Protein AF-A0A2H0N4H8-F1 (afdb_monomer_lite)

Foldseek 3Di:
DPPPDDDPLLVLLLVVLVVVQKADLVRSCVVVVHDSVVSVVSQVVCVVVVQWDWDDDDPPIMIHGPDPQFDADPVRHTFKGKQKFDVSVLVVLVVVLVPDAAAWEKEFAAAAPPLVPPVVLVSVLVSLQSRLVRNYHAEYEYEPNCVVSNCVSNVPPDCSRHPYFYDPDDDQYQWIATDQWIWRWDDDPMIMIMIGGHNVVSVVVVVVRVVVVLVSLLVVLVVPPLQDAADPADWDDFPDDQLLFPFEIERQSCPGPLFFLLLLQLCVVCVVVSVCVNVSHDAAAEEEEAQDLDDNLSSNLSNQVSSCVSSVHRRYAYEYEYAPVQQADKADDWLVGDIDGSVVSVVVSVVRHHYFYDDPVPDDDDQVNRVVSCVVVVNTGGYYDYQHLTDLDDRLLVSVCCVCVPPVVHDFQEEEEQAQSCSNVVSVVCVCVVVVPNYDYAYEAALDCNASLNSRNHVPFWVSVCCNPVQKTWTPDDCADPNRDGDDIDIYGHFHNVLLVSQSNSCSVRVHIATSSLSRSSSCPNCVCVVPVPDDSHPGNYYYYRRGRSSVVD

Organism: NCBI:txid1974653

pLDDT: mean 92.06, std 7.92, range [39.53, 98.88]

InterPro domains:
  IPR001926 Tryptophan synthase beta chain-like, PALP domain [PF00291] (231-548)
  IPR005471 Transcription regulator IclR, N-terminal [PF09339] (13-55)
  IPR011991 ArsR-like helix-turn-helix domain [cd00090] (13-79)
  IPR036052 Tryptophan synthase beta chain-like, PALP domain superfamily [G3DSA:3.40.50.1100] (246-264)
  IPR036052 Tryptophan synthase beta chain-like, PALP domain superfamily [G3DSA:3.40.50.1100] (265-308)
  IPR036052 Tryptophan synthase beta chain-like, PALP domain superfamily [G3DSA:3.40.50.1100] (335-551)
  IPR036052 Tryptophan synthase beta chain-like, PALP domain superfamily [SSF53686] (230-550)
  IPR036388 Winged helix-like DNA-binding domain superfamily [G3DSA:1.10.10.10] (4-81)
  IPR036390 Winged helix DNA-binding domain superfamily [SSF46785] (12-71)

Radius of gyration: 37.44 Å; chains: 1; bounding box: 89×46×107 Å

Secondary structure (DSSP, 8-state):
-------HHHHHHHHHHHHHSEEEHHHHHHHTT--HHHHHHHHHHHHHTTSEEEESSGGG-EEEE--TTEEE-TTS-EEEEEEEHHHHHHHHHHHHHHH--TT-EEEEE--SGGGG-HHHHHHHHHHHHHHHHTT-EEEEEEEGGGHHHHHHHHTTS-TTT-EEEEESS---SSEEEETTEEEEEE-SSS-EEEEEE-HHHHHHHHHHHHHHHHHHHHHHHHH-TTSPPP--PPEEPPSS-GGG-SEEEEEEGGGSTTSBTHHHHHHHHHHHHHHHHHTT--PPPEEEEES-SSHHHHHHHHHHHHHHHHHTS--EEEEEEE-GGGGG-EE---TT---EEHHHHHHHHHTTSEEEE--TTT-PPPHHHHHHHHHHTT---SEEEE-TT--SS-SSHHHHHIIIIIIISS--SEEEEE-SSSHHHHHHHHHHHHTT--PEEEEEE---TTSTTGGG--TTTB-HHHHHHHSEEEB---SB-TTS-B----EEEE--HHHHHHHHHHHHHTT----HHHHHHHHTGGGHHHH-TT--TTT-EEEEEE-B-GGGG-

Structure (mmCIF, N/CA/C/O backbone):
data_AF-A0A2H0N4H8-F1
#
_entry.id   AF-A0A2H0N4H8-F1
#
loop_
_atom_site.group_PDB
_atom_site.id
_atom_site.type_symbol
_atom_site.label_atom_id
_atom_site.label_alt_id
_atom_site.label_comp_id
_atom_site.label_asym_id
_atom_site.label_entity_id
_atom_site.label_seq_id
_atom_site.pdbx_PDB_ins_code
_atom_site.Cartn_x
_atom_site.Cartn_y
_atom_site.Cartn_z
_atom_site.occupancy
_atom_site.B_iso_or_equiv
_atom_site.auth_seq_id
_atom_site.auth_comp_id
_atom_site.auth_asym_id
_atom_site.auth_atom_id
_atom_site.pdbx_PDB_model_num
ATOM 1 N N . MET A 1 1 ? -44.764 -20.419 44.556 1.00 41.62 1 MET A N 1
ATOM 2 C CA . MET A 1 1 ? -45.087 -19.550 45.710 1.00 41.62 1 MET A CA 1
ATOM 3 C C . MET A 1 1 ? -46.463 -19.948 46.211 1.00 41.62 1 MET A C 1
ATOM 5 O O . MET A 1 1 ? -47.384 -19.965 45.407 1.00 41.62 1 MET A O 1
ATOM 9 N N . HIS A 1 2 ? -46.614 -20.333 47.480 1.00 39.53 2 HIS A N 1
ATOM 10 C CA . HIS A 1 2 ? -47.947 -20.543 48.053 1.00 39.53 2 HIS A CA 1
ATOM 11 C C . HIS A 1 2 ? -48.718 -19.216 48.018 1.00 39.53 2 HIS A C 1
ATOM 13 O O . HIS A 1 2 ? -48.155 -18.186 48.391 1.00 39.53 2 HIS A O 1
ATOM 19 N N . ASN A 1 3 ? -49.977 -19.235 47.566 1.00 52.19 3 ASN A N 1
ATOM 20 C CA . ASN A 1 3 ? -50.875 -18.076 47.579 1.00 52.19 3 ASN A CA 1
ATOM 21 C C . ASN A 1 3 ? -51.185 -17.688 49.031 1.00 52.19 3 ASN A C 1
ATOM 23 O O . ASN A 1 3 ? -52.214 -18.065 49.589 1.00 52.19 3 ASN A O 1
ATOM 27 N N . HIS A 1 4 ? -50.266 -16.974 49.679 1.00 78.75 4 HIS A N 1
ATOM 28 C CA . HIS A 1 4 ? -50.511 -16.438 51.004 1.00 78.75 4 HIS A CA 1
ATOM 29 C C . HIS A 1 4 ? -51.496 -15.279 50.863 1.00 78.75 4 HIS A C 1
ATOM 31 O O . HIS A 1 4 ? -51.155 -14.213 50.358 1.00 78.75 4 HIS A O 1
ATOM 37 N N . VAL A 1 5 ? -52.734 -15.495 51.301 1.00 89.00 5 VAL A N 1
ATOM 38 C CA . VAL A 1 5 ? -53.732 -14.427 51.382 1.00 89.00 5 VAL A CA 1
ATOM 39 C C . VAL A 1 5 ? -53.298 -13.468 52.492 1.00 89.00 5 VAL A C 1
ATOM 41 O O . VAL A 1 5 ? -53.212 -13.866 53.655 1.00 89.00 5 VAL A O 1
ATOM 44 N N . PHE A 1 6 ? -52.962 -12.229 52.128 1.00 91.69 6 PHE A N 1
ATOM 45 C CA . PHE A 1 6 ? -52.594 -11.188 53.088 1.00 91.69 6 PHE A CA 1
ATOM 46 C C . PHE A 1 6 ? -53.828 -10.677 53.826 1.00 91.69 6 PHE A C 1
ATOM 48 O O . PHE A 1 6 ? -54.859 -10.418 53.204 1.00 91.69 6 PHE A O 1
ATOM 55 N N . SER A 1 7 ? -53.708 -10.456 55.136 1.00 95.25 7 SER A N 1
ATOM 56 C CA . SER A 1 7 ? -54.740 -9.745 55.891 1.00 95.25 7 SER A CA 1
ATOM 57 C C . SER A 1 7 ? -54.839 -8.285 55.437 1.00 95.25 7 SER A C 1
ATOM 59 O O . SER A 1 7 ? -53.862 -7.706 54.956 1.00 95.25 7 SER A O 1
ATOM 61 N N . LEU A 1 8 ? -55.999 -7.657 55.646 1.00 95.50 8 LEU A N 1
ATOM 62 C CA . LEU A 1 8 ? -56.215 -6.246 55.303 1.00 95.50 8 LEU A CA 1
ATOM 63 C C . LEU A 1 8 ? -55.142 -5.330 55.923 1.00 95.50 8 LEU A C 1
ATOM 65 O O . LEU A 1 8 ? -54.619 -4.432 55.270 1.00 95.50 8 LEU A O 1
ATOM 69 N N . ASN A 1 9 ? -54.727 -5.616 57.160 1.00 96.25 9 ASN A N 1
ATOM 70 C CA . ASN A 1 9 ? -53.678 -4.852 57.835 1.00 96.25 9 ASN A CA 1
ATOM 71 C C . ASN A 1 9 ? -52.287 -5.065 57.213 1.00 96.25 9 ASN A C 1
ATOM 73 O O . ASN A 1 9 ? -51.507 -4.121 57.154 1.00 96.25 9 ASN A O 1
ATOM 77 N N . GLN A 1 10 ? -51.967 -6.269 56.723 1.00 96.00 10 GLN A N 1
ATOM 78 C CA . GLN A 1 10 ? -50.718 -6.509 55.986 1.00 96.00 10 GLN A CA 1
ATOM 79 C C . GLN A 1 10 ? -50.693 -5.732 54.664 1.00 96.00 10 GLN A C 1
ATOM 81 O O . GLN A 1 10 ? -49.681 -5.107 54.353 1.00 96.00 10 GLN A O 1
ATOM 86 N N . GLN A 1 11 ? -51.809 -5.722 53.928 1.00 95.62 11 GLN A N 1
ATOM 87 C CA . GLN A 1 11 ? -51.946 -4.959 52.682 1.00 95.62 11 GLN A CA 1
ATOM 88 C C . GLN A 1 11 ? -51.791 -3.452 52.930 1.00 95.62 11 GLN A C 1
ATOM 90 O O . GLN A 1 11 ? -51.049 -2.783 52.216 1.00 95.62 11 GLN A O 1
ATOM 95 N N . ASN A 1 12 ? -52.414 -2.931 53.991 1.00 95.88 12 ASN A N 1
ATOM 96 C CA . ASN A 1 12 ? -52.304 -1.521 54.366 1.00 95.88 12 ASN A CA 1
ATOM 97 C C . ASN A 1 12 ? -50.873 -1.124 54.761 1.00 95.88 12 ASN A C 1
ATOM 99 O O . ASN A 1 12 ? -50.429 -0.035 54.407 1.00 95.88 12 ASN A O 1
ATOM 103 N N . VAL A 1 13 ? -50.133 -1.997 55.458 1.00 96.31 13 VAL A N 1
ATOM 104 C CA . VAL A 1 13 ? -48.715 -1.752 55.781 1.00 96.31 13 VAL A CA 1
ATOM 105 C C . VAL A 1 13 ? -47.850 -1.736 54.522 1.00 96.31 13 VAL A C 1
ATOM 107 O O . VAL A 1 13 ? -47.025 -0.838 54.383 1.00 96.31 13 VAL A O 1
ATOM 110 N N . LEU A 1 14 ? -48.046 -2.680 53.595 1.00 92.94 14 LEU A N 1
ATOM 111 C CA . LEU A 1 14 ? -47.308 -2.700 52.327 1.00 92.94 14 LEU A CA 1
ATOM 112 C C . LEU A 1 14 ? -47.586 -1.439 51.501 1.00 92.94 14 LEU A C 1
ATOM 114 O O . LEU A 1 14 ? -46.641 -0.749 51.134 1.00 92.94 14 LEU A O 1
ATOM 118 N N . LYS A 1 15 ? -48.861 -1.070 51.325 1.00 93.94 15 LYS A N 1
ATOM 119 C CA . LYS A 1 15 ? -49.263 0.153 50.615 1.00 93.94 15 LYS A CA 1
ATOM 120 C C . LYS A 1 15 ? -48.685 1.416 51.259 1.00 93.94 15 LYS A C 1
ATOM 122 O O . LYS A 1 15 ? -48.284 2.344 50.566 1.00 93.94 15 LYS A O 1
ATOM 127 N N . LEU A 1 16 ? -48.618 1.463 52.592 1.00 95.06 16 LEU A N 1
ATOM 128 C CA . LEU A 1 16 ? -48.002 2.583 53.302 1.00 95.06 16 LEU A CA 1
ATOM 129 C C . LEU A 1 16 ? -46.500 2.683 52.995 1.00 95.06 16 LEU A C 1
ATOM 131 O O . LEU A 1 16 ? -46.019 3.771 52.682 1.00 95.06 16 LEU A O 1
ATOM 135 N N . LEU A 1 17 ? -45.777 1.560 53.048 1.00 92.56 17 LEU A N 1
ATOM 136 C CA . LEU A 1 17 ? -44.342 1.509 52.753 1.00 92.56 17 LEU A CA 1
ATOM 137 C C . LEU A 1 17 ? -44.029 1.796 51.277 1.00 92.56 17 LEU A C 1
ATOM 139 O O . LEU A 1 17 ? -43.004 2.409 51.001 1.00 92.56 17 LEU A O 1
ATOM 143 N N . GLU A 1 18 ? -44.916 1.434 50.347 1.00 86.06 18 GLU A N 1
ATOM 144 C CA . GLU A 1 18 ? -44.814 1.819 48.929 1.00 86.06 18 GLU A CA 1
ATOM 145 C C . GLU A 1 18 ? -44.856 3.340 48.731 1.00 86.06 18 GLU A C 1
ATOM 147 O O . GLU A 1 18 ? -44.203 3.856 47.832 1.00 86.06 18 GLU A O 1
ATOM 152 N N . THR A 1 19 ? -45.594 4.072 49.575 1.00 88.94 19 THR A N 1
ATOM 153 C CA . THR A 1 19 ? -45.739 5.535 49.442 1.00 88.94 19 THR A CA 1
ATOM 154 C C . THR A 1 19 ? -44.655 6.359 50.138 1.00 88.94 19 THR A C 1
ATOM 156 O O . THR A 1 19 ? -44.519 7.539 49.832 1.00 88.94 19 THR A O 1
ATOM 159 N N . GLN A 1 20 ? -43.934 5.793 51.111 1.00 85.62 20 GLN A N 1
ATOM 160 C CA . GLN A 1 20 ? -43.038 6.549 52.009 1.00 85.62 20 GLN A CA 1
ATOM 161 C C . GLN A 1 20 ? -41.591 6.053 51.997 1.00 85.62 20 GLN A C 1
ATOM 163 O O . GLN A 1 20 ? -40.769 6.579 52.742 1.00 85.62 20 GLN A O 1
ATOM 168 N N . ASP A 1 21 ? -41.290 5.041 51.178 1.00 80.44 21 ASP A N 1
ATOM 169 C CA . ASP A 1 21 ? -40.035 4.281 51.096 1.00 80.44 21 ASP A CA 1
ATOM 170 C C . ASP A 1 21 ? -39.623 3.547 52.388 1.00 80.44 21 ASP A C 1
ATOM 172 O O . ASP A 1 21 ? -39.095 2.435 52.316 1.00 80.44 21 ASP A O 1
ATOM 176 N N . ASN A 1 22 ? -39.886 4.098 53.578 1.00 93.38 22 ASN A N 1
ATOM 177 C CA . ASN A 1 22 ? -39.624 3.462 54.863 1.00 93.38 22 ASN A CA 1
ATOM 178 C C . ASN A 1 22 ? -40.602 3.880 55.984 1.00 93.38 22 ASN A C 1
ATOM 180 O O . ASN A 1 22 ? -41.392 4.810 55.843 1.00 93.38 22 ASN A O 1
ATOM 184 N N . GLY A 1 23 ? -40.566 3.159 57.110 1.00 94.81 23 GLY A N 1
ATOM 185 C CA . GLY A 1 23 ? -41.290 3.532 58.326 1.00 94.81 23 GLY A CA 1
ATOM 186 C C . GLY A 1 23 ? -40.902 2.719 59.562 1.00 94.81 23 GLY A C 1
ATOM 187 O O . GLY A 1 23 ? -40.627 1.516 59.497 1.00 94.81 23 GLY A O 1
ATOM 188 N N . THR A 1 24 ? -40.892 3.368 60.725 1.00 97.00 24 THR A N 1
ATOM 189 C CA . THR A 1 24 ? -40.721 2.722 62.034 1.00 97.00 24 THR A CA 1
ATOM 190 C C . THR A 1 24 ? -42.017 2.057 62.506 1.00 97.00 24 THR A C 1
ATOM 192 O O . THR A 1 24 ? -43.124 2.399 62.084 1.00 97.00 24 THR A O 1
ATOM 195 N N . VAL A 1 25 ? -41.915 1.135 63.473 1.00 96.62 25 VAL A N 1
ATOM 196 C CA . VAL A 1 25 ? -43.098 0.502 64.096 1.00 96.62 25 VAL A CA 1
ATOM 197 C C . VAL A 1 25 ? -44.056 1.551 64.677 1.00 96.62 25 VAL A C 1
ATOM 199 O O . VAL A 1 25 ? -45.272 1.388 64.597 1.00 96.62 25 VAL A O 1
ATOM 202 N N . ALA A 1 26 ? -43.521 2.625 65.270 1.00 95.94 26 ALA A N 1
ATOM 203 C CA . ALA A 1 26 ? -44.318 3.679 65.888 1.00 95.94 26 ALA A CA 1
ATOM 204 C C . ALA A 1 26 ? -45.074 4.520 64.850 1.00 95.94 26 ALA A C 1
ATOM 206 O O . ALA A 1 26 ? -46.246 4.826 65.068 1.00 95.94 26 ALA A O 1
ATOM 207 N N . GLU A 1 27 ? -44.436 4.859 63.730 1.00 96.69 27 GLU A N 1
ATOM 208 C CA . GLU A 1 27 ? -45.067 5.612 62.640 1.00 96.69 27 GLU A CA 1
ATOM 209 C C . GLU A 1 27 ? -46.153 4.796 61.950 1.00 96.69 27 GLU A C 1
ATOM 211 O O . GLU A 1 27 ? -47.257 5.298 61.755 1.00 96.69 27 GLU A O 1
ATOM 216 N N . ILE A 1 28 ? -45.877 3.524 61.656 1.00 96.88 28 ILE A N 1
ATOM 217 C CA . ILE A 1 28 ? -46.841 2.611 61.029 1.00 96.88 28 ILE A CA 1
ATOM 218 C C . ILE A 1 28 ? -48.043 2.391 61.955 1.00 96.88 28 ILE A C 1
ATOM 220 O O . ILE A 1 28 ? -49.189 2.488 61.521 1.00 96.88 28 ILE A O 1
ATOM 224 N N . SER A 1 29 ? -47.788 2.170 63.249 1.00 96.62 29 SER A N 1
ATOM 225 C CA . SER A 1 29 ? -48.825 2.069 64.283 1.00 96.62 29 SER A CA 1
ATOM 226 C C . SER A 1 29 ? -49.700 3.324 64.338 1.00 96.62 29 SER A C 1
ATOM 228 O O . SER A 1 29 ? -50.922 3.207 64.346 1.00 96.62 29 SER A O 1
ATOM 230 N N . LYS A 1 30 ? -49.092 4.518 64.313 1.00 97.31 30 LYS A N 1
ATOM 231 C CA . LYS A 1 30 ? -49.811 5.797 64.356 1.00 97.31 30 LYS A CA 1
ATOM 232 C C . LYS A 1 30 ? -50.636 6.044 63.090 1.00 97.31 30 LYS A C 1
ATOM 234 O O . LYS A 1 30 ? -51.796 6.419 63.200 1.00 97.31 30 LYS A O 1
ATOM 239 N N . ARG A 1 31 ? -50.052 5.853 61.902 1.00 96.56 31 ARG A N 1
ATOM 240 C CA . ARG A 1 31 ? -50.703 6.171 60.617 1.00 96.56 31 ARG A CA 1
ATOM 241 C C . ARG A 1 31 ? -51.841 5.219 60.265 1.00 96.56 31 ARG A C 1
ATOM 243 O O . ARG A 1 31 ? -52.787 5.642 59.615 1.00 96.56 31 ARG A O 1
ATOM 250 N N . LEU A 1 32 ? -51.746 3.957 60.678 1.00 96.88 32 LEU A N 1
ATOM 251 C CA . LEU A 1 32 ? -52.766 2.941 60.400 1.00 96.88 32 LEU A CA 1
ATOM 252 C C . LEU A 1 32 ? -53.688 2.675 61.599 1.00 96.88 32 LEU A C 1
ATOM 254 O O . LEU A 1 32 ? -54.474 1.733 61.553 1.00 96.88 32 LEU A O 1
ATOM 258 N N . SER A 1 33 ? -53.569 3.458 62.679 1.00 96.62 33 SER A N 1
ATOM 259 C CA . SER A 1 33 ? -54.328 3.280 63.927 1.00 96.62 33 SER A CA 1
ATOM 260 C C . SER A 1 33 ? -54.259 1.850 64.491 1.00 96.62 33 SER A C 1
ATOM 262 O O . SER A 1 33 ? -55.227 1.327 65.037 1.00 96.62 33 SER A O 1
ATOM 264 N N . LEU A 1 34 ? -53.094 1.207 64.369 1.00 96.69 34 LEU A N 1
ATOM 265 C CA . LEU A 1 34 ? -52.846 -0.151 64.859 1.00 96.69 34 LEU A CA 1
ATOM 266 C C . LEU A 1 34 ? -52.167 -0.106 66.233 1.00 96.69 34 LEU A C 1
ATOM 268 O O . LEU A 1 34 ? -51.249 0.698 66.417 1.00 96.69 34 LEU A O 1
ATOM 272 N N . PRO A 1 35 ? -52.487 -1.009 67.179 1.00 97.50 35 PRO A N 1
ATOM 273 C CA . PRO A 1 35 ? -51.675 -1.180 68.379 1.00 97.50 35 PRO A CA 1
ATOM 274 C C . PRO A 1 35 ? -50.216 -1.484 68.008 1.00 97.50 35 PRO A C 1
ATOM 276 O O . PRO A 1 35 ? -49.944 -2.304 67.127 1.00 97.50 35 PRO A O 1
ATOM 279 N N . ARG A 1 36 ? -49.253 -0.854 68.696 1.00 95.69 36 ARG A N 1
ATOM 280 C CA . ARG A 1 36 ? -47.812 -1.066 68.437 1.00 95.69 36 ARG A CA 1
ATOM 281 C C . ARG A 1 36 ? -47.399 -2.550 68.392 1.00 95.69 36 ARG A C 1
ATOM 283 O O . ARG A 1 36 ? -46.638 -2.897 67.486 1.00 95.69 36 ARG A O 1
ATOM 290 N N . PRO A 1 37 ? -47.878 -3.439 69.293 1.00 96.75 37 PRO A N 1
ATOM 291 C CA . PRO A 1 37 ? -47.571 -4.870 69.213 1.00 96.75 37 PRO A CA 1
ATOM 292 C C . PRO A 1 37 ? -48.038 -5.511 67.900 1.00 96.75 37 PRO A C 1
ATOM 294 O O . PRO A 1 37 ? -47.292 -6.281 67.298 1.00 96.75 37 PRO A O 1
ATOM 297 N N . THR A 1 38 ? -49.223 -5.136 67.413 1.00 96.38 38 THR A N 1
ATOM 298 C CA . THR A 1 38 ? -49.797 -5.626 66.153 1.00 96.38 38 THR A CA 1
ATOM 299 C C . THR A 1 38 ? -48.983 -5.159 64.948 1.00 96.38 38 THR A C 1
ATOM 301 O O . THR A 1 38 ? -48.630 -5.974 64.099 1.00 96.38 38 THR A O 1
ATOM 304 N N . ALA A 1 39 ? -48.609 -3.874 64.890 1.00 96.81 39 ALA A N 1
ATOM 305 C CA . ALA A 1 39 ? -47.751 -3.353 63.820 1.00 96.81 39 ALA A CA 1
ATOM 306 C C . ALA A 1 39 ? -46.391 -4.077 63.783 1.00 96.81 39 ALA A C 1
ATOM 308 O O . ALA A 1 39 ? -45.917 -4.465 62.715 1.00 96.81 39 ALA A O 1
ATOM 309 N N . LYS A 1 40 ? -45.793 -4.338 64.957 1.00 96.62 40 LYS A N 1
ATOM 310 C CA . LYS A 1 40 ? -44.544 -5.104 65.078 1.00 96.62 40 LYS A CA 1
ATOM 311 C C . LYS A 1 40 ? -44.695 -6.538 64.562 1.00 96.62 40 LYS A C 1
ATOM 313 O O . LYS A 1 40 ? -43.841 -6.985 63.802 1.00 96.62 40 LYS A O 1
ATOM 318 N N . GLN A 1 41 ? -45.762 -7.243 64.945 1.00 96.44 41 GLN A N 1
ATOM 319 C CA . GLN A 1 41 ? -46.034 -8.608 64.476 1.00 96.44 41 GLN A CA 1
ATOM 320 C C . GLN A 1 41 ? -46.245 -8.663 62.958 1.00 96.44 41 GLN A C 1
ATOM 322 O O . GLN A 1 41 ? -45.697 -9.546 62.299 1.00 96.44 41 GLN A O 1
ATOM 327 N N . ILE A 1 42 ? -46.980 -7.700 62.388 1.00 97.19 42 ILE A N 1
ATOM 328 C CA . ILE A 1 42 ? -47.172 -7.593 60.935 1.00 97.19 42 ILE A CA 1
ATOM 329 C C . ILE A 1 42 ? -45.825 -7.418 60.232 1.00 97.19 42 ILE A C 1
ATOM 331 O O . ILE A 1 42 ? -45.529 -8.168 59.308 1.00 97.19 42 ILE A O 1
ATOM 335 N N . LEU A 1 43 ? -44.985 -6.491 60.696 1.00 97.00 43 LEU A N 1
ATOM 336 C CA . LEU A 1 43 ? -43.665 -6.245 60.109 1.00 97.00 43 LEU A CA 1
ATOM 337 C C . LEU A 1 43 ? -42.732 -7.450 60.239 1.00 97.00 43 LEU A C 1
ATOM 339 O O . LEU A 1 43 ? -42.046 -7.785 59.282 1.00 97.00 43 LEU A O 1
ATOM 343 N N . GLN A 1 44 ? -42.745 -8.152 61.375 1.00 95.81 44 GLN A N 1
ATOM 344 C CA . GLN A 1 44 ? -41.992 -9.399 61.544 1.00 95.81 44 GLN A CA 1
ATOM 345 C C . GLN A 1 44 ? -42.478 -10.493 60.587 1.00 95.81 44 GLN A C 1
ATOM 347 O O . GLN A 1 44 ? -41.661 -11.214 60.015 1.00 95.81 44 GLN A O 1
ATOM 352 N N . LYS A 1 45 ? -43.794 -10.598 60.364 1.00 94.75 45 LYS A N 1
ATOM 353 C CA . LYS A 1 45 ? -44.352 -11.548 59.399 1.00 94.75 45 LYS A CA 1
ATOM 354 C C . LYS A 1 45 ? -43.962 -11.174 57.971 1.00 94.75 45 LYS A C 1
ATOM 356 O O . LYS A 1 45 ? -43.462 -12.035 57.256 1.00 94.75 45 LYS A O 1
ATOM 361 N N . LEU A 1 46 ? -44.120 -9.914 57.570 1.00 94.19 46 LEU A N 1
ATOM 362 C CA . LEU A 1 46 ? -43.701 -9.429 56.251 1.00 94.19 46 LEU A CA 1
ATOM 363 C C . LEU A 1 46 ? -42.189 -9.613 56.034 1.00 94.19 46 LEU A C 1
ATOM 365 O O . LEU A 1 46 ? -41.781 -10.012 54.947 1.00 94.19 46 LEU A O 1
ATOM 369 N N . LEU A 1 47 ? -41.374 -9.409 57.074 1.00 93.62 47 LEU A N 1
ATOM 370 C CA . LEU A 1 47 ? -39.933 -9.670 57.055 1.00 93.62 47 LEU A CA 1
ATOM 371 C C . LEU A 1 47 ? -39.644 -11.163 56.840 1.00 93.62 47 LEU A C 1
ATOM 373 O O . LEU A 1 47 ? -38.837 -11.506 55.984 1.00 93.62 47 LEU A O 1
ATOM 377 N N . SER A 1 48 ? -40.344 -12.061 57.546 1.00 90.44 48 SER A N 1
ATOM 378 C CA . SER A 1 48 ? -40.196 -13.518 57.365 1.00 90.44 48 SER A CA 1
ATOM 379 C C . SER A 1 48 ? -40.641 -14.013 55.984 1.00 90.44 48 SER A C 1
ATOM 381 O O . SER A 1 48 ? -40.154 -15.030 55.506 1.00 90.44 48 SER A O 1
ATOM 383 N N . LEU A 1 49 ? -41.554 -13.282 55.336 1.00 87.50 49 LEU A N 1
ATOM 384 C CA . LEU A 1 49 ? -41.990 -13.537 53.962 1.00 87.50 49 LEU A CA 1
ATOM 385 C C . LEU A 1 49 ? -41.053 -12.902 52.924 1.00 87.50 49 LEU A C 1
ATOM 387 O O . LEU A 1 49 ? -41.281 -13.057 51.727 1.00 87.50 49 LEU A O 1
ATOM 391 N N . GLY A 1 50 ? -40.024 -12.173 53.366 1.00 86.19 50 GLY A N 1
ATOM 392 C CA . GLY A 1 50 ? -39.094 -11.471 52.494 1.00 86.19 50 GLY A CA 1
ATOM 393 C C . GLY A 1 50 ? -39.738 -10.324 51.716 1.00 86.19 50 GLY A C 1
ATOM 394 O O . GLY A 1 50 ? -39.300 -10.053 50.611 1.00 86.19 50 GLY A O 1
ATOM 395 N N . LEU A 1 51 ? -40.778 -9.672 52.244 1.00 87.75 51 LEU A N 1
ATOM 396 C CA . LEU A 1 51 ? -41.491 -8.573 51.567 1.00 87.75 51 LEU A CA 1
ATOM 397 C C . LEU A 1 51 ? -41.038 -7.184 52.021 1.00 87.75 51 LEU A C 1
ATOM 399 O O . LEU A 1 51 ? -41.338 -6.190 51.367 1.00 87.75 51 LEU A O 1
ATOM 403 N N . VAL A 1 52 ? -40.333 -7.104 53.146 1.00 92.94 52 VAL A N 1
ATOM 404 C CA . VAL A 1 52 ? -39.770 -5.863 53.684 1.00 92.94 52 VAL A CA 1
ATOM 405 C C . VAL A 1 52 ? -38.355 -6.118 54.190 1.00 92.94 52 VAL A C 1
ATOM 407 O O . VAL A 1 52 ? -38.040 -7.230 54.613 1.00 92.94 52 VAL A O 1
ATOM 410 N N . TYR A 1 53 ? -37.520 -5.086 54.185 1.00 88.62 53 TYR A N 1
ATOM 411 C CA . TYR A 1 53 ? -36.234 -5.074 54.874 1.00 88.62 53 TYR A CA 1
ATOM 412 C C . TYR A 1 53 ? -36.373 -4.477 56.264 1.00 88.62 53 TYR A C 1
ATOM 414 O O . TYR A 1 53 ? -37.250 -3.652 56.507 1.00 88.62 53 TYR A O 1
ATOM 422 N N . ARG A 1 54 ? -35.491 -4.890 57.175 1.00 94.12 54 ARG A N 1
ATOM 423 C CA . ARG A 1 54 ? -35.335 -4.292 58.500 1.00 94.12 54 ARG A CA 1
ATOM 424 C C . ARG A 1 54 ? -33.968 -3.627 58.566 1.00 94.12 54 ARG A C 1
ATOM 426 O O . ARG A 1 54 ? -32.959 -4.310 58.424 1.00 94.12 54 ARG A O 1
ATOM 433 N N . HIS A 1 55 ? -33.946 -2.336 58.863 1.00 91.31 55 HIS A N 1
ATOM 434 C CA . HIS A 1 55 ? -32.724 -1.546 58.975 1.00 91.31 55 HIS A CA 1
ATOM 435 C C . HIS A 1 55 ? -32.433 -1.215 60.441 1.00 91.31 55 HIS A C 1
ATOM 437 O O . HIS A 1 55 ? -33.332 -0.824 61.187 1.00 91.31 55 HIS A O 1
ATOM 443 N N . GLY A 1 56 ? -31.175 -1.380 60.859 1.00 88.75 56 GLY A N 1
ATOM 444 C CA . GLY A 1 56 ? -30.696 -1.040 62.204 1.00 88.75 56 GLY A CA 1
ATOM 445 C C . GLY A 1 56 ? -31.063 -2.026 63.327 1.00 88.75 56 GLY A C 1
ATOM 446 O O . GLY A 1 56 ? -31.703 -3.064 63.133 1.00 88.75 56 GLY A O 1
ATOM 447 N N . GLN A 1 57 ? -30.644 -1.683 64.551 1.00 86.81 57 GLN A N 1
ATOM 448 C CA . GLN A 1 57 ? -30.921 -2.423 65.788 1.00 86.81 57 GLN A CA 1
ATOM 449 C C . GLN A 1 57 ? -31.467 -1.480 66.881 1.00 86.81 57 GLN A C 1
ATOM 451 O O . GLN A 1 57 ? -31.223 -0.277 66.868 1.00 86.81 57 GLN A O 1
ATOM 456 N N . GLY A 1 58 ? -32.242 -2.007 67.835 1.00 86.94 58 GLY A N 1
ATOM 457 C CA . GLY A 1 58 ? -32.749 -1.221 68.971 1.00 86.94 58 GLY A CA 1
ATOM 458 C C . GLY A 1 58 ? -33.878 -0.228 68.642 1.00 86.94 58 GLY A C 1
ATOM 459 O O . GLY A 1 58 ? -34.819 -0.558 67.920 1.00 86.94 58 GLY A O 1
ATOM 460 N N . ARG A 1 59 ? -33.831 0.975 69.240 1.00 79.81 59 ARG A N 1
ATOM 461 C CA . ARG A 1 59 ? -34.917 1.983 69.193 1.00 79.81 59 ARG A CA 1
ATOM 462 C C . ARG A 1 59 ? -35.025 2.756 67.864 1.00 79.81 59 ARG A C 1
ATOM 464 O O . ARG A 1 59 ? -36.016 3.450 67.681 1.00 79.81 59 ARG A O 1
ATOM 471 N N . GLY A 1 60 ? -34.068 2.600 66.944 1.00 84.56 60 GLY A N 1
ATOM 472 C CA . GLY A 1 60 ? -34.047 3.257 65.625 1.00 84.56 60 GLY A CA 1
ATOM 473 C C . GLY A 1 60 ? -34.414 2.350 64.446 1.00 84.56 60 GLY A C 1
ATOM 474 O O . GLY A 1 60 ? -34.098 2.674 63.308 1.00 84.56 60 GLY A O 1
ATOM 475 N N . VAL A 1 61 ? -35.021 1.187 64.704 1.00 95.19 61 VAL A N 1
ATOM 476 C CA . VAL A 1 61 ? -35.354 0.228 63.643 1.00 95.19 61 VAL A CA 1
ATOM 477 C C . VAL A 1 61 ? -36.486 0.758 62.765 1.00 95.19 61 VAL A C 1
ATOM 479 O O . VAL A 1 61 ? -37.584 1.030 63.262 1.00 95.19 61 VAL A O 1
ATOM 482 N N . TYR A 1 62 ? -36.251 0.783 61.458 1.00 95.56 62 TYR A N 1
ATOM 483 C CA . TYR A 1 62 ? -37.270 1.052 60.446 1.00 95.56 62 TYR A CA 1
ATOM 484 C C . TYR A 1 62 ? -37.314 -0.061 59.398 1.00 95.56 62 TYR A C 1
ATOM 486 O O . TYR A 1 62 ? -36.410 -0.896 59.306 1.00 95.56 62 TYR A O 1
ATOM 494 N N . TYR A 1 63 ? -38.405 -0.093 58.640 1.00 96.19 63 TYR A N 1
ATOM 495 C CA . TYR A 1 63 ? -38.655 -1.088 57.607 1.00 96.19 63 TYR A CA 1
ATOM 496 C C . TYR A 1 63 ? -38.892 -0.406 56.266 1.00 96.19 63 TYR A C 1
ATOM 498 O O . TYR A 1 63 ? -39.504 0.655 56.240 1.00 96.19 63 TYR A O 1
ATOM 506 N N . SER A 1 64 ? -38.432 -1.010 55.172 1.00 91.75 64 SER A N 1
ATOM 507 C CA . SER A 1 64 ? -38.694 -0.562 53.794 1.00 91.75 64 SER A CA 1
ATOM 508 C C . SER A 1 64 ? -39.253 -1.717 52.971 1.00 91.75 64 SER A C 1
ATOM 510 O O . SER A 1 64 ? -39.012 -2.877 53.310 1.00 91.75 64 SER A O 1
ATOM 512 N N . ILE A 1 65 ? -40.008 -1.444 51.905 1.00 89.56 65 ILE A N 1
ATOM 513 C CA . ILE A 1 65 ? -40.504 -2.523 51.041 1.00 89.56 65 ILE A CA 1
ATOM 514 C C . ILE A 1 65 ? -39.339 -3.187 50.296 1.00 89.56 65 ILE A C 1
ATOM 516 O O . ILE A 1 65 ? -38.440 -2.507 49.800 1.00 89.56 65 ILE A O 1
ATOM 520 N N . LYS A 1 66 ? -39.346 -4.521 50.213 1.00 79.00 66 LYS A N 1
ATOM 521 C CA . LYS A 1 66 ? -38.470 -5.235 49.287 1.00 79.00 66 LYS A CA 1
ATOM 522 C C . LYS A 1 66 ? -39.080 -5.087 47.903 1.00 79.00 66 LYS A C 1
ATOM 524 O O . LYS A 1 66 ? -40.059 -5.760 47.575 1.00 79.00 66 LYS A O 1
ATOM 529 N N . ARG A 1 67 ? -38.530 -4.176 47.104 1.00 71.31 67 ARG A N 1
ATOM 530 C CA . ARG A 1 67 ? -38.914 -4.045 45.698 1.00 71.31 67 ARG A CA 1
ATOM 531 C C . ARG A 1 67 ? -38.588 -5.380 45.016 1.00 71.31 67 ARG A C 1
ATOM 533 O O . ARG A 1 67 ? -37.505 -5.927 45.217 1.00 71.31 67 ARG A O 1
ATOM 540 N N . LYS A 1 68 ? -39.544 -5.943 44.265 1.00 62.94 68 LYS A N 1
ATOM 541 C CA . LYS A 1 68 ? -39.398 -7.261 43.602 1.00 62.94 68 LYS A CA 1
ATOM 542 C C . LYS A 1 68 ? -38.192 -7.325 42.655 1.00 62.94 68 LYS A C 1
ATOM 544 O O . LYS A 1 68 ? -37.727 -8.412 42.333 1.00 62.94 68 LYS A O 1
ATOM 549 N N . ASP A 1 69 ? -37.682 -6.157 42.296 1.00 67.62 69 ASP A N 1
ATOM 550 C CA . ASP A 1 69 ? -36.659 -5.914 41.292 1.00 67.62 69 ASP A CA 1
ATOM 551 C C . ASP A 1 69 ? -35.253 -5.723 41.891 1.00 67.62 69 ASP A C 1
ATOM 553 O O . ASP A 1 69 ? -34.347 -5.247 41.204 1.00 67.62 69 ASP A O 1
ATOM 557 N N . GLU A 1 70 ? -35.067 -6.052 43.178 1.00 67.56 70 GLU A N 1
ATOM 558 C CA . GLU A 1 70 ? -33.798 -5.879 43.890 1.00 67.56 70 GLU A CA 1
ATOM 559 C C . GLU A 1 70 ? -33.270 -7.201 44.456 1.00 67.56 70 GLU A C 1
ATOM 561 O O . GLU A 1 70 ? -33.896 -7.855 45.298 1.00 67.56 70 GLU A O 1
ATOM 566 N N . ILE A 1 71 ? -32.070 -7.576 44.013 1.00 75.62 71 ILE A N 1
ATOM 567 C CA . ILE A 1 71 ? -31.284 -8.656 44.617 1.00 75.62 71 ILE A CA 1
ATOM 568 C C . ILE A 1 71 ? -30.228 -7.989 45.488 1.00 75.62 71 ILE A C 1
ATOM 570 O O . ILE A 1 71 ? -29.525 -7.100 45.011 1.00 75.62 71 ILE A O 1
ATOM 574 N N . LEU A 1 72 ? -30.127 -8.398 46.753 1.00 75.44 72 LEU A N 1
ATOM 575 C CA . LEU A 1 72 ? -29.063 -7.947 47.648 1.00 75.44 72 LEU A CA 1
ATOM 576 C C . LEU A 1 72 ? -28.008 -9.042 47.809 1.00 75.44 72 LEU A C 1
ATOM 578 O O . LEU A 1 72 ? -28.344 -10.227 47.753 1.00 75.44 72 LEU A O 1
ATOM 582 N N . ASP A 1 73 ? -26.758 -8.649 48.033 1.00 74.50 73 ASP A N 1
ATOM 583 C CA . ASP A 1 73 ? -25.699 -9.566 48.454 1.00 74.50 73 ASP A CA 1
ATOM 584 C C . ASP A 1 73 ? -25.870 -10.009 49.926 1.00 74.50 73 ASP A C 1
ATOM 586 O O . ASP A 1 73 ? -26.807 -9.608 50.627 1.00 74.50 73 ASP A O 1
ATOM 590 N N . SER A 1 74 ? -24.949 -10.842 50.423 1.00 68.25 74 SER A N 1
ATOM 591 C CA . SER A 1 74 ? -24.953 -11.311 51.816 1.00 68.25 74 SER A CA 1
ATOM 592 C C . SER A 1 74 ? -24.758 -10.197 52.854 1.00 68.25 74 SER A C 1
ATOM 594 O O . SER A 1 74 ? -25.054 -10.415 54.027 1.00 68.25 74 SER A O 1
ATOM 596 N N . ALA A 1 75 ? -24.271 -9.022 52.445 1.00 68.25 75 ALA A N 1
ATOM 597 C CA . ALA A 1 75 ? -24.102 -7.840 53.287 1.00 68.25 75 ALA A CA 1
ATOM 598 C C . ALA A 1 75 ? -25.310 -6.881 53.222 1.00 68.25 75 ALA A C 1
ATOM 600 O O . ALA A 1 75 ? -25.346 -5.891 53.952 1.00 68.25 75 ALA A O 1
ATOM 601 N N . GLY A 1 76 ? -26.317 -7.175 52.390 1.00 69.69 76 GLY A N 1
ATOM 602 C CA . GLY A 1 76 ? -27.481 -6.316 52.182 1.00 69.69 76 GLY A CA 1
ATOM 603 C C . GLY A 1 76 ? -27.254 -5.192 51.164 1.00 69.69 76 GLY A C 1
ATOM 604 O O . GLY A 1 76 ? -28.104 -4.310 51.039 1.00 69.69 76 GLY A O 1
ATOM 605 N N . SER A 1 77 ? -26.145 -5.208 50.422 1.00 75.81 77 SER A N 1
ATOM 606 C CA . SER A 1 77 ? -25.885 -4.241 49.353 1.00 75.81 77 SER A CA 1
ATOM 607 C C . SER A 1 77 ? -26.698 -4.595 48.119 1.00 75.81 77 SER A C 1
ATOM 609 O O . SER A 1 77 ? -26.809 -5.762 47.748 1.00 75.81 77 SER A O 1
ATOM 611 N N . LYS A 1 78 ? -27.241 -3.581 47.445 1.00 80.12 78 LYS A N 1
ATOM 612 C CA . LYS A 1 78 ? -28.017 -3.764 46.218 1.00 80.12 78 LYS A CA 1
ATOM 613 C C . LYS A 1 78 ? -27.129 -4.247 45.072 1.00 80.12 78 LYS A C 1
ATOM 615 O O . LYS A 1 78 ? -26.373 -3.466 44.501 1.00 80.12 78 LYS A O 1
ATOM 620 N N . LEU A 1 79 ? -27.253 -5.532 44.749 1.00 87.31 79 LEU A N 1
ATOM 621 C CA . LEU A 1 79 ? -26.506 -6.219 43.703 1.00 87.31 79 LEU A CA 1
ATOM 622 C C . LEU A 1 79 ? -27.176 -6.047 42.341 1.00 87.31 79 LEU A C 1
ATOM 624 O O . LEU A 1 79 ? -26.481 -5.797 41.365 1.00 87.31 79 LEU A O 1
ATOM 628 N N . VAL A 1 80 ? -28.508 -6.152 42.263 1.00 91.81 80 VAL A N 1
ATOM 629 C CA . VAL A 1 80 ? -29.255 -6.035 40.997 1.00 91.81 80 VAL A CA 1
ATOM 630 C C . VAL A 1 80 ? -30.358 -4.985 41.099 1.00 91.81 80 VAL A C 1
ATOM 632 O O . VAL A 1 80 ? -31.041 -4.897 42.117 1.00 91.81 80 VAL A O 1
ATOM 635 N N . THR A 1 81 ? -30.523 -4.191 40.040 1.00 91.50 81 THR A N 1
ATOM 636 C CA . THR A 1 81 ? -31.654 -3.276 39.823 1.00 91.50 81 THR A CA 1
ATOM 637 C C . THR A 1 81 ? -32.273 -3.564 38.464 1.00 91.50 81 THR A C 1
ATOM 639 O O . THR A 1 81 ? -31.544 -3.612 37.475 1.00 91.50 81 THR A O 1
ATOM 642 N N . VAL A 1 82 ? -33.597 -3.709 38.396 1.00 92.06 82 VAL A N 1
ATOM 643 C CA . VAL A 1 82 ? -34.318 -3.822 37.121 1.00 92.06 82 VAL A CA 1
ATOM 644 C C . VAL A 1 82 ? -35.059 -2.521 36.822 1.00 92.06 82 VAL A C 1
ATOM 646 O O . VAL A 1 82 ? -35.830 -2.031 37.645 1.00 92.06 82 VAL A O 1
ATOM 649 N N . PHE A 1 83 ? -34.834 -1.969 35.634 1.00 92.50 83 PHE A N 1
ATOM 650 C CA . PHE A 1 83 ? -35.583 -0.847 35.075 1.00 92.50 83 PHE A CA 1
ATOM 651 C C . PHE A 1 83 ? -36.479 -1.387 33.963 1.00 92.50 83 PHE A C 1
ATOM 653 O O . PHE A 1 83 ? -35.987 -2.064 33.064 1.00 92.50 83 PHE A O 1
ATOM 660 N N . SER A 1 84 ? -37.782 -1.109 34.016 1.00 93.00 84 SER A N 1
ATOM 661 C CA . SER A 1 84 ? -38.754 -1.647 33.058 1.00 93.00 84 SER A CA 1
ATOM 662 C C . SER A 1 84 ? -39.564 -0.534 32.402 1.00 93.00 84 SER A C 1
ATOM 664 O O . SER A 1 84 ? -40.108 0.337 33.080 1.00 93.00 84 SER A O 1
ATOM 666 N N . GLY A 1 85 ? -39.651 -0.575 31.073 1.00 93.31 85 GLY A N 1
ATOM 667 C CA . GLY A 1 85 ? -40.332 0.420 30.254 1.00 93.31 85 GLY A CA 1
ATOM 668 C C . GLY A 1 85 ? -39.457 1.623 29.886 1.00 93.31 85 GLY A C 1
ATOM 669 O O . GLY A 1 85 ? -38.419 1.895 30.489 1.00 93.31 85 GLY A O 1
ATOM 670 N N . HIS A 1 86 ? -39.902 2.373 28.875 1.00 90.50 86 HIS A N 1
ATOM 671 C CA . HIS A 1 86 ? -39.141 3.487 28.295 1.00 90.50 86 HIS A CA 1
ATOM 672 C C . HIS A 1 86 ? -38.815 4.601 29.298 1.00 90.50 86 HIS A C 1
ATOM 674 O O . HIS A 1 86 ? -37.729 5.175 29.243 1.00 90.50 86 HIS A O 1
ATOM 680 N N . SER A 1 87 ? -39.728 4.918 30.221 1.00 91.12 87 SER A N 1
ATOM 681 C CA . SER A 1 87 ? -39.512 5.969 31.222 1.00 91.12 87 SER A CA 1
ATOM 682 C C . SER A 1 87 ? -38.390 5.598 32.191 1.00 91.12 87 SER A C 1
ATOM 684 O O . SER A 1 87 ? -37.440 6.362 32.337 1.00 91.12 87 SER A O 1
ATOM 686 N N . SER A 1 88 ? -38.448 4.407 32.794 1.00 90.81 88 SER A N 1
ATOM 687 C CA . SER A 1 88 ? -37.400 3.906 33.689 1.00 90.81 88 SER A CA 1
ATOM 688 C C . SER A 1 88 ? -36.065 3.727 32.970 1.00 90.81 88 SER A C 1
ATOM 690 O O . SER A 1 88 ? -35.024 4.033 33.545 1.00 90.81 88 SER A O 1
ATOM 692 N N . PHE A 1 89 ? -36.088 3.304 31.705 1.00 90.88 89 PHE A N 1
ATOM 693 C CA . PHE A 1 89 ? -34.896 3.222 30.863 1.00 90.88 89 PHE A CA 1
ATOM 694 C C . PHE A 1 89 ? -34.239 4.597 30.657 1.00 90.88 89 PHE A C 1
ATOM 696 O O . PHE A 1 89 ? -33.046 4.758 30.909 1.00 90.88 89 PHE A O 1
ATOM 703 N N . ARG A 1 90 ? -35.011 5.625 30.274 1.00 93.00 90 ARG A N 1
ATOM 704 C CA . ARG A 1 90 ? -34.497 7.000 30.120 1.00 93.00 90 ARG A CA 1
ATOM 705 C C . ARG A 1 90 ? -33.968 7.563 31.441 1.00 93.00 90 ARG A C 1
ATOM 707 O O . ARG A 1 90 ? -32.952 8.253 31.437 1.00 93.00 90 ARG A O 1
ATOM 714 N N . THR A 1 91 ? -34.625 7.264 32.562 1.00 94.00 91 THR A N 1
ATOM 715 C CA . THR A 1 91 ? -34.142 7.647 33.897 1.00 94.00 91 THR A CA 1
ATOM 716 C C . THR A 1 91 ? -32.787 7.012 34.201 1.00 94.00 91 THR A C 1
ATOM 718 O O . THR A 1 91 ? -31.872 7.731 34.586 1.00 94.00 91 THR A O 1
ATOM 721 N N . MET A 1 92 ? -32.618 5.712 33.942 1.00 95.69 92 MET A N 1
ATOM 722 C CA . MET A 1 92 ? -31.341 5.017 34.143 1.00 95.69 92 MET A CA 1
ATOM 723 C C . MET A 1 92 ? -30.200 5.671 33.351 1.00 95.69 92 MET A C 1
ATOM 725 O O . MET A 1 92 ? -29.133 5.916 33.900 1.00 95.69 92 MET A O 1
ATOM 729 N N . PHE A 1 93 ? -30.408 5.996 32.075 1.00 96.38 93 PHE A N 1
ATOM 730 C CA . PHE A 1 93 ? -29.375 6.654 31.266 1.00 96.38 93 PHE A CA 1
ATOM 731 C C . PHE A 1 93 ? -29.030 8.059 31.768 1.00 96.38 93 PHE A C 1
ATOM 733 O O . PHE A 1 93 ? -27.855 8.407 31.793 1.00 96.38 93 PHE A O 1
ATOM 740 N N . LYS A 1 94 ? -30.013 8.840 32.236 1.00 96.06 94 LYS A N 1
ATOM 741 C CA . LYS A 1 94 ? -29.747 10.137 32.883 1.00 96.06 94 LYS A CA 1
ATOM 742 C C . LYS A 1 94 ? -28.937 9.976 34.169 1.00 96.06 94 LYS A C 1
ATOM 744 O O . LYS A 1 94 ? -28.035 10.768 34.426 1.00 96.06 94 LYS A O 1
ATOM 749 N N . GLU A 1 95 ? -29.234 8.947 34.963 1.00 95.75 95 GLU A N 1
ATOM 750 C CA . GLU A 1 95 ? -28.453 8.618 36.158 1.00 95.75 95 GLU A CA 1
ATOM 751 C C . GLU A 1 95 ? -27.010 8.258 35.785 1.00 95.75 95 GLU A C 1
ATOM 753 O O . GLU A 1 95 ? -26.082 8.825 36.364 1.00 95.75 95 GLU A O 1
ATOM 758 N N . ILE A 1 96 ? -26.810 7.398 34.777 1.00 96.62 96 ILE A N 1
ATOM 759 C CA . ILE A 1 96 ? -25.481 7.053 34.251 1.00 96.62 96 ILE A CA 1
ATOM 760 C C . ILE A 1 96 ? -24.752 8.321 33.817 1.00 96.62 96 ILE A C 1
ATOM 762 O O . ILE A 1 96 ? -23.668 8.594 34.326 1.00 96.62 96 ILE A O 1
ATOM 766 N N . GLU A 1 97 ? -25.372 9.120 32.949 1.00 96.38 97 GLU A N 1
ATOM 767 C CA . GLU A 1 97 ? -24.816 10.364 32.423 1.00 96.38 97 GLU A CA 1
ATOM 768 C C . GLU A 1 97 ? -24.380 11.298 33.556 1.00 96.38 97 GLU A C 1
ATOM 770 O O . GLU A 1 97 ? -23.272 11.819 33.534 1.00 96.38 97 GLU A O 1
ATOM 775 N N . SER A 1 98 ? -25.218 11.495 34.577 1.00 96.00 98 SER A N 1
ATOM 776 C CA . SER A 1 98 ? -24.899 12.347 35.731 1.00 96.00 98 SER A CA 1
ATOM 777 C C . SER A 1 98 ? -23.783 11.793 36.619 1.00 96.00 98 SER A C 1
ATOM 779 O O . SER A 1 98 ? -23.131 12.556 37.323 1.00 96.00 98 SER A O 1
ATOM 781 N N . SER A 1 99 ? -23.570 10.476 36.589 1.00 95.94 99 SER A N 1
ATOM 782 C CA . SER A 1 99 ? -22.617 9.785 37.456 1.00 95.94 99 SER A CA 1
ATOM 783 C C . SER A 1 99 ? -21.228 9.613 36.848 1.00 95.94 99 SER A C 1
ATOM 785 O O . SER A 1 99 ? -20.308 9.285 37.593 1.00 95.94 99 SER A O 1
ATOM 787 N N . LEU A 1 100 ? -21.074 9.763 35.530 1.00 96.69 100 LEU A N 1
ATOM 788 C CA . LEU A 1 100 ? -19.793 9.618 34.837 1.00 96.69 100 LEU A CA 1
ATOM 789 C C . LEU A 1 100 ? -19.000 10.934 34.865 1.00 96.69 100 LEU A C 1
ATOM 791 O O . LEU A 1 100 ? -19.535 12.015 34.606 1.00 96.69 100 LEU A O 1
ATOM 795 N N . GLU A 1 101 ? -17.710 10.809 35.150 1.00 96.06 101 GLU A N 1
ATOM 796 C CA . GLU A 1 101 ? -16.713 11.869 35.251 1.00 96.06 101 GLU A CA 1
ATOM 797 C C . GLU A 1 101 ? -15.623 11.689 34.181 1.00 96.06 101 GLU A C 1
ATOM 799 O O . GLU A 1 101 ? -15.568 10.686 33.466 1.00 96.06 101 GLU A O 1
ATOM 804 N N . ALA A 1 102 ? -14.735 12.675 34.055 1.00 96.19 102 ALA A N 1
ATOM 805 C CA . ALA A 1 102 ? -13.600 12.584 33.143 1.00 96.19 102 ALA A CA 1
ATOM 806 C C . ALA A 1 102 ? -12.698 11.391 33.499 1.00 96.19 102 ALA A C 1
ATOM 808 O O . ALA A 1 102 ? -12.361 11.193 34.666 1.00 96.19 102 ALA A O 1
ATOM 809 N N . ASN A 1 103 ? -12.239 10.658 32.482 1.00 93.25 103 ASN A N 1
ATOM 810 C CA . ASN A 1 103 ? -11.447 9.423 32.591 1.00 93.25 103 ASN A CA 1
ATOM 811 C C . ASN A 1 103 ? -12.201 8.186 33.107 1.00 93.25 103 ASN A C 1
ATOM 813 O O . ASN A 1 103 ? -11.590 7.122 33.221 1.00 93.25 103 ASN A O 1
ATOM 817 N N . ASP A 1 104 ? -13.506 8.281 33.374 1.00 96.44 104 ASP A N 1
ATOM 818 C CA . ASP A 1 104 ? -14.333 7.080 33.459 1.00 96.44 104 ASP A CA 1
ATOM 819 C C . ASP A 1 104 ? -14.469 6.422 32.079 1.00 96.44 104 ASP A C 1
ATOM 821 O O . ASP A 1 104 ? -14.124 7.005 31.050 1.00 96.44 104 ASP A O 1
ATOM 825 N N . PHE A 1 105 ? -15.011 5.207 32.047 1.00 97.25 105 PHE A N 1
ATOM 826 C CA . PHE A 1 105 ? -15.279 4.483 30.811 1.00 97.25 105 PHE A CA 1
ATOM 827 C C . PHE A 1 105 ? -16.756 4.104 30.678 1.00 97.25 105 PHE A C 1
ATOM 829 O O . PHE A 1 105 ? -17.434 3.788 31.663 1.00 97.25 105 PHE A O 1
ATOM 836 N N . TYR A 1 106 ? -17.228 4.106 29.434 1.00 97.88 106 TYR A N 1
ATOM 837 C CA . TYR A 1 106 ? -18.509 3.556 29.012 1.00 97.88 106 TYR A CA 1
ATOM 838 C C . TYR A 1 106 ? -18.235 2.618 27.840 1.00 97.88 106 TYR A C 1
ATOM 840 O O . TYR A 1 106 ? -17.960 3.057 26.726 1.00 97.88 106 TYR A O 1
ATOM 848 N N . TRP A 1 107 ? -18.251 1.312 28.090 1.00 98.38 107 TRP A N 1
ATOM 849 C CA . TRP A 1 107 ? -17.981 0.315 27.058 1.00 98.38 107 TRP A CA 1
ATOM 850 C C . TRP A 1 107 ? -19.237 -0.487 26.787 1.00 98.38 107 TRP A C 1
ATOM 852 O O . TRP A 1 107 ? -19.874 -0.974 27.717 1.00 98.38 107 TRP A O 1
ATOM 862 N N . SER A 1 108 ? -19.617 -0.625 25.524 1.00 97.88 108 SER A N 1
ATOM 863 C CA . SER A 1 108 ? -20.879 -1.263 25.168 1.00 97.88 108 SER A CA 1
ATOM 864 C C . SER A 1 108 ? -20.734 -2.289 24.061 1.00 97.88 108 SER A C 1
ATOM 866 O O . SER A 1 108 ? -20.001 -2.100 23.096 1.00 97.88 108 SER A O 1
ATOM 868 N N . PHE A 1 109 ? -21.486 -3.373 24.173 1.00 97.81 109 PHE A N 1
ATOM 869 C CA . PHE A 1 109 ? -21.846 -4.158 23.012 1.00 97.81 109 PHE A CA 1
ATOM 870 C C . PHE A 1 109 ? -23.178 -3.645 22.483 1.00 97.81 109 PHE A C 1
ATOM 872 O O . PHE A 1 109 ? -24.214 -3.754 23.151 1.00 97.81 109 PHE A O 1
ATOM 879 N N . ALA A 1 110 ? -23.114 -3.038 21.305 1.00 94.94 110 ALA A N 1
ATOM 880 C CA . ALA A 1 110 ? -24.202 -2.312 20.691 1.00 94.94 110 ALA A CA 1
ATOM 881 C C . ALA A 1 110 ? -25.418 -3.216 20.438 1.00 94.94 110 ALA A C 1
ATOM 883 O O . ALA A 1 110 ? -25.336 -4.449 20.379 1.00 94.94 110 ALA A O 1
ATOM 884 N N . PHE A 1 111 ? -26.572 -2.585 20.281 1.00 92.75 111 PHE A N 1
ATOM 885 C CA . PHE A 1 111 ? -27.759 -3.258 19.779 1.00 92.75 111 PHE A CA 1
ATOM 886 C C . PHE A 1 111 ? -27.558 -3.781 18.345 1.00 92.75 111 PHE A C 1
ATOM 888 O O . PHE A 1 111 ? -26.659 -3.336 17.628 1.00 92.75 111 PHE A O 1
ATOM 895 N N . LYS A 1 112 ? -28.404 -4.727 17.919 1.00 88.19 112 LYS A N 1
ATOM 896 C CA . LYS A 1 112 ? -28.480 -5.140 16.511 1.00 88.19 112 LYS A CA 1
ATOM 897 C C . LYS A 1 112 ? -29.586 -4.309 15.856 1.00 88.19 112 LYS A C 1
ATOM 899 O O . LYS A 1 112 ? -29.382 -3.150 15.503 1.00 88.19 112 LYS A O 1
ATOM 904 N N . ASN A 1 113 ? -30.783 -4.864 15.741 1.00 87.50 113 ASN A N 1
ATOM 905 C CA . ASN A 1 113 ? -31.859 -4.276 14.943 1.00 87.50 113 ASN A CA 1
ATOM 906 C C . ASN A 1 113 ? -32.527 -3.056 15.601 1.00 87.50 113 ASN A C 1
ATOM 908 O O . ASN A 1 113 ? -33.367 -2.399 14.995 1.00 87.50 113 ASN A O 1
ATOM 912 N N . GLU A 1 114 ? -32.184 -2.731 16.839 1.00 88.50 114 GLU A N 1
ATOM 913 C CA . GLU A 1 114 ? -32.808 -1.631 17.564 1.00 88.50 114 GLU A CA 1
ATOM 914 C C . GLU A 1 114 ? -32.376 -0.254 17.034 1.00 88.50 114 GLU A C 1
ATOM 916 O O . GLU A 1 114 ? -33.121 0.709 17.182 1.00 88.50 114 GLU A O 1
ATOM 921 N N . TYR A 1 115 ? -31.233 -0.153 16.344 1.00 84.31 115 TYR A N 1
ATOM 922 C CA . TYR A 1 115 ? -30.788 1.099 15.710 1.00 84.31 115 TYR A CA 1
ATOM 923 C C . TYR A 1 115 ? -31.682 1.573 14.556 1.00 84.31 115 TYR A C 1
ATOM 925 O O . TYR A 1 115 ? -31.572 2.724 14.138 1.00 84.31 115 TYR A O 1
ATOM 933 N N . TYR A 1 116 ? -32.575 0.718 14.048 1.00 85.44 116 TYR A N 1
ATOM 934 C CA . TYR A 1 116 ? -33.567 1.119 13.048 1.00 85.44 116 TYR A CA 1
ATOM 935 C C . TYR A 1 116 ? -34.700 1.977 13.641 1.00 85.44 116 TYR A C 1
ATOM 937 O O . TYR A 1 116 ? -35.449 2.598 12.888 1.00 85.44 116 TYR A O 1
ATOM 945 N N . ASP A 1 117 ? -34.825 2.050 14.971 1.00 89.62 117 ASP A N 1
ATOM 946 C CA . ASP A 1 117 ? -35.712 2.996 15.646 1.00 89.62 117 ASP A CA 1
ATOM 947 C C . ASP A 1 117 ? -35.043 4.379 15.722 1.00 89.62 117 ASP A C 1
ATOM 949 O O . ASP A 1 117 ? -34.083 4.596 16.466 1.00 89.62 117 ASP A O 1
ATOM 953 N N . SER A 1 118 ? -35.563 5.339 14.954 1.00 88.75 118 SER A N 1
ATOM 954 C CA . SER A 1 118 ? -35.011 6.696 14.888 1.00 88.75 118 SER A CA 1
ATOM 955 C C . SER A 1 118 ? -35.090 7.457 16.215 1.00 88.75 118 SER A C 1
ATOM 957 O O . SER A 1 118 ? -34.221 8.285 16.487 1.00 88.75 118 SER A O 1
ATOM 959 N N . GLU A 1 119 ? -36.112 7.207 17.043 1.00 91.06 119 GLU A N 1
ATOM 960 C CA . GLU A 1 119 ? -36.249 7.882 18.340 1.00 91.06 119 GLU A CA 1
ATOM 961 C C . GLU A 1 119 ? -35.182 7.376 19.316 1.00 91.06 119 GLU A C 1
ATOM 963 O O . GLU A 1 119 ? -34.545 8.168 20.018 1.00 91.06 119 GLU A O 1
ATOM 968 N N . LEU A 1 120 ? -34.953 6.059 19.332 1.00 88.56 120 LEU A N 1
ATOM 969 C CA . LEU A 1 120 ? -33.881 5.459 20.120 1.00 88.56 120 LEU A CA 1
ATOM 970 C C . LEU A 1 120 ? -32.503 5.911 19.627 1.00 88.56 120 LEU A C 1
ATOM 972 O O . LEU A 1 120 ? -31.662 6.283 20.445 1.00 88.56 120 LEU A O 1
ATOM 976 N N . GLY A 1 121 ? -32.284 5.907 18.309 1.00 89.44 121 GLY A N 1
ATOM 977 C CA . GLY A 1 121 ? -31.032 6.342 17.693 1.00 89.44 121 GLY A CA 1
ATOM 978 C C . GLY A 1 121 ? -30.663 7.774 18.079 1.00 89.44 121 GLY A C 1
ATOM 979 O O . GLY A 1 121 ? -29.544 8.012 18.533 1.00 89.44 121 GLY A O 1
ATOM 980 N N . GLN A 1 122 ? -31.620 8.708 18.004 1.00 92.06 122 GLN A N 1
ATOM 981 C CA . GLN A 1 122 ? -31.395 10.096 18.421 1.00 92.06 122 GLN A CA 1
ATOM 982 C C . GLN A 1 122 ? -31.119 10.207 19.925 1.00 92.06 122 GLN A C 1
ATOM 984 O O . GLN A 1 122 ? -30.211 10.920 20.342 1.00 92.06 122 GLN A O 1
ATOM 989 N N . PHE A 1 123 ? -31.862 9.469 20.752 1.00 93.75 123 PHE A N 1
ATOM 990 C CA . PHE A 1 123 ? -31.635 9.463 22.194 1.00 93.75 123 PHE A CA 1
ATOM 991 C C . PHE A 1 123 ? -30.227 8.970 22.568 1.00 93.75 123 PHE A C 1
ATOM 993 O O . PHE A 1 123 ? -29.562 9.584 23.403 1.00 93.75 123 PHE A O 1
ATOM 1000 N N . LEU A 1 124 ? -29.770 7.872 21.957 1.00 93.75 124 LEU A N 1
ATOM 1001 C CA . LEU A 1 124 ? -28.426 7.346 22.189 1.00 93.75 124 LEU A CA 1
ATOM 1002 C C . LEU A 1 124 ? -27.359 8.310 21.659 1.00 93.75 124 LEU A C 1
ATOM 1004 O O . LEU A 1 124 ? -26.355 8.516 22.334 1.00 93.75 124 LEU A O 1
ATOM 1008 N N . PHE A 1 125 ? -27.579 8.939 20.499 1.00 94.19 125 PHE A N 1
ATOM 1009 C CA . PHE A 1 125 ? -26.708 9.998 19.981 1.00 94.19 125 PHE A CA 1
ATOM 1010 C C . PHE A 1 125 ? -26.506 11.121 21.002 1.00 94.19 125 PHE A C 1
ATOM 1012 O O . PHE A 1 125 ? -25.364 11.446 21.331 1.00 94.19 125 PHE A O 1
ATOM 1019 N N . ASP A 1 126 ? -27.595 11.666 21.550 1.00 95.31 126 ASP A N 1
ATOM 1020 C CA . ASP A 1 126 ? -27.535 12.761 22.521 1.00 95.31 126 ASP A CA 1
ATOM 1021 C C . ASP A 1 126 ? -26.787 12.341 23.798 1.00 95.31 126 ASP A C 1
ATOM 1023 O O . ASP A 1 126 ? -25.965 13.096 24.325 1.00 95.31 126 ASP A O 1
ATOM 1027 N N . PHE A 1 127 ? -27.028 11.111 24.268 1.00 96.31 127 PHE A N 1
ATOM 1028 C CA . PHE A 1 127 ? -26.343 10.539 25.427 1.00 96.31 127 PHE A CA 1
ATOM 1029 C C . PHE A 1 127 ? -24.827 10.414 25.199 1.00 96.31 127 PHE A C 1
ATOM 1031 O O . PHE A 1 127 ? -24.048 10.956 25.988 1.00 96.31 127 PHE A O 1
ATOM 1038 N N . HIS A 1 128 ? -24.407 9.766 24.107 1.00 96.31 128 HIS A N 1
ATOM 1039 C CA . HIS A 1 128 ? -22.991 9.578 23.767 1.00 96.31 128 HIS A CA 1
ATOM 1040 C C . HIS A 1 128 ? -22.274 10.919 23.548 1.00 96.31 128 HIS A C 1
ATOM 1042 O O . HIS A 1 128 ? -21.167 11.141 24.045 1.00 96.31 128 HIS A O 1
ATOM 1048 N N . HIS A 1 129 ? -22.938 11.871 22.885 1.00 95.25 129 HIS A N 1
ATOM 1049 C CA . HIS A 1 129 ? -22.418 13.226 22.716 1.00 95.25 129 HIS A CA 1
ATOM 1050 C C . HIS A 1 129 ? -22.162 13.925 24.059 1.00 95.25 129 HIS A C 1
ATOM 1052 O O . HIS A 1 129 ? -21.149 14.611 24.227 1.00 95.25 129 HIS A O 1
ATOM 1058 N N . SER A 1 130 ? -23.075 13.758 25.021 1.00 96.06 130 SER A N 1
ATOM 1059 C CA . SER A 1 130 ? -22.961 14.369 26.345 1.00 96.06 130 SER A CA 1
ATOM 1060 C C . SER A 1 130 ? -21.814 13.776 27.164 1.00 96.06 130 SER A C 1
ATOM 1062 O O . SER A 1 130 ? -21.017 14.531 27.728 1.00 96.06 130 SER A O 1
ATOM 1064 N N . ILE A 1 131 ? -21.674 12.445 27.208 1.00 96.44 131 ILE A N 1
ATOM 1065 C CA . ILE A 1 131 ? -20.617 11.804 28.007 1.00 96.44 131 ILE A CA 1
ATOM 1066 C C . ILE A 1 131 ? -19.227 12.013 27.399 1.00 96.44 131 ILE A C 1
ATOM 1068 O O . ILE A 1 131 ? -18.277 12.295 28.131 1.00 96.44 131 ILE A O 1
ATOM 1072 N N . GLY A 1 132 ? -19.095 11.998 26.070 1.00 94.31 132 GLY A N 1
ATOM 1073 C CA . GLY A 1 132 ? -17.801 12.237 25.437 1.00 94.31 132 GLY A CA 1
ATOM 1074 C C . GLY A 1 132 ? -17.324 13.690 25.577 1.00 94.31 132 GLY A C 1
ATOM 1075 O O . GLY A 1 132 ? -16.125 13.924 25.717 1.00 94.31 132 GLY A O 1
ATOM 1076 N N . LYS A 1 133 ? -18.233 14.678 25.690 1.00 94.56 133 LYS A N 1
ATOM 1077 C CA . LYS A 1 133 ? -17.871 16.063 26.076 1.00 94.56 133 LYS A CA 1
ATOM 1078 C C . LYS A 1 133 ? -17.244 16.166 27.467 1.00 94.56 133 LYS A C 1
ATOM 1080 O O . LYS A 1 133 ? -16.539 17.135 27.739 1.00 94.56 133 LYS A O 1
ATOM 1085 N N . ARG A 1 134 ? -17.498 15.195 28.347 1.00 95.62 134 ARG A N 1
ATOM 1086 C CA . ARG A 1 134 ? -16.925 15.137 29.700 1.00 95.62 134 ARG A CA 1
ATOM 1087 C C . ARG A 1 134 ? -15.606 14.367 29.754 1.00 95.62 134 ARG A C 1
ATOM 1089 O O . ARG A 1 134 ? -15.031 14.268 30.829 1.00 95.62 134 ARG A O 1
ATOM 1096 N N . GLY A 1 135 ? -15.117 13.849 28.625 1.00 95.00 135 GLY A N 1
ATOM 1097 C CA . GLY A 1 135 ? -13.876 13.076 28.570 1.00 95.00 135 GLY A CA 1
ATOM 1098 C C . GLY A 1 135 ? -14.018 11.646 29.098 1.00 95.00 135 GLY A C 1
ATOM 1099 O O . GLY A 1 135 ? -13.066 11.115 29.665 1.00 95.00 135 GLY A O 1
ATOM 1100 N N . VAL A 1 136 ? -15.201 11.043 28.952 1.00 96.50 136 VAL A N 1
ATOM 1101 C CA . VAL A 1 136 ? -15.420 9.608 29.198 1.00 96.50 136 VAL A CA 1
ATOM 1102 C C . VAL A 1 136 ? -14.838 8.799 28.030 1.00 96.50 136 VAL A C 1
ATOM 1104 O O . VAL A 1 136 ? -15.034 9.166 26.873 1.00 96.50 136 VAL A O 1
ATOM 1107 N N . ASP A 1 137 ? -14.140 7.693 28.311 1.00 96.38 137 ASP A N 1
ATOM 1108 C CA . ASP A 1 137 ? -13.698 6.730 27.291 1.00 96.38 137 ASP A CA 1
ATOM 1109 C C . ASP A 1 137 ? -14.886 5.890 26.812 1.00 96.38 137 ASP A C 1
ATOM 1111 O O . ASP A 1 137 ? -15.251 4.881 27.421 1.00 96.38 137 ASP A O 1
ATOM 1115 N N . ASP A 1 138 ? -15.499 6.347 25.725 1.00 97.19 138 ASP A N 1
ATOM 1116 C CA . ASP A 1 138 ? -16.702 5.765 25.146 1.00 97.19 138 ASP A CA 1
ATOM 1117 C C . ASP A 1 138 ? -16.366 4.855 23.955 1.00 97.19 138 ASP A C 1
ATOM 1119 O O . ASP A 1 138 ? -15.838 5.292 22.921 1.00 97.19 138 ASP A O 1
ATOM 1123 N N . ARG A 1 139 ? -16.638 3.556 24.117 1.00 97.62 139 ARG A N 1
ATOM 1124 C CA . ARG A 1 139 ? -16.322 2.515 23.131 1.00 97.62 139 ARG A CA 1
ATOM 1125 C C . ARG A 1 139 ? -17.516 1.609 22.906 1.00 97.62 139 ARG A C 1
ATOM 1127 O O . ARG A 1 139 ? -18.176 1.187 23.856 1.00 97.62 139 ARG A O 1
ATOM 1134 N N . SER A 1 140 ? -17.746 1.226 21.658 1.00 97.56 140 SER A N 1
ATOM 1135 C CA . SER A 1 140 ? -18.832 0.319 21.312 1.00 97.56 140 SER A CA 1
ATOM 1136 C C . SER A 1 140 ? -18.430 -0.715 20.264 1.00 97.56 140 SER A C 1
ATOM 1138 O O . SER A 1 140 ? -17.877 -0.373 19.220 1.00 97.56 140 SER A O 1
ATOM 1140 N N . ILE A 1 141 ? -18.699 -1.989 20.547 1.00 97.69 141 ILE A N 1
ATOM 1141 C CA . ILE A 1 141 ? -18.545 -3.090 19.589 1.00 97.69 141 ILE A CA 1
ATOM 1142 C C . ILE A 1 141 ? -19.919 -3.392 19.010 1.00 97.69 141 ILE A C 1
ATOM 1144 O O . ILE A 1 141 ? -20.842 -3.720 19.755 1.00 97.69 141 ILE A O 1
ATOM 1148 N N . ALA A 1 142 ? -20.050 -3.311 17.692 1.00 96.19 142 ALA A N 1
ATOM 1149 C CA . ALA A 1 142 ? -21.297 -3.556 16.986 1.00 96.19 142 ALA A CA 1
ATOM 1150 C C . ALA A 1 142 ? -21.170 -4.705 15.983 1.00 96.19 142 ALA A C 1
ATOM 1152 O O . ALA A 1 142 ? -20.083 -5.051 15.516 1.00 96.19 142 ALA A O 1
ATOM 1153 N N . SER A 1 143 ? -22.309 -5.292 15.620 1.00 94.81 143 SER A N 1
ATOM 1154 C CA . SER A 1 143 ? -22.349 -6.233 14.503 1.00 94.81 143 SER A CA 1
ATOM 1155 C C . SER A 1 143 ? -22.086 -5.498 13.189 1.00 94.81 143 SER A C 1
ATOM 1157 O O . SER A 1 143 ? -22.627 -4.418 12.957 1.00 94.81 143 SER A O 1
ATOM 1159 N N . ILE A 1 144 ? -21.329 -6.120 12.286 1.00 92.75 144 ILE A N 1
ATOM 1160 C CA . ILE A 1 144 ? -21.103 -5.592 10.934 1.00 92.75 144 ILE A CA 1
ATOM 1161 C C . ILE A 1 144 ? -22.416 -5.360 10.164 1.00 92.75 144 ILE A C 1
ATOM 1163 O O . ILE A 1 144 ? -22.503 -4.448 9.351 1.00 92.75 144 ILE A O 1
ATOM 1167 N N . SER A 1 145 ? -23.468 -6.127 10.477 1.00 94.31 145 SER A N 1
ATOM 1168 C CA . SER A 1 145 ? -24.794 -6.019 9.845 1.00 94.31 145 SER A CA 1
ATOM 1169 C C . SER A 1 145 ? -25.510 -4.681 10.072 1.00 94.31 145 SER A C 1
ATOM 1171 O O . SER A 1 145 ? -26.469 -4.380 9.366 1.00 94.31 145 SER A O 1
ATOM 1173 N N . VAL A 1 146 ? -25.065 -3.882 11.046 1.00 93.69 146 VAL A N 1
ATOM 1174 C CA . VAL A 1 146 ? -25.662 -2.579 11.385 1.00 93.69 146 VAL A CA 1
ATOM 1175 C C . VAL A 1 146 ? -24.689 -1.420 11.182 1.00 93.69 146 VAL A C 1
ATOM 1177 O O . VAL A 1 146 ? -24.984 -0.296 11.587 1.00 93.69 146 VAL A O 1
ATOM 1180 N N . LYS A 1 147 ? -23.540 -1.683 10.542 1.00 92.88 147 LYS A N 1
ATOM 1181 C CA . LYS A 1 147 ? -22.472 -0.704 10.329 1.00 92.88 147 LYS A CA 1
ATOM 1182 C C . LYS A 1 147 ? -22.976 0.566 9.656 1.00 92.88 147 LYS A C 1
ATOM 1184 O O . LYS A 1 147 ? -22.854 1.635 10.242 1.00 92.88 147 LYS A O 1
ATOM 1189 N N . ASP A 1 148 ? -23.635 0.434 8.511 1.00 92.19 148 ASP A N 1
ATOM 1190 C CA . ASP A 1 148 ? -24.106 1.583 7.730 1.00 92.19 148 ASP A CA 1
ATOM 1191 C C . ASP A 1 148 ? -25.102 2.456 8.512 1.00 92.19 148 ASP A C 1
ATOM 1193 O O . ASP A 1 148 ? -25.093 3.684 8.414 1.00 92.19 148 ASP A O 1
ATOM 1197 N N . VAL A 1 149 ? -25.965 1.829 9.320 1.00 93.19 149 VAL A N 1
ATOM 1198 C CA . VAL A 1 149 ? -26.950 2.539 10.149 1.00 93.19 149 VAL A CA 1
ATOM 1199 C C . VAL A 1 149 ? -26.249 3.312 11.261 1.00 93.19 149 VAL A C 1
ATOM 1201 O O . VAL A 1 149 ? -26.556 4.482 11.475 1.00 93.19 149 VAL A O 1
ATOM 1204 N N . ILE A 1 150 ? -25.293 2.682 11.947 1.00 92.62 150 ILE A N 1
ATOM 1205 C CA . ILE A 1 150 ? -24.497 3.317 13.001 1.00 92.62 150 ILE A CA 1
ATOM 1206 C C . ILE A 1 150 ? -23.671 4.466 12.417 1.00 92.62 150 ILE A C 1
ATOM 1208 O O . ILE A 1 150 ? -23.759 5.586 12.915 1.00 92.62 150 ILE A O 1
ATOM 1212 N N . GLU A 1 151 ? -22.929 4.237 11.335 1.00 91.06 151 GLU A N 1
ATOM 1213 C CA . GLU A 1 151 ? -22.120 5.276 10.689 1.00 91.06 151 GLU A CA 1
ATOM 1214 C C . GLU A 1 151 ? -22.981 6.477 10.286 1.00 91.06 151 GLU A C 1
ATOM 1216 O O . GLU A 1 151 ? -22.618 7.613 10.582 1.00 91.06 151 GLU A O 1
ATOM 1221 N N . LYS A 1 152 ? -24.175 6.247 9.728 1.00 91.88 152 LYS A N 1
ATOM 1222 C CA . LYS A 1 152 ? -25.122 7.318 9.393 1.00 91.88 152 LYS A CA 1
ATOM 1223 C C . LYS A 1 152 ? -25.660 8.054 10.622 1.00 91.88 152 LYS A C 1
ATOM 1225 O O . LYS A 1 152 ? -25.741 9.282 10.603 1.00 91.88 152 LYS A O 1
ATOM 1230 N N . THR A 1 153 ? -26.049 7.336 11.675 1.00 91.12 153 THR A N 1
ATOM 1231 C CA . THR A 1 153 ? -26.587 7.939 12.905 1.00 91.12 153 THR A CA 1
ATOM 1232 C C . THR A 1 153 ? -25.533 8.789 13.615 1.00 91.12 153 THR A C 1
ATOM 1234 O O . THR A 1 153 ? -25.852 9.859 14.130 1.00 91.12 153 THR A O 1
ATOM 1237 N N . TYR A 1 154 ? -24.269 8.358 13.604 1.00 91.62 154 TYR A N 1
ATOM 1238 C CA . TYR A 1 154 ? -23.186 8.992 14.357 1.00 91.62 154 TYR A CA 1
ATOM 1239 C C . TYR A 1 154 ? -22.198 9.802 13.502 1.00 91.62 154 TYR A C 1
ATOM 1241 O O . TYR A 1 154 ? -21.227 10.314 14.051 1.00 91.62 154 TYR A O 1
ATOM 1249 N N . GLN A 1 155 ? -22.458 10.010 12.205 1.00 88.94 155 GLN A N 1
ATOM 1250 C CA . GLN A 1 155 ? -21.572 10.740 11.274 1.00 88.94 155 GLN A CA 1
ATOM 1251 C C . GLN A 1 155 ? -21.155 12.147 11.748 1.00 88.94 155 GLN A C 1
ATOM 1253 O O . GLN A 1 155 ? -20.109 12.653 11.355 1.00 88.94 155 GLN A O 1
ATOM 1258 N N . ASN A 1 156 ? -21.974 12.786 12.590 1.00 86.00 156 ASN A N 1
ATOM 1259 C CA . ASN A 1 156 ? -21.730 14.133 13.116 1.00 86.00 156 ASN A CA 1
ATOM 1260 C C . ASN A 1 156 ? -21.017 14.140 14.480 1.00 86.00 156 ASN A C 1
ATOM 1262 O O . ASN A 1 156 ? -20.767 15.214 15.032 1.00 86.00 156 ASN A O 1
ATOM 1266 N N . LEU A 1 157 ? -20.712 12.973 15.055 1.00 84.25 157 LEU A N 1
ATOM 1267 C CA . LEU A 1 157 ? -19.856 12.883 16.232 1.00 84.25 157 LEU A CA 1
ATOM 1268 C C . LEU A 1 157 ? -18.397 12.813 15.802 1.00 84.25 157 LEU A C 1
ATOM 1270 O O . LEU A 1 157 ? -18.026 12.078 14.892 1.00 84.25 157 LEU A O 1
ATOM 1274 N N . SER A 1 158 ? -17.546 13.559 16.506 1.00 75.06 158 SER A N 1
ATOM 1275 C CA . SER A 1 158 ? -16.104 13.376 16.378 1.00 75.06 158 SER A CA 1
ATOM 1276 C C . SER A 1 158 ? -15.742 11.944 16.773 1.00 75.06 158 SER A C 1
ATOM 1278 O O . SER A 1 158 ? -16.177 11.463 17.821 1.00 75.06 158 SER A O 1
ATOM 1280 N N . LEU A 1 159 ? -14.872 11.298 15.992 1.00 69.62 159 LEU A N 1
ATOM 1281 C CA . LEU A 1 159 ? -14.293 9.986 16.317 1.00 69.62 159 LEU A CA 1
ATOM 1282 C C . LEU A 1 159 ? -13.541 9.980 17.663 1.00 69.62 159 LEU A C 1
ATOM 1284 O O . LEU A 1 159 ? -13.248 8.922 18.215 1.00 69.62 159 LEU A O 1
ATOM 1288 N N . GLN A 1 160 ? -13.219 11.158 18.209 1.00 68.38 160 GLN A N 1
ATOM 1289 C CA . GLN A 1 160 ? -12.637 11.289 19.545 1.00 68.38 160 GLN A CA 1
ATOM 1290 C C . GLN A 1 160 ? -13.665 11.074 20.667 1.00 68.38 160 GLN A C 1
ATOM 1292 O O . GLN A 1 160 ? -13.270 10.758 21.785 1.00 68.38 160 GLN A O 1
ATOM 1297 N N . THR A 1 161 ? -14.957 11.261 20.384 1.00 83.62 161 THR A N 1
ATOM 1298 C CA . THR A 1 161 ? -16.053 11.242 21.364 1.00 83.62 161 THR A CA 1
ATOM 1299 C C . THR A 1 161 ? -16.612 9.840 21.579 1.00 83.62 161 THR A C 1
ATOM 1301 O O . THR A 1 161 ? -16.850 9.482 22.721 1.00 83.62 161 THR A O 1
ATOM 1304 N N . LEU A 1 162 ? -16.799 9.058 20.513 1.00 94.00 162 LEU A N 1
ATOM 1305 C CA . LEU A 1 162 ? -17.309 7.685 20.558 1.00 94.00 162 LEU A CA 1
ATOM 1306 C C . LEU A 1 162 ? -16.558 6.847 19.525 1.00 94.00 162 LEU A C 1
ATOM 1308 O O . LEU A 1 162 ? -16.510 7.198 18.346 1.00 94.00 162 LEU A O 1
ATOM 1312 N N . LYS A 1 163 ? -15.971 5.737 19.972 1.00 94.69 163 LYS A N 1
ATOM 1313 C CA . LYS A 1 163 ? -15.222 4.816 19.113 1.00 94.69 163 LYS A CA 1
ATOM 1314 C C . LYS A 1 163 ? -16.067 3.585 18.837 1.00 94.69 163 LYS A C 1
ATOM 1316 O O . LYS A 1 163 ? -16.460 2.891 19.773 1.00 94.69 163 LYS A O 1
ATOM 1321 N N . PHE A 1 164 ? -16.276 3.274 17.565 1.00 94.62 164 PHE A N 1
ATOM 1322 C CA . PHE A 1 164 ? -16.891 2.019 17.150 1.00 94.62 164 PHE A CA 1
ATOM 1323 C C . PHE A 1 164 ? -15.845 1.029 16.651 1.00 94.62 164 PHE A C 1
ATOM 1325 O O . PHE A 1 164 ? -14.841 1.428 16.062 1.00 94.62 164 PHE A O 1
ATOM 1332 N N . ARG A 1 165 ? -16.113 -0.257 16.875 1.00 94.88 165 ARG A N 1
ATOM 1333 C CA . ARG A 1 165 ? -15.537 -1.361 16.105 1.00 94.88 165 ARG A CA 1
ATOM 1334 C C . ARG A 1 165 ? -16.640 -2.312 15.674 1.00 94.88 165 ARG A C 1
ATOM 1336 O O . ARG A 1 165 ? -17.598 -2.536 16.417 1.00 94.88 165 ARG A O 1
ATOM 1343 N N . PHE A 1 166 ? -16.491 -2.894 14.497 1.00 94.06 166 PHE A N 1
ATOM 1344 C CA . PHE A 1 166 ? -17.450 -3.814 13.910 1.00 94.06 166 PHE A CA 1
ATOM 1345 C C . PHE A 1 166 ? -16.894 -5.232 13.864 1.00 94.06 166 PHE A C 1
ATOM 1347 O O . PHE A 1 166 ? -15.723 -5.461 13.571 1.00 94.06 166 PHE A O 1
ATOM 1354 N N . THR A 1 167 ? -17.752 -6.209 14.141 1.00 93.94 167 THR A N 1
ATOM 1355 C CA . THR A 1 167 ? -17.391 -7.626 14.072 1.00 93.94 167 THR A CA 1
ATOM 1356 C C . THR A 1 167 ? -18.497 -8.451 13.422 1.00 93.94 167 THR A C 1
ATOM 1358 O O . THR A 1 167 ? -19.686 -8.139 13.525 1.00 93.94 167 THR A O 1
ATOM 1361 N N . ASP A 1 168 ? -18.094 -9.500 12.715 1.00 91.25 168 ASP A N 1
ATOM 1362 C CA . ASP A 1 168 ? -18.959 -10.558 12.193 1.00 91.25 168 ASP A CA 1
ATOM 1363 C C . ASP A 1 168 ? -19.217 -11.676 13.216 1.00 91.25 168 ASP A C 1
ATOM 1365 O O . ASP A 1 168 ? -20.117 -12.493 13.025 1.00 91.25 168 ASP A O 1
ATOM 1369 N N . LYS A 1 169 ? -18.453 -11.706 14.314 1.00 93.19 169 LYS A N 1
ATOM 1370 C CA . LYS A 1 169 ? -18.611 -12.685 15.388 1.00 93.19 169 LYS A CA 1
ATOM 1371 C C . LYS A 1 169 ? -19.873 -12.409 16.194 1.00 93.19 169 LYS A C 1
ATOM 1373 O O . LYS A 1 169 ? -20.267 -11.261 16.411 1.00 93.19 169 LYS A O 1
ATOM 1378 N N . ASP A 1 170 ? -20.460 -13.477 16.722 1.00 93.31 170 ASP A N 1
ATOM 1379 C CA . ASP A 1 170 ? -21.525 -13.355 17.706 1.00 93.31 170 ASP A CA 1
ATOM 1380 C C . ASP A 1 170 ? -20.955 -12.854 19.035 1.00 93.31 170 ASP A C 1
ATOM 1382 O O . ASP A 1 170 ? -20.289 -13.571 19.783 1.00 93.31 170 ASP A O 1
ATOM 1386 N N . VAL A 1 171 ? -21.230 -11.584 19.309 1.00 94.69 171 VAL A N 1
ATOM 1387 C CA . VAL A 1 171 ? -20.960 -10.912 20.578 1.00 94.69 171 VAL A CA 1
ATOM 1388 C C . VAL A 1 171 ? -22.271 -10.722 21.347 1.00 94.69 171 VAL A C 1
ATOM 1390 O O . VAL A 1 171 ? -23.342 -10.712 20.726 1.00 94.69 171 VAL A O 1
ATOM 1393 N N . PRO A 1 172 ? -22.231 -10.561 22.685 1.00 94.44 172 PRO A N 1
ATOM 1394 C CA . PRO A 1 172 ? -23.399 -10.103 23.433 1.00 94.44 172 PRO A CA 1
ATOM 1395 C C . PRO A 1 172 ? -23.963 -8.830 22.797 1.00 94.44 172 PRO A C 1
ATOM 1397 O O . PRO A 1 172 ? -23.209 -8.052 22.237 1.00 94.44 172 PRO A O 1
ATOM 1400 N N . THR A 1 173 ? -25.266 -8.595 22.872 1.00 93.75 173 THR A N 1
ATOM 1401 C CA . THR A 1 173 ? -25.891 -7.370 22.344 1.00 93.75 173 THR A CA 1
ATOM 1402 C C . THR A 1 173 ? -26.655 -6.674 23.449 1.00 93.75 173 THR A C 1
ATOM 1404 O O . THR A 1 173 ? -27.250 -7.345 24.294 1.00 93.75 173 THR A O 1
ATOM 1407 N N . GLY A 1 174 ? -26.665 -5.342 23.439 1.00 95.31 174 GLY A N 1
ATOM 1408 C CA . GLY A 1 174 ? -27.334 -4.567 24.478 1.00 95.31 174 GLY A CA 1
ATOM 1409 C C . GLY A 1 174 ? -26.656 -4.734 25.836 1.00 95.31 174 GLY A C 1
ATOM 1410 O O . GLY A 1 174 ? -27.325 -4.897 26.845 1.00 95.31 174 GLY A O 1
ATOM 1411 N N . MET A 1 175 ? -25.328 -4.740 25.890 1.00 97.94 175 MET A N 1
ATOM 1412 C CA . MET A 1 175 ? -24.595 -4.844 27.152 1.00 97.94 175 MET A CA 1
ATOM 1413 C C . MET A 1 175 ? -23.744 -3.601 27.362 1.00 97.94 175 MET A C 1
ATOM 1415 O O . MET A 1 175 ? -23.101 -3.144 26.428 1.00 97.94 175 MET A O 1
ATOM 1419 N N . ILE A 1 176 ? -23.725 -3.061 28.577 1.00 98.25 176 ILE A N 1
ATOM 1420 C CA . ILE A 1 176 ? -22.933 -1.886 28.947 1.00 98.25 176 ILE A CA 1
ATOM 1421 C C . ILE A 1 176 ? -22.076 -2.228 30.162 1.00 98.25 176 ILE A C 1
ATOM 1423 O O . ILE A 1 176 ? -22.557 -2.834 31.117 1.00 98.25 176 ILE A O 1
ATOM 1427 N N . ILE A 1 177 ? -20.821 -1.805 30.142 1.00 98.25 177 ILE A N 1
ATOM 1428 C CA . ILE A 1 177 ? -19.817 -1.994 31.180 1.00 98.25 177 ILE A CA 1
ATOM 1429 C C . ILE A 1 177 ? -19.333 -0.596 31.568 1.00 98.25 177 ILE A C 1
ATOM 1431 O O . ILE A 1 177 ? -18.815 0.140 30.727 1.00 98.25 177 ILE A O 1
ATOM 1435 N N . LEU A 1 178 ? -19.541 -0.203 32.825 1.00 96.31 178 LEU A N 1
ATOM 1436 C CA . LEU A 1 178 ? -19.143 1.117 33.317 1.00 96.31 178 LEU A CA 1
ATOM 1437 C C . LEU A 1 178 ? -18.854 1.073 34.820 1.00 96.31 178 LEU A C 1
ATOM 1439 O O . LEU A 1 178 ? -19.622 0.490 35.584 1.00 96.31 178 LEU A O 1
ATOM 1443 N N . LYS A 1 179 ? -17.769 1.719 35.260 1.00 91.56 179 LYS A N 1
ATOM 1444 C CA . LYS A 1 179 ? -17.343 1.791 36.672 1.00 91.56 179 LYS A CA 1
ATOM 1445 C C . LYS A 1 179 ? -17.349 0.433 37.385 1.00 91.56 179 LYS A C 1
ATOM 1447 O O . LYS A 1 179 ? -16.453 -0.383 37.217 1.00 91.56 179 LYS A O 1
ATOM 1452 N N . ASP A 1 180 ? -18.370 0.216 38.208 1.00 92.94 180 ASP A N 1
ATOM 1453 C CA . ASP A 1 180 ? -18.552 -0.896 39.130 1.00 92.94 180 ASP A CA 1
ATOM 1454 C C . ASP A 1 180 ? -19.756 -1.773 38.763 1.00 92.94 180 ASP A C 1
ATOM 1456 O O . ASP A 1 180 ? -20.254 -2.538 39.597 1.00 92.94 180 ASP A O 1
ATOM 1460 N N . ARG A 1 181 ? -20.277 -1.635 37.537 1.00 95.88 181 ARG A N 1
ATOM 1461 C CA . ARG A 1 181 ? -21.506 -2.303 37.118 1.00 95.88 181 ARG A CA 1
ATOM 1462 C C . ARG A 1 181 ? -21.518 -2.723 35.657 1.00 95.88 181 ARG A C 1
ATOM 1464 O O . ARG A 1 181 ? -20.916 -2.102 34.786 1.00 95.88 181 ARG A O 1
ATOM 1471 N N . VAL A 1 182 ? -22.312 -3.756 35.415 1.00 97.94 182 VAL A N 1
ATOM 1472 C CA . VAL A 1 182 ? -22.666 -4.245 34.085 1.00 97.94 182 VAL A CA 1
ATOM 1473 C C . VAL A 1 182 ? -24.173 -4.136 33.926 1.00 97.94 182 VAL A C 1
ATOM 1475 O O . VAL A 1 182 ? -24.926 -4.500 34.830 1.00 97.94 182 VAL A O 1
ATOM 1478 N N . ILE A 1 183 ? -24.622 -3.616 32.794 1.00 98.06 183 ILE A N 1
ATOM 1479 C CA . ILE A 1 183 ? -26.033 -3.438 32.469 1.00 98.06 183 ILE A CA 1
ATOM 1480 C C . ILE A 1 183 ? -26.343 -4.312 31.265 1.00 98.06 183 ILE A C 1
ATOM 1482 O O . ILE A 1 183 ? -25.706 -4.186 30.227 1.00 98.06 183 ILE A O 1
ATOM 1486 N N . THR A 1 184 ? -27.319 -5.202 31.404 1.00 97.75 184 THR A N 1
ATOM 1487 C CA . THR A 1 184 ? -27.864 -5.981 30.286 1.00 97.75 184 THR A CA 1
ATOM 1488 C C . THR A 1 184 ? -29.200 -5.387 29.874 1.00 97.75 184 THR A C 1
ATOM 1490 O O . THR A 1 184 ? -30.086 -5.207 30.708 1.00 97.75 184 THR A O 1
ATOM 1493 N N . LEU A 1 185 ? -29.341 -5.079 28.597 1.00 95.19 185 LEU A N 1
ATOM 1494 C CA . LEU A 1 185 ? -30.507 -4.480 27.978 1.00 95.19 185 LEU A CA 1
ATOM 1495 C C . LEU A 1 185 ? -31.216 -5.550 27.159 1.00 95.19 185 LEU A C 1
ATOM 1497 O O . LEU A 1 185 ? -30.641 -6.155 26.259 1.00 95.19 185 LEU A O 1
ATOM 1501 N N . VAL A 1 186 ? -32.485 -5.766 27.470 1.00 93.56 186 VAL A N 1
ATOM 1502 C CA . VAL A 1 186 ? -33.376 -6.632 26.706 1.00 93.56 186 VAL A CA 1
ATOM 1503 C C . VAL A 1 186 ? -34.387 -5.730 26.022 1.00 93.56 186 VAL A C 1
ATOM 1505 O O . VAL A 1 186 ? -35.219 -5.100 26.684 1.00 93.56 186 VAL A O 1
ATOM 1508 N N . TRP A 1 187 ? -34.286 -5.632 24.699 1.00 89.25 187 TRP A N 1
ATOM 1509 C CA . TRP A 1 187 ? -35.161 -4.771 23.918 1.00 89.25 187 TRP A CA 1
ATOM 1510 C C . TRP A 1 187 ? -36.442 -5.490 23.489 1.00 89.25 187 TRP A C 1
ATOM 1512 O O . TRP A 1 187 ? -36.461 -6.691 23.228 1.00 89.25 187 TRP A O 1
ATOM 1522 N N . GLY A 1 188 ? -37.539 -4.740 23.437 1.00 89.94 188 GLY A N 1
ATOM 1523 C CA . GLY A 1 188 ? -38.868 -5.222 23.082 1.00 89.94 188 GLY A CA 1
ATOM 1524 C C . GLY A 1 188 ? -39.898 -4.110 23.262 1.00 89.94 188 GLY A C 1
ATOM 1525 O O . GLY A 1 188 ? -39.537 -2.964 23.513 1.00 89.94 188 GLY A O 1
ATOM 1526 N N . LYS A 1 189 ? -41.196 -4.440 23.202 1.00 89.38 189 LYS A N 1
ATOM 1527 C CA . LYS A 1 189 ? -42.286 -3.456 23.402 1.00 89.38 189 LYS A CA 1
ATOM 1528 C C . LYS A 1 189 ? -42.190 -2.712 24.746 1.00 89.38 189 LYS A C 1
ATOM 1530 O O . LYS A 1 189 ? -42.657 -1.585 24.876 1.00 89.38 189 LYS A O 1
ATOM 1535 N N . HIS A 1 190 ? -41.605 -3.364 25.746 1.00 91.50 190 HIS A N 1
ATOM 1536 C CA . HIS A 1 190 ? -41.292 -2.782 27.042 1.00 91.50 190 HIS A CA 1
ATOM 1537 C C . HIS A 1 190 ? -39.822 -3.091 27.341 1.00 91.50 190 HIS A C 1
ATOM 1539 O O . HIS A 1 190 ? -39.539 -4.208 27.777 1.00 91.50 190 HIS A O 1
ATOM 1545 N N . PRO A 1 191 ? -38.887 -2.165 27.059 1.00 92.75 191 PRO A N 1
ATOM 1546 C CA . PRO A 1 191 ? -37.468 -2.432 27.241 1.00 92.75 191 PRO A CA 1
ATOM 1547 C C . PRO A 1 191 ? -37.158 -2.670 28.717 1.00 92.75 191 PRO A C 1
ATOM 1549 O O . PRO A 1 191 ? -37.733 -2.020 29.595 1.00 92.75 191 PRO A O 1
ATOM 1552 N N . ILE A 1 192 ? -36.249 -3.602 28.983 1.00 95.12 192 ILE A N 1
ATOM 1553 C CA . ILE A 1 192 ? -35.804 -3.945 30.331 1.00 95.12 192 ILE A CA 1
ATOM 1554 C C . ILE A 1 192 ? -34.299 -3.726 30.408 1.00 95.12 192 ILE A C 1
ATOM 1556 O O . ILE A 1 192 ? -33.558 -4.221 29.564 1.00 95.12 192 ILE A O 1
ATOM 1560 N N . ALA A 1 193 ? -33.841 -3.019 31.436 1.00 96.19 193 ALA A N 1
ATOM 1561 C CA . ALA A 1 193 ? -32.429 -2.926 31.773 1.00 96.19 193 ALA A CA 1
ATOM 1562 C C . ALA A 1 193 ? -32.174 -3.588 33.128 1.00 96.19 193 ALA A C 1
ATOM 1564 O O . ALA A 1 193 ? -32.817 -3.257 34.124 1.00 96.19 193 ALA A O 1
ATOM 1565 N N . ILE A 1 194 ? -31.234 -4.526 33.164 1.00 96.12 194 ILE A N 1
ATOM 1566 C CA . ILE A 1 194 ? -30.818 -5.254 34.360 1.00 96.12 194 ILE A CA 1
ATOM 1567 C C . ILE A 1 194 ? -29.420 -4.770 34.717 1.00 96.12 194 ILE A C 1
ATOM 1569 O O . ILE A 1 194 ? -28.435 -5.155 34.088 1.00 96.12 194 ILE A O 1
ATOM 1573 N N . GLN A 1 195 ? -29.333 -3.912 35.725 1.00 96.31 195 GLN A N 1
ATOM 1574 C CA . GLN A 1 195 ? -28.072 -3.392 36.231 1.00 96.31 195 GLN A CA 1
ATOM 1575 C C . GLN A 1 195 ? -27.561 -4.283 37.360 1.00 96.31 195 GLN A C 1
ATOM 1577 O O . GLN A 1 195 ? -28.219 -4.404 38.390 1.00 96.31 195 GLN A O 1
ATOM 1582 N N . THR A 1 196 ? -26.359 -4.827 37.198 1.00 95.94 196 THR A N 1
ATOM 1583 C CA . THR A 1 196 ? -25.651 -5.622 38.207 1.00 95.94 196 THR A CA 1
ATOM 1584 C C . THR A 1 196 ? -24.447 -4.845 38.728 1.00 95.94 196 THR A C 1
ATOM 1586 O O . THR A 1 196 ? -23.523 -4.568 37.968 1.00 95.94 196 THR A O 1
ATOM 1589 N N . LYS A 1 197 ? -24.440 -4.488 40.015 1.00 94.50 197 LYS A N 1
ATOM 1590 C CA . LYS A 1 197 ? -23.377 -3.719 40.675 1.00 94.50 197 LYS A CA 1
ATOM 1591 C C . LYS A 1 197 ? -22.407 -4.655 41.398 1.00 94.50 197 LYS A C 1
ATOM 1593 O O . LYS A 1 197 ? -22.667 -5.079 42.519 1.00 94.50 197 LYS A O 1
ATOM 1598 N N . SER A 1 198 ? -21.304 -4.997 40.743 1.00 92.44 198 SER A N 1
ATOM 1599 C CA . SER A 1 198 ? -20.264 -5.873 41.282 1.00 92.44 198 SER A CA 1
ATOM 1600 C C . SER A 1 198 ? -18.942 -5.609 40.569 1.00 92.44 198 SER A C 1
ATOM 1602 O O . SER A 1 198 ? -18.850 -5.799 39.356 1.00 92.44 198 SER A O 1
ATOM 1604 N N . GLY A 1 199 ? -17.911 -5.221 41.327 1.00 90.75 199 GLY A N 1
ATOM 1605 C CA . GLY A 1 199 ? -16.575 -4.964 40.781 1.00 90.75 199 GLY A CA 1
ATOM 1606 C C . GLY A 1 199 ? -15.974 -6.192 40.095 1.00 90.75 199 GLY A C 1
ATOM 1607 O O . GLY A 1 199 ? -15.474 -6.077 38.985 1.00 90.75 199 GLY A O 1
ATOM 1608 N N . VAL A 1 200 ? -16.133 -7.380 40.692 1.00 91.06 200 VAL A N 1
ATOM 1609 C CA . VAL A 1 200 ? -15.624 -8.645 40.129 1.00 91.06 200 VAL A CA 1
ATOM 1610 C C . VAL A 1 200 ? -16.297 -8.976 38.796 1.00 91.06 200 VAL A C 1
ATOM 1612 O O . VAL A 1 200 ? -15.639 -9.417 37.860 1.00 91.06 200 VAL A O 1
ATOM 1615 N N . ILE A 1 201 ? -17.615 -8.768 38.687 1.00 94.00 201 ILE A N 1
ATOM 1616 C CA . ILE A 1 201 ? -18.331 -8.998 37.423 1.00 94.00 201 ILE A CA 1
ATOM 1617 C C . ILE A 1 201 ? -17.886 -7.965 36.384 1.00 94.00 201 ILE A C 1
ATOM 1619 O O . ILE A 1 201 ? -17.612 -8.339 35.247 1.00 94.00 201 ILE A O 1
ATOM 1623 N N . CYS A 1 202 ? -17.783 -6.691 36.776 1.00 95.44 202 CYS A N 1
ATOM 1624 C CA . CYS A 1 202 ? -17.327 -5.618 35.897 1.00 95.44 202 CYS A CA 1
ATOM 1625 C C . CYS A 1 202 ? -15.947 -5.929 35.303 1.00 95.44 202 CYS A C 1
ATOM 1627 O O . CYS A 1 202 ? -15.812 -5.942 34.085 1.00 95.44 202 CYS A O 1
ATOM 1629 N N . GLU A 1 203 ? -14.974 -6.297 36.139 1.00 95.31 203 GLU A N 1
ATOM 1630 C CA . GLU A 1 203 ? -13.607 -6.636 35.725 1.00 95.31 203 GLU A CA 1
ATOM 1631 C C . GLU A 1 203 ? -13.579 -7.771 34.688 1.00 95.31 203 GLU A C 1
ATOM 1633 O O . GLU A 1 203 ? -12.939 -7.650 33.644 1.00 95.31 203 GLU A O 1
ATOM 1638 N N . ARG A 1 204 ? -14.359 -8.841 34.894 1.00 97.06 204 ARG A N 1
ATOM 1639 C CA . ARG A 1 204 ? -14.452 -9.946 33.921 1.00 97.06 204 ARG A CA 1
ATOM 1640 C C . ARG A 1 204 ? -15.036 -9.518 32.582 1.00 97.06 204 ARG A C 1
ATOM 1642 O O . ARG A 1 204 ? -14.566 -9.958 31.533 1.00 97.06 204 ARG A O 1
ATOM 1649 N N . TYR A 1 205 ? -16.053 -8.662 32.599 1.00 97.62 205 TYR A N 1
ATOM 1650 C CA . TYR A 1 205 ? -16.619 -8.130 31.364 1.00 97.62 205 TYR A CA 1
ATOM 1651 C C . TYR A 1 205 ? -15.690 -7.118 30.688 1.00 97.62 205 TYR A C 1
ATOM 1653 O O . TYR A 1 205 ? -15.663 -7.074 29.462 1.00 97.62 205 TYR A O 1
ATOM 1661 N N . GLN A 1 206 ? -14.891 -6.360 31.443 1.00 97.31 206 GLN A N 1
ATOM 1662 C CA . GLN A 1 206 ? -13.847 -5.492 30.896 1.00 97.31 206 GLN A CA 1
ATOM 1663 C C . GLN A 1 206 ? -12.769 -6.300 30.165 1.00 97.31 206 GLN A C 1
ATOM 1665 O O . GLN A 1 206 ? -12.448 -5.976 29.022 1.00 97.31 206 GLN A O 1
ATOM 1670 N N . GLU A 1 207 ? -12.252 -7.371 30.780 1.00 95.38 207 GLU A N 1
ATOM 1671 C CA . GLU A 1 207 ? -11.292 -8.290 30.147 1.00 95.38 207 GLU A CA 1
ATOM 1672 C C . GLU A 1 207 ? -11.856 -8.853 28.831 1.00 95.38 207 GLU A C 1
ATOM 1674 O O . GLU A 1 207 ? -11.206 -8.798 27.783 1.00 95.38 207 GLU A O 1
ATOM 1679 N N . PHE A 1 208 ? -13.101 -9.339 28.868 1.00 96.75 208 PHE A N 1
ATOM 1680 C CA . PHE A 1 208 ? -13.790 -9.869 27.692 1.00 96.75 208 PHE A CA 1
ATOM 1681 C C . PHE A 1 208 ? -14.010 -8.806 26.605 1.00 96.75 208 PHE A C 1
ATOM 1683 O O . PHE A 1 208 ? -13.783 -9.071 25.420 1.00 96.75 208 PHE A O 1
ATOM 1690 N N . PHE A 1 209 ? -14.420 -7.596 26.991 1.00 97.50 209 PHE A N 1
ATOM 1691 C CA . PHE A 1 209 ? -14.624 -6.484 26.070 1.00 97.50 209 PHE A CA 1
ATOM 1692 C C . PHE A 1 209 ? -13.327 -6.103 25.366 1.00 97.50 209 PHE A C 1
ATOM 1694 O O . PHE A 1 209 ? -13.326 -6.022 24.146 1.00 97.50 209 PHE A O 1
ATOM 1701 N N . LEU A 1 210 ? -12.222 -5.928 26.096 1.00 95.88 210 LEU A N 1
ATOM 1702 C CA . LEU A 1 210 ? -10.928 -5.563 25.511 1.00 95.88 210 LEU A CA 1
ATOM 1703 C C . LEU A 1 210 ? -10.412 -6.641 24.551 1.00 95.88 210 LEU A C 1
ATOM 1705 O O . LEU A 1 210 ? -9.992 -6.325 23.441 1.00 95.88 210 LEU A O 1
ATOM 1709 N N . SER A 1 211 ? -10.534 -7.917 24.924 1.00 92.06 211 SER A N 1
ATOM 1710 C CA . SER A 1 211 ? -10.182 -9.019 24.024 1.00 92.06 211 SER A CA 1
ATOM 1711 C C . SER A 1 211 ? -11.019 -9.004 22.737 1.00 92.06 211 SER A C 1
ATOM 1713 O O . SER A 1 211 ? -10.486 -9.183 21.639 1.00 92.06 211 SER A O 1
ATOM 1715 N N . THR A 1 212 ? -12.324 -8.744 22.852 1.00 93.88 212 THR A N 1
ATOM 1716 C CA . THR A 1 212 ? -13.225 -8.666 21.692 1.00 93.88 212 THR A CA 1
ATOM 1717 C C . THR A 1 212 ? -12.968 -7.412 20.857 1.00 93.88 212 THR A C 1
ATOM 1719 O O . THR A 1 212 ? -13.018 -7.464 19.631 1.00 93.88 212 THR A O 1
ATOM 1722 N N . TRP A 1 213 ? -12.645 -6.297 21.511 1.00 95.50 213 TRP A N 1
ATOM 1723 C CA . TRP A 1 213 ? -12.287 -5.023 20.900 1.00 95.50 213 TRP A CA 1
ATOM 1724 C C . TRP A 1 213 ? -11.080 -5.207 19.987 1.00 95.50 213 TRP A C 1
ATOM 1726 O O . TRP A 1 213 ? -11.129 -4.830 18.816 1.00 95.50 213 TRP A O 1
ATOM 1736 N N . ASP A 1 214 ? -10.017 -5.835 20.484 1.00 86.69 214 ASP A N 1
ATOM 1737 C CA . ASP A 1 214 ? -8.806 -6.101 19.707 1.00 86.69 214 ASP A CA 1
ATOM 1738 C C . ASP A 1 214 ? -9.065 -7.081 18.560 1.00 86.69 214 ASP A C 1
ATOM 1740 O O . ASP A 1 214 ? -8.616 -6.848 17.439 1.00 86.69 214 ASP A O 1
ATOM 1744 N N . ALA A 1 215 ? -9.878 -8.116 18.785 1.00 84.19 215 ALA A N 1
ATOM 1745 C CA . ALA A 1 215 ? -10.287 -9.029 17.720 1.00 84.19 215 ALA A CA 1
ATOM 1746 C C . ALA A 1 215 ? -11.096 -8.335 16.607 1.00 84.19 215 ALA A C 1
ATOM 1748 O O . ALA A 1 215 ? -10.911 -8.656 15.433 1.00 84.19 215 ALA A O 1
ATOM 1749 N N . ALA A 1 216 ? -11.973 -7.388 16.954 1.00 88.88 216 ALA A N 1
ATOM 1750 C CA . ALA A 1 216 ? -12.747 -6.614 15.985 1.00 88.88 216 ALA A CA 1
ATOM 1751 C C . ALA A 1 216 ? -11.850 -5.691 15.145 1.00 88.88 216 ALA A C 1
ATOM 1753 O O . ALA A 1 216 ? -12.044 -5.592 13.939 1.00 88.88 216 ALA A O 1
ATOM 1754 N N . LEU A 1 217 ? -10.805 -5.101 15.739 1.00 83.62 217 LEU A N 1
ATOM 1755 C CA . LEU A 1 217 ? -9.806 -4.347 14.974 1.00 83.62 217 LEU A CA 1
ATOM 1756 C C . LEU A 1 217 ? -9.096 -5.233 13.967 1.00 83.62 217 LEU A C 1
ATOM 1758 O O . LEU A 1 217 ? -8.993 -4.862 12.809 1.00 83.62 217 LEU A O 1
ATOM 1762 N N . ILE A 1 218 ? -8.636 -6.412 14.382 1.00 72.50 218 ILE A N 1
ATOM 1763 C CA . ILE A 1 218 ? -7.987 -7.355 13.462 1.00 72.50 218 ILE A CA 1
ATOM 1764 C C . ILE A 1 218 ? -8.912 -7.672 12.285 1.00 72.50 218 ILE A C 1
ATOM 1766 O O . ILE A 1 218 ? -8.464 -7.674 11.142 1.00 72.50 218 ILE A O 1
ATOM 1770 N N . TYR A 1 219 ? -10.199 -7.892 12.552 1.00 78.12 219 TYR A N 1
ATOM 1771 C CA . TYR A 1 219 ? -11.192 -8.129 11.509 1.00 78.12 219 TYR A CA 1
ATOM 1772 C C . TYR A 1 219 ? -11.348 -6.928 10.561 1.00 78.12 219 TYR A C 1
ATOM 1774 O O . TYR A 1 219 ? -11.292 -7.098 9.346 1.00 78.12 219 TYR A O 1
ATOM 1782 N N . GLU A 1 220 ? -11.478 -5.706 11.082 1.00 73.81 220 GLU A N 1
ATOM 1783 C CA . GLU A 1 220 ? -11.556 -4.486 10.263 1.00 73.81 220 GLU A CA 1
ATOM 1784 C C . GLU A 1 220 ? -10.304 -4.280 9.405 1.00 73.81 220 GLU A C 1
ATOM 1786 O O . GLU A 1 220 ? -10.411 -3.956 8.223 1.00 73.81 220 GLU A O 1
ATOM 1791 N N . LEU A 1 221 ? -9.124 -4.530 9.976 1.00 66.62 221 LEU A N 1
ATOM 1792 C CA . LEU A 1 221 ? -7.838 -4.476 9.281 1.00 66.62 221 LEU A CA 1
ATOM 1793 C C . LEU A 1 221 ? -7.733 -5.526 8.171 1.00 66.62 221 LEU A C 1
ATOM 1795 O O . LEU A 1 221 ? -7.105 -5.277 7.147 1.00 66.62 221 LEU A O 1
ATOM 1799 N N . GLN A 1 222 ? -8.329 -6.702 8.372 1.00 66.44 222 GLN A N 1
ATOM 1800 C CA . GLN A 1 222 ? -8.363 -7.772 7.376 1.00 66.44 222 GLN A CA 1
ATOM 1801 C C . GLN A 1 222 ? -9.349 -7.475 6.243 1.00 66.44 222 GLN A C 1
ATOM 1803 O O . GLN A 1 222 ? -9.032 -7.757 5.092 1.00 66.44 222 GLN A O 1
ATOM 1808 N N . GLN A 1 223 ? -10.512 -6.896 6.554 1.00 62.91 223 GLN A N 1
ATOM 1809 C CA . GLN A 1 223 ? -11.528 -6.541 5.555 1.00 62.91 223 GLN A CA 1
ATOM 1810 C C . GLN A 1 223 ? -11.172 -5.281 4.761 1.00 62.91 223 GLN A C 1
ATOM 1812 O O . GLN A 1 223 ? -11.622 -5.093 3.632 1.00 62.91 223 GLN A O 1
ATOM 1817 N N . ALA A 1 224 ? -10.343 -4.413 5.331 1.00 58.25 224 ALA A N 1
ATOM 1818 C CA . ALA A 1 224 ? -9.735 -3.314 4.613 1.00 58.25 224 ALA A CA 1
ATOM 1819 C C . ALA A 1 224 ? -8.626 -3.854 3.689 1.00 58.25 224 ALA A C 1
ATOM 1821 O O . ALA A 1 224 ? -7.441 -3.754 4.007 1.00 58.25 224 ALA A O 1
ATOM 1822 N N . GLU A 1 225 ? -8.976 -4.364 2.500 1.00 63.16 225 GLU A N 1
ATOM 1823 C CA . GLU A 1 225 ? -8.039 -4.531 1.368 1.00 63.16 225 GLU A CA 1
ATOM 1824 C C . GLU A 1 225 ? -7.526 -3.163 0.853 1.00 63.16 225 GLU A C 1
ATOM 1826 O O . GLU A 1 225 ? -7.509 -2.876 -0.338 1.00 63.16 225 GLU A O 1
ATOM 1831 N N . LYS A 1 226 ? -7.107 -2.263 1.750 1.00 73.25 226 LYS A N 1
ATOM 1832 C CA . LYS A 1 226 ? -6.570 -0.946 1.395 1.00 73.25 226 LYS A CA 1
ATOM 1833 C C . LYS A 1 226 ? -5.192 -1.060 0.755 1.00 73.25 226 LYS A C 1
ATOM 1835 O O . LYS A 1 226 ? -4.850 -0.269 -0.116 1.00 73.25 226 LYS A O 1
ATOM 1840 N N . VAL A 1 227 ? -4.399 -2.051 1.167 1.00 86.38 227 VAL A N 1
ATOM 1841 C CA . VAL A 1 227 ? -3.066 -2.285 0.602 1.00 86.38 227 VAL A CA 1
ATOM 1842 C C . VAL A 1 227 ? -3.163 -3.259 -0.569 1.00 86.38 227 VAL A C 1
ATOM 1844 O O . VAL A 1 227 ? -3.077 -4.478 -0.391 1.00 86.38 227 VAL A O 1
ATOM 1847 N N . VAL A 1 228 ? -3.317 -2.709 -1.772 1.00 90.00 228 VAL A N 1
ATOM 1848 C CA . VAL A 1 228 ? -3.316 -3.474 -3.024 1.00 90.00 228 VAL A CA 1
ATOM 1849 C C . VAL A 1 228 ? -1.935 -4.089 -3.243 1.00 90.00 228 VAL A C 1
ATOM 1851 O O . VAL A 1 228 ? -0.925 -3.391 -3.222 1.00 90.00 228 VAL A O 1
ATOM 1854 N N . LYS A 1 229 ? -1.866 -5.408 -3.449 1.00 93.56 229 LYS A N 1
ATOM 1855 C CA . LYS A 1 229 ? -0.612 -6.072 -3.828 1.00 93.56 229 LYS A CA 1
ATOM 1856 C C . LYS A 1 229 ? -0.295 -5.746 -5.298 1.00 93.56 229 LYS A C 1
ATOM 1858 O O . LYS A 1 229 ? -1.138 -6.037 -6.145 1.00 93.56 229 LYS A O 1
ATOM 1863 N N . PRO A 1 230 ? 0.892 -5.206 -5.624 1.00 95.44 230 PRO A N 1
ATOM 1864 C CA . PRO A 1 230 ? 1.273 -4.919 -7.003 1.00 95.44 230 PRO A CA 1
ATOM 1865 C C . PRO A 1 230 ? 1.598 -6.192 -7.785 1.00 95.44 230 PRO A C 1
ATOM 1867 O O . PRO A 1 230 ? 1.932 -7.237 -7.214 1.00 95.44 230 PRO A O 1
ATOM 1870 N N . GLY A 1 231 ? 1.560 -6.073 -9.108 1.00 96.00 231 GLY A N 1
ATOM 1871 C CA . GLY A 1 231 ? 1.667 -7.175 -10.055 1.00 96.00 231 GLY A CA 1
ATOM 1872 C C . GLY A 1 231 ? 0.326 -7.548 -10.675 1.00 96.00 231 GLY A C 1
ATOM 1873 O O . GLY A 1 231 ? -0.615 -6.760 -10.657 1.00 96.00 231 GLY A O 1
ATOM 1874 N N . ASN A 1 232 ? 0.260 -8.739 -11.273 1.00 95.56 232 ASN A N 1
ATOM 1875 C CA . ASN A 1 232 ? -0.820 -9.139 -12.188 1.00 95.56 232 ASN A CA 1
ATOM 1876 C C . ASN A 1 232 ? -1.039 -8.126 -13.327 1.00 95.56 232 ASN A C 1
ATOM 1878 O O . ASN A 1 232 ? -2.151 -7.937 -13.820 1.00 95.56 232 ASN A O 1
ATOM 1882 N N . THR A 1 233 ? 0.035 -7.460 -13.740 1.00 97.88 233 THR A N 1
ATOM 1883 C CA . THR A 1 233 ? 0.034 -6.464 -14.809 1.00 97.88 233 THR A CA 1
ATOM 1884 C C . THR A 1 233 ? -0.089 -7.164 -16.163 1.00 97.88 233 THR A C 1
ATOM 1886 O O . THR A 1 233 ? 0.370 -8.300 -16.318 1.00 97.88 233 THR A O 1
ATOM 1889 N N . PRO A 1 234 ? -0.706 -6.552 -17.180 1.00 98.06 234 PRO A N 1
ATOM 1890 C CA . PRO A 1 234 ? -0.940 -7.242 -18.440 1.00 98.06 234 PRO A CA 1
ATOM 1891 C C . PRO A 1 234 ? 0.353 -7.453 -19.242 1.00 98.06 234 PRO A C 1
ATOM 1893 O O . PRO A 1 234 ? 1.327 -6.707 -19.119 1.00 98.06 234 PRO A O 1
ATOM 1896 N N . ILE A 1 235 ? 0.327 -8.467 -20.109 1.00 98.62 235 ILE A N 1
ATOM 1897 C CA . ILE A 1 235 ? 1.200 -8.521 -21.282 1.00 98.62 235 ILE A CA 1
ATOM 1898 C C . ILE A 1 235 ? 0.391 -8.017 -22.467 1.00 98.62 235 ILE A C 1
ATOM 1900 O O . ILE A 1 235 ? -0.664 -8.566 -22.785 1.00 98.62 235 ILE A O 1
ATOM 1904 N N . ILE A 1 236 ? 0.890 -6.971 -23.110 1.00 98.44 236 ILE A N 1
ATOM 1905 C CA . ILE A 1 236 ? 0.269 -6.352 -24.271 1.00 98.44 236 ILE A CA 1
ATOM 1906 C C . ILE A 1 236 ? 0.960 -6.871 -25.528 1.00 98.44 236 ILE A C 1
ATOM 1908 O O . ILE A 1 236 ? 2.188 -6.875 -25.624 1.00 98.44 236 ILE A O 1
ATOM 1912 N N . VAL A 1 237 ? 0.151 -7.279 -26.502 1.00 98.31 237 VAL A N 1
ATOM 1913 C CA . VAL A 1 237 ? 0.583 -7.480 -27.885 1.00 98.31 237 VAL A CA 1
ATOM 1914 C C . VAL A 1 237 ? 0.226 -6.201 -28.646 1.00 98.31 237 VAL A C 1
ATOM 1916 O O . VAL A 1 237 ? -0.959 -5.852 -28.683 1.00 98.31 237 VAL A O 1
ATOM 1919 N N . PRO A 1 238 ? 1.203 -5.470 -29.211 1.00 97.38 238 PRO A N 1
ATOM 1920 C CA . PRO A 1 238 ? 0.925 -4.298 -30.036 1.00 97.38 238 PRO A CA 1
ATOM 1921 C C . PRO A 1 238 ? -0.056 -4.622 -31.171 1.00 97.38 238 PRO A C 1
ATOM 1923 O O . PRO A 1 238 ? -0.005 -5.702 -31.760 1.00 97.38 238 PRO A O 1
ATOM 1926 N N . ARG A 1 239 ? -0.957 -3.684 -31.483 1.00 94.75 239 ARG A N 1
ATOM 1927 C CA . ARG A 1 239 ? -1.912 -3.809 -32.598 1.00 94.75 239 ARG A CA 1
ATOM 1928 C C . ARG A 1 239 ? -1.200 -3.774 -33.946 1.00 94.75 239 ARG A C 1
ATOM 1930 O O . ARG A 1 239 ? -1.599 -4.474 -34.872 1.00 94.75 239 ARG A O 1
ATOM 1937 N N . GLU A 1 240 ? -0.164 -2.951 -34.037 1.00 95.00 240 GLU A N 1
ATOM 1938 C CA . GLU A 1 240 ? 0.706 -2.824 -35.198 1.00 95.00 240 GLU A CA 1
ATOM 1939 C C . GLU A 1 240 ? 2.109 -3.318 -34.847 1.00 95.00 240 GLU A C 1
ATOM 1941 O O . GLU A 1 240 ? 2.589 -3.140 -33.726 1.00 95.00 240 GLU A O 1
ATOM 1946 N N . THR A 1 241 ? 2.788 -3.937 -35.813 1.00 95.94 241 THR A N 1
ATOM 1947 C CA . THR A 1 241 ? 4.169 -4.388 -35.624 1.00 95.94 241 THR A CA 1
ATOM 1948 C C . THR A 1 241 ? 5.083 -3.193 -35.386 1.00 95.94 241 THR A C 1
ATOM 1950 O O . THR A 1 241 ? 5.233 -2.344 -36.266 1.00 95.94 241 THR A O 1
ATOM 1953 N N . ILE A 1 242 ? 5.758 -3.164 -34.242 1.00 97.44 242 ILE A N 1
ATOM 1954 C CA . ILE A 1 242 ? 6.736 -2.125 -33.921 1.00 97.44 242 ILE A CA 1
ATOM 1955 C C . ILE A 1 242 ? 8.092 -2.542 -34.503 1.00 97.44 242 ILE A C 1
ATOM 1957 O O . ILE A 1 242 ? 8.602 -3.625 -34.208 1.00 97.44 242 ILE A O 1
ATOM 1961 N N . TYR A 1 243 ? 8.651 -1.702 -35.379 1.00 96.94 243 TYR A N 1
ATOM 1962 C CA . TYR A 1 243 ? 9.923 -1.936 -36.084 1.00 96.94 243 TYR A CA 1
ATOM 1963 C C . TYR A 1 243 ? 10.021 -3.299 -36.802 1.00 96.94 243 TYR A C 1
ATOM 1965 O O . TYR A 1 243 ? 11.098 -3.880 -36.919 1.00 96.94 243 TYR A O 1
ATOM 1973 N N . GLY A 1 244 ? 8.887 -3.813 -37.290 1.00 96.50 244 GLY A N 1
ATOM 1974 C CA . GLY A 1 244 ? 8.815 -5.059 -38.061 1.00 96.50 244 GLY A CA 1
ATOM 1975 C C . GLY A 1 244 ? 8.916 -6.352 -37.244 1.00 96.50 244 GLY A C 1
ATOM 1976 O O . GLY A 1 244 ? 8.956 -7.425 -37.838 1.00 96.50 244 GLY A O 1
ATOM 1977 N N . ILE A 1 245 ? 8.939 -6.286 -35.908 1.00 98.12 245 ILE A N 1
ATOM 1978 C CA . ILE A 1 245 ? 8.978 -7.477 -35.047 1.00 98.12 245 ILE A CA 1
ATOM 1979 C C . ILE A 1 245 ? 7.569 -8.064 -34.925 1.00 98.12 245 ILE A C 1
ATOM 1981 O O . ILE A 1 245 ? 6.663 -7.406 -34.412 1.00 98.12 245 ILE A O 1
ATOM 1985 N N . LYS A 1 246 ? 7.381 -9.308 -35.385 1.00 97.56 246 LYS A N 1
ATOM 1986 C CA . LYS A 1 246 ? 6.066 -9.975 -35.408 1.00 97.56 246 LYS A CA 1
ATOM 1987 C C . LYS A 1 246 ? 5.618 -10.486 -34.041 1.00 97.56 246 LYS A C 1
ATOM 1989 O O . LYS A 1 246 ? 4.439 -10.402 -33.720 1.00 97.56 246 LYS A O 1
ATOM 1994 N N . ASN A 1 247 ? 6.557 -10.988 -33.240 1.00 98.12 247 ASN A N 1
ATOM 1995 C CA . ASN A 1 247 ? 6.280 -11.626 -31.950 1.00 98.12 247 ASN A CA 1
ATOM 1996 C C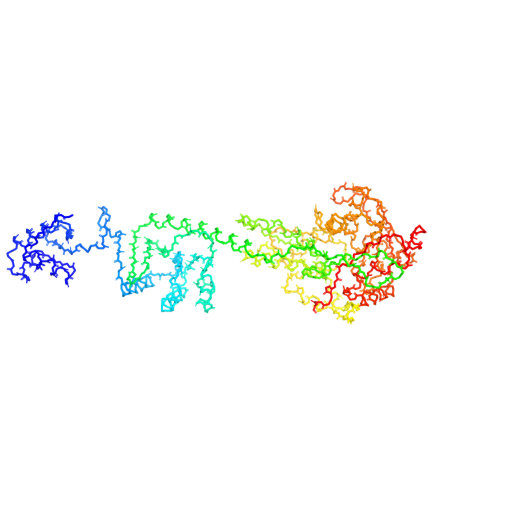 . ASN A 1 247 ? 6.747 -10.733 -30.787 1.00 98.12 247 ASN A C 1
ATOM 1998 O O . ASN A 1 247 ? 7.556 -11.147 -29.955 1.00 98.12 247 ASN A O 1
ATOM 2002 N N . LEU A 1 248 ? 6.288 -9.477 -30.765 1.00 98.69 248 LEU A N 1
ATOM 2003 C CA . LEU A 1 248 ? 6.611 -8.516 -29.708 1.00 98.69 248 LEU A CA 1
ATOM 2004 C C . LEU A 1 248 ? 5.574 -8.564 -28.579 1.00 98.69 248 LEU A C 1
ATOM 2006 O O . LEU A 1 248 ? 4.371 -8.487 -28.817 1.00 98.69 248 LEU A O 1
ATOM 2010 N N . LEU A 1 249 ? 6.067 -8.638 -27.346 1.00 98.75 249 LEU A N 1
ATOM 2011 C CA . LEU A 1 249 ? 5.299 -8.660 -26.108 1.00 98.75 249 LEU A CA 1
ATOM 2012 C C . LEU A 1 249 ? 5.775 -7.528 -25.194 1.00 98.75 249 LEU A C 1
ATOM 2014 O O . LEU A 1 249 ? 6.977 -7.301 -25.057 1.00 98.75 249 LEU A O 1
ATOM 2018 N N . ILE A 1 250 ? 4.847 -6.839 -24.534 1.00 98.75 250 ILE A N 1
ATOM 2019 C CA . ILE A 1 250 ? 5.153 -5.747 -23.604 1.00 98.75 250 ILE A CA 1
ATOM 2020 C C . ILE A 1 250 ? 4.577 -6.093 -22.237 1.00 98.75 250 ILE A C 1
ATOM 2022 O O . ILE A 1 250 ? 3.361 -6.135 -22.071 1.00 98.75 250 ILE A O 1
ATOM 2026 N N . LYS A 1 251 ? 5.439 -6.324 -21.247 1.00 98.69 251 LYS A N 1
ATOM 2027 C CA . LYS A 1 251 ? 5.035 -6.439 -19.846 1.00 98.69 251 LYS A CA 1
ATOM 2028 C C . LYS A 1 251 ? 4.789 -5.039 -19.290 1.00 98.69 251 LYS A C 1
ATOM 2030 O O . LYS A 1 251 ? 5.741 -4.273 -19.142 1.00 98.69 251 LYS A O 1
ATOM 2035 N N . ASP A 1 252 ? 3.529 -4.697 -19.033 1.00 98.31 252 ASP A N 1
ATOM 2036 C CA . ASP A 1 252 ? 3.124 -3.314 -18.774 1.00 98.31 252 ASP A CA 1
ATOM 2037 C C . ASP A 1 252 ? 2.975 -2.985 -17.282 1.00 98.31 252 ASP A C 1
ATOM 2039 O O . ASP A 1 252 ? 1.889 -3.049 -16.706 1.00 98.31 252 ASP A O 1
ATOM 2043 N N . GLU A 1 253 ? 4.076 -2.593 -16.640 1.00 98.25 253 GLU A N 1
ATOM 2044 C CA . GLU A 1 253 ? 4.103 -2.252 -15.213 1.00 98.25 253 GLU A CA 1
ATOM 2045 C C . GLU A 1 253 ? 3.517 -0.865 -14.891 1.00 98.25 253 GLU A C 1
ATOM 2047 O O . GLU A 1 253 ? 3.459 -0.494 -13.715 1.00 98.25 253 GLU A O 1
ATOM 2052 N N . SER A 1 254 ? 3.026 -0.130 -15.899 1.00 96.56 254 SER A N 1
ATOM 2053 C CA . SER A 1 254 ? 2.231 1.095 -15.716 1.00 96.56 254 SER A CA 1
ATOM 2054 C C . SER A 1 254 ? 0.892 0.845 -15.017 1.00 96.56 254 SER A C 1
ATOM 2056 O O . SER A 1 254 ? 0.272 1.768 -14.506 1.00 96.56 254 SER A O 1
ATOM 2058 N N . LYS A 1 255 ? 0.425 -0.409 -14.961 1.00 96.31 255 LYS A N 1
ATOM 2059 C CA . LYS A 1 255 ? -0.873 -0.764 -14.362 1.00 96.31 255 LYS A CA 1
ATOM 2060 C C . LYS A 1 255 ? -0.818 -1.040 -12.859 1.00 96.31 255 LYS A C 1
ATOM 2062 O O . LYS A 1 255 ? -1.825 -1.423 -12.272 1.00 96.31 255 LYS A O 1
ATOM 2067 N N . ASN A 1 256 ? 0.343 -0.856 -12.235 1.00 97.06 256 ASN A N 1
ATOM 2068 C CA . ASN A 1 256 ? 0.457 -0.884 -10.778 1.00 97.06 256 ASN A CA 1
ATOM 2069 C C . ASN A 1 256 ? -0.161 0.386 -10.143 1.00 97.06 256 ASN A C 1
ATOM 2071 O O . ASN A 1 256 ? -0.267 1.403 -10.828 1.00 97.06 256 ASN A O 1
ATOM 2075 N N . PRO A 1 257 ? -0.532 0.372 -8.844 1.00 94.81 257 PRO A N 1
ATOM 2076 C CA . PRO A 1 257 ? -1.208 1.494 -8.174 1.00 94.81 257 PRO A CA 1
ATOM 2077 C C . PRO A 1 257 ? -0.566 2.882 -8.317 1.00 94.81 257 PRO A C 1
ATOM 2079 O O . PRO A 1 257 ? -1.282 3.876 -8.404 1.00 94.81 257 PRO A O 1
ATOM 2082 N N . THR A 1 258 ? 0.766 2.978 -8.339 1.00 95.38 258 THR A N 1
ATOM 2083 C CA . THR A 1 258 ? 1.483 4.248 -8.560 1.00 95.38 258 THR A CA 1
ATOM 2084 C C . THR A 1 258 ? 2.087 4.369 -9.952 1.00 95.38 258 THR A C 1
ATOM 2086 O O . THR A 1 258 ? 2.962 5.207 -10.183 1.00 95.38 258 THR A O 1
ATOM 2089 N N . HIS A 1 259 ? 1.581 3.574 -10.896 1.00 96.31 259 HIS A N 1
ATOM 2090 C CA . HIS A 1 259 ? 1.904 3.686 -12.311 1.00 96.31 259 HIS A CA 1
ATOM 2091 C C . HIS A 1 259 ? 3.354 3.324 -12.657 1.00 96.31 259 HIS A C 1
ATOM 2093 O O . HIS A 1 259 ? 3.964 3.852 -13.587 1.00 96.31 259 HIS A O 1
ATOM 2099 N N . THR A 1 260 ? 3.949 2.416 -11.877 1.00 96.75 260 THR A N 1
ATOM 2100 C CA . THR A 1 260 ? 5.342 2.001 -12.053 1.00 96.75 260 THR A CA 1
ATOM 2101 C C . THR A 1 260 ? 5.642 0.637 -11.434 1.00 96.75 260 THR A C 1
ATOM 2103 O O . THR A 1 260 ? 5.077 0.240 -10.415 1.00 96.75 260 THR A O 1
ATOM 2106 N N . PHE A 1 261 ? 6.641 -0.055 -11.985 1.00 97.12 261 PHE A N 1
ATOM 2107 C CA . PHE A 1 261 ? 7.182 -1.296 -11.422 1.00 97.12 261 PHE A CA 1
ATOM 2108 C C . PHE A 1 261 ? 7.769 -1.138 -10.008 1.00 97.12 261 PHE A C 1
ATOM 2110 O O . PHE A 1 261 ? 7.936 -2.131 -9.292 1.00 97.12 261 PHE A O 1
ATOM 2117 N N . LYS A 1 262 ? 8.102 0.096 -9.589 1.00 96.44 262 LYS A N 1
ATOM 2118 C CA . LYS A 1 262 ? 8.660 0.393 -8.255 1.00 96.44 262 LYS A CA 1
ATOM 2119 C C . LYS A 1 262 ? 7.720 0.010 -7.116 1.00 96.44 262 LYS A C 1
ATOM 2121 O O . LYS A 1 262 ? 8.197 -0.260 -6.011 1.00 96.44 262 LYS A O 1
ATOM 2126 N N . ASP A 1 263 ? 6.432 -0.140 -7.407 1.00 97.50 263 ASP A N 1
ATOM 2127 C CA . ASP A 1 263 ? 5.448 -0.650 -6.461 1.00 97.50 263 ASP A CA 1
ATOM 2128 C C . ASP A 1 263 ? 5.817 -2.021 -5.918 1.00 97.50 263 ASP A C 1
ATOM 2130 O O . ASP A 1 263 ? 5.654 -2.263 -4.726 1.00 97.50 263 ASP A O 1
ATOM 2134 N N . ARG A 1 264 ? 6.407 -2.899 -6.737 1.00 97.38 264 ARG A N 1
ATOM 2135 C CA . ARG A 1 264 ? 6.818 -4.235 -6.284 1.00 97.38 264 ARG A CA 1
ATOM 2136 C C . ARG A 1 264 ? 7.856 -4.175 -5.165 1.00 97.38 264 ARG A C 1
ATOM 2138 O O . ARG A 1 264 ? 7.753 -4.919 -4.193 1.00 97.38 264 ARG A O 1
ATOM 2145 N N . LEU A 1 265 ? 8.817 -3.254 -5.259 1.00 96.44 265 LEU A N 1
ATOM 2146 C CA . LEU A 1 265 ? 9.800 -3.024 -4.198 1.00 96.44 265 LEU A CA 1
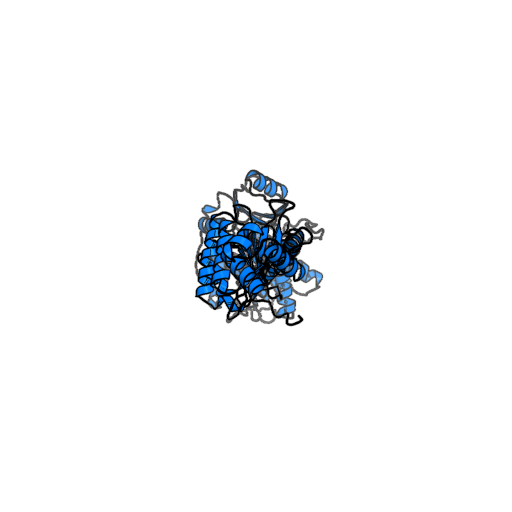ATOM 2147 C C . LEU A 1 265 ? 9.164 -2.375 -2.967 1.00 96.44 265 LEU A C 1
ATOM 2149 O O . LEU A 1 265 ? 9.426 -2.814 -1.849 1.00 96.44 265 LEU A O 1
ATOM 2153 N N . ALA A 1 266 ? 8.332 -1.351 -3.163 1.00 97.56 266 ALA A N 1
ATOM 2154 C CA . ALA A 1 266 ? 7.681 -0.638 -2.066 1.00 97.56 266 ALA A CA 1
ATOM 2155 C C . ALA A 1 266 ? 6.692 -1.526 -1.288 1.00 97.56 266 ALA A C 1
ATOM 2157 O O . ALA A 1 266 ? 6.606 -1.436 -0.065 1.00 97.56 266 ALA A O 1
ATOM 2158 N N . TYR A 1 267 ? 6.011 -2.451 -1.961 1.00 97.25 267 TYR A N 1
ATOM 2159 C CA . TYR A 1 267 ? 5.181 -3.455 -1.307 1.00 97.25 267 TYR A CA 1
ATOM 2160 C C . TYR A 1 267 ? 6.022 -4.458 -0.511 1.00 97.25 267 TYR A C 1
ATOM 2162 O O . TYR A 1 267 ? 5.766 -4.674 0.671 1.00 97.25 267 TYR A O 1
ATOM 2170 N N . GLU A 1 268 ? 7.071 -5.037 -1.109 1.00 96.19 268 GLU A N 1
ATOM 2171 C CA . GLU A 1 268 ? 7.962 -5.969 -0.397 1.00 96.19 268 GLU A CA 1
ATOM 2172 C C . GLU A 1 268 ? 8.692 -5.313 0.783 1.00 96.19 268 GLU A C 1
ATOM 2174 O O . GLU A 1 268 ? 9.097 -5.995 1.729 1.00 96.19 268 GLU A O 1
ATOM 2179 N N . MET A 1 269 ? 8.856 -3.993 0.753 1.00 96.38 269 MET A N 1
ATOM 2180 C CA . MET A 1 269 ? 9.380 -3.203 1.861 1.00 96.38 269 MET A CA 1
ATOM 2181 C C . MET A 1 269 ? 8.422 -3.233 3.060 1.00 96.38 269 MET A C 1
ATOM 2183 O O . MET A 1 269 ? 8.854 -3.582 4.160 1.00 96.38 269 MET A O 1
ATOM 2187 N N . ILE A 1 270 ? 7.130 -2.954 2.853 1.00 97.19 270 ILE A N 1
ATOM 2188 C CA . ILE A 1 270 ? 6.129 -2.925 3.934 1.00 97.19 270 ILE A CA 1
ATOM 2189 C C . ILE A 1 270 ? 5.571 -4.302 4.317 1.00 97.19 270 ILE A C 1
ATOM 2191 O O . ILE A 1 270 ? 4.988 -4.440 5.392 1.00 97.19 270 ILE A O 1
ATOM 2195 N N . ARG A 1 271 ? 5.730 -5.325 3.464 1.00 96.06 271 ARG A N 1
ATOM 2196 C CA . ARG A 1 271 ? 5.070 -6.632 3.620 1.00 96.06 271 ARG A CA 1
ATOM 2197 C C . ARG A 1 271 ? 5.227 -7.270 5.012 1.00 96.06 271 ARG A C 1
ATOM 2199 O O . ARG A 1 271 ? 4.215 -7.734 5.527 1.00 96.06 271 ARG A O 1
ATOM 2206 N N . PRO A 1 272 ? 6.404 -7.273 5.672 1.00 96.00 272 PRO A N 1
ATOM 2207 C CA . PRO A 1 272 ? 6.515 -7.846 7.018 1.00 96.00 272 PRO A CA 1
ATOM 2208 C C . PRO A 1 272 ? 5.658 -7.118 8.059 1.00 96.00 272 PRO A C 1
ATOM 2210 O O . PRO A 1 272 ? 5.011 -7.761 8.879 1.00 96.00 272 PRO A O 1
ATOM 2213 N N . LEU A 1 273 ? 5.603 -5.783 7.997 1.00 96.00 273 LEU A N 1
ATOM 2214 C CA . LEU A 1 273 ? 4.776 -4.975 8.898 1.00 96.00 273 LEU A CA 1
ATOM 2215 C C . LEU A 1 273 ? 3.289 -5.226 8.629 1.00 96.00 273 LEU A C 1
ATOM 2217 O O . LEU A 1 273 ? 2.506 -5.396 9.559 1.00 96.00 273 LEU A O 1
ATOM 2221 N N . LEU A 1 274 ? 2.916 -5.312 7.350 1.00 93.44 274 LEU A N 1
ATOM 2222 C CA . LEU A 1 274 ? 1.567 -5.667 6.911 1.00 93.44 274 LEU A CA 1
ATOM 2223 C C . LEU A 1 274 ? 1.143 -7.048 7.443 1.00 93.44 274 LEU A C 1
ATOM 2225 O O . LEU A 1 274 ? 0.020 -7.206 7.916 1.00 93.44 274 LEU A O 1
ATOM 2229 N N . GLU A 1 275 ? 2.029 -8.045 7.391 1.00 91.88 275 GLU A N 1
ATOM 2230 C CA . GLU A 1 275 ? 1.784 -9.390 7.927 1.00 91.88 275 GLU A CA 1
ATOM 2231 C C . GLU A 1 275 ? 1.633 -9.390 9.457 1.00 91.88 275 GLU A C 1
ATOM 2233 O O . GLU A 1 275 ? 0.726 -10.046 9.971 1.00 91.88 275 GLU A O 1
ATOM 2238 N N . GLU A 1 276 ? 2.459 -8.634 10.187 1.00 92.75 276 GLU A N 1
ATOM 2239 C CA . GLU A 1 276 ? 2.326 -8.477 11.642 1.00 92.75 276 GLU A CA 1
ATOM 2240 C C . GLU A 1 276 ? 0.981 -7.849 12.027 1.00 92.75 276 GLU A C 1
ATOM 2242 O O . GLU A 1 276 ? 0.269 -8.401 12.869 1.00 92.75 276 GLU A O 1
ATOM 2247 N N . ILE A 1 277 ? 0.588 -6.762 11.357 1.00 87.50 277 ILE A N 1
ATOM 2248 C CA . ILE A 1 277 ? -0.694 -6.084 11.597 1.00 87.50 277 ILE A CA 1
ATOM 2249 C C . ILE A 1 277 ? -1.869 -7.027 11.316 1.00 87.50 277 ILE A C 1
ATOM 2251 O O . ILE A 1 277 ? -2.789 -7.133 12.126 1.00 87.50 277 ILE A O 1
ATOM 2255 N N . ARG A 1 278 ? -1.823 -7.785 10.213 1.00 83.25 278 ARG A N 1
ATOM 2256 C CA . ARG A 1 278 ? -2.859 -8.779 9.868 1.00 83.25 278 ARG A CA 1
ATOM 2257 C C . ARG A 1 278 ? -2.977 -9.915 10.885 1.00 83.25 278 ARG A C 1
ATOM 2259 O O . ARG A 1 278 ? -4.049 -10.505 11.013 1.00 83.25 278 ARG A O 1
ATOM 2266 N N . GLN A 1 279 ? -1.894 -10.219 11.598 1.00 84.06 279 GLN A N 1
ATOM 2267 C CA . GLN A 1 279 ? -1.864 -11.180 12.705 1.00 84.06 279 GLN A CA 1
ATOM 2268 C C . GLN A 1 279 ? -2.288 -10.559 14.048 1.00 84.06 279 GLN A C 1
ATOM 2270 O O . GLN A 1 279 ? -2.233 -11.241 15.070 1.00 84.06 279 GLN A O 1
ATOM 2275 N N . GLY A 1 280 ? -2.676 -9.280 14.072 1.00 79.25 280 GLY A N 1
ATOM 2276 C CA . GLY A 1 280 ? -3.019 -8.555 15.294 1.00 79.25 280 GLY A CA 1
ATOM 2277 C C . GLY A 1 280 ? -1.831 -8.203 16.176 1.00 79.25 280 GLY A C 1
ATOM 2278 O O . GLY A 1 280 ? -2.004 -7.925 17.360 1.00 79.25 280 GLY A O 1
ATOM 2279 N N . LYS A 1 281 ? -0.616 -8.238 15.625 1.00 85.25 281 LYS A N 1
ATOM 2280 C CA . LYS A 1 281 ? 0.586 -7.803 16.331 1.00 85.25 281 LYS A CA 1
ATOM 2281 C C . LYS A 1 281 ? 0.776 -6.307 16.127 1.00 85.25 281 LYS A C 1
ATOM 2283 O O . LYS A 1 281 ? 0.443 -5.758 15.081 1.00 85.25 281 LYS A O 1
ATOM 2288 N N . ILE A 1 282 ? 1.360 -5.669 17.133 1.00 88.38 282 ILE A N 1
ATOM 2289 C CA . ILE A 1 282 ? 1.789 -4.273 17.066 1.00 88.38 282 ILE A CA 1
ATOM 2290 C C . ILE A 1 282 ? 3.230 -4.274 16.540 1.00 88.38 282 ILE A C 1
ATOM 2292 O O . ILE A 1 282 ? 4.133 -4.635 17.305 1.00 88.38 282 ILE A O 1
ATOM 2296 N N . PRO A 1 283 ? 3.477 -3.907 15.268 1.00 92.88 283 PRO A N 1
ATOM 2297 C CA . PRO A 1 283 ? 4.831 -3.861 14.742 1.00 92.88 283 PRO A CA 1
ATOM 2298 C C . PRO A 1 283 ? 5.676 -2.781 15.408 1.00 92.88 283 PRO A C 1
ATOM 2300 O O . PRO A 1 283 ? 5.182 -1.739 15.852 1.00 92.88 283 PRO A O 1
ATOM 2303 N N . LYS A 1 284 ? 6.989 -3.014 15.431 1.00 95.44 284 LYS A N 1
ATOM 2304 C CA . LYS A 1 284 ? 7.956 -1.978 15.807 1.00 95.44 284 LYS A CA 1
ATOM 2305 C C . LYS A 1 284 ? 8.025 -0.917 14.703 1.00 95.44 284 LYS A C 1
ATOM 2307 O O . LYS A 1 284 ? 8.062 -1.296 13.534 1.00 95.44 284 LYS A O 1
ATOM 2312 N N . PRO A 1 285 ? 8.106 0.382 15.047 1.00 97.31 285 PRO A N 1
ATOM 2313 C CA . PRO A 1 285 ? 8.243 1.429 14.043 1.00 97.31 285 PRO A CA 1
ATOM 2314 C C . PRO A 1 285 ? 9.488 1.256 13.162 1.00 97.31 285 PRO A C 1
ATOM 2316 O O . PRO A 1 285 ? 10.561 0.921 13.675 1.00 97.31 285 PRO A O 1
ATOM 2319 N N . ILE A 1 286 ? 9.360 1.525 11.860 1.00 98.44 286 ILE A N 1
ATOM 2320 C CA . ILE A 1 286 ? 10.471 1.478 10.892 1.00 98.44 286 ILE A CA 1
ATOM 2321 C C . ILE A 1 286 ? 10.495 2.737 10.019 1.00 98.44 286 ILE A C 1
ATOM 2323 O O . ILE A 1 286 ? 9.475 3.215 9.536 1.00 98.44 286 ILE A O 1
ATOM 2327 N N . THR A 1 287 ? 11.687 3.252 9.751 1.00 98.62 287 THR A N 1
ATOM 2328 C CA . THR A 1 287 ? 11.948 4.279 8.744 1.00 98.62 287 THR A CA 1
ATOM 2329 C C . THR A 1 287 ? 12.560 3.649 7.505 1.00 98.62 287 THR A C 1
ATOM 2331 O O . THR A 1 287 ? 13.623 3.037 7.582 1.00 98.62 287 THR A O 1
ATOM 2334 N N . PHE A 1 288 ? 11.938 3.860 6.353 1.00 98.38 288 PHE A N 1
ATOM 2335 C CA . PHE A 1 288 ? 12.474 3.486 5.053 1.00 98.38 288 PHE A CA 1
ATOM 2336 C C . PHE A 1 288 ? 13.073 4.710 4.369 1.00 98.38 288 PHE A C 1
ATOM 2338 O O . PHE A 1 288 ? 12.426 5.751 4.277 1.00 98.38 288 PHE A O 1
ATOM 2345 N N . GLY A 1 289 ? 14.317 4.603 3.910 1.00 97.81 289 GLY A N 1
ATOM 2346 C CA . GLY A 1 289 ? 15.038 5.698 3.270 1.00 97.81 289 GLY A CA 1
ATOM 2347 C C . GLY A 1 289 ? 15.502 5.355 1.862 1.00 97.81 289 GLY A C 1
ATOM 2348 O O . GLY A 1 289 ? 16.003 4.258 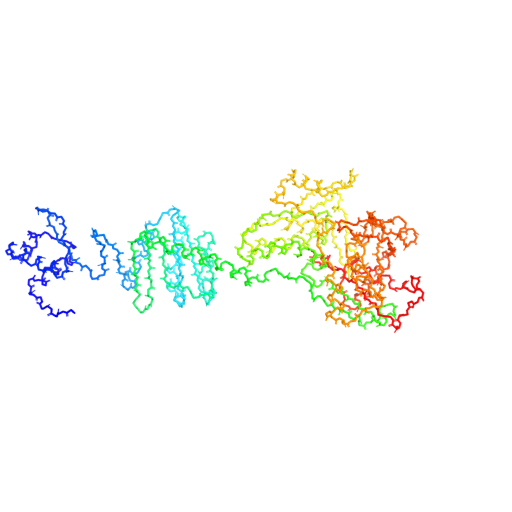1.628 1.00 97.81 289 GLY A O 1
ATOM 2349 N N . SER A 1 290 ? 15.391 6.302 0.930 1.00 96.00 290 SER A N 1
ATOM 2350 C CA . SER A 1 290 ? 15.905 6.136 -0.434 1.00 96.00 290 SER A CA 1
ATOM 2351 C C . SER A 1 290 ? 16.456 7.439 -1.005 1.00 96.00 290 SER A C 1
ATOM 2353 O O . SER A 1 290 ? 15.801 8.481 -0.923 1.00 96.00 290 SER A O 1
ATOM 2355 N N . ILE A 1 291 ? 17.633 7.389 -1.638 1.00 93.19 291 ILE A N 1
ATOM 2356 C CA . ILE A 1 291 ? 18.102 8.477 -2.509 1.00 93.19 291 ILE A CA 1
ATOM 2357 C C . ILE A 1 291 ? 17.314 8.411 -3.817 1.00 93.19 291 ILE A C 1
ATOM 2359 O O . ILE A 1 291 ? 17.716 7.771 -4.787 1.00 93.19 291 ILE A O 1
ATOM 2363 N N . SER A 1 292 ? 16.150 9.054 -3.827 1.00 91.25 292 SER A N 1
ATOM 2364 C CA . SER A 1 292 ? 15.267 9.102 -4.982 1.00 91.25 292 SER A CA 1
ATOM 2365 C C . SER A 1 292 ? 14.378 10.335 -4.931 1.00 91.25 292 SER A C 1
ATOM 2367 O O . SER A 1 292 ? 13.994 10.803 -3.864 1.00 91.25 292 SER A O 1
ATOM 2369 N N . TYR A 1 293 ? 14.038 10.831 -6.113 1.00 87.38 293 TYR A N 1
ATOM 2370 C CA . TYR A 1 293 ? 13.134 11.955 -6.336 1.00 87.38 293 TYR A CA 1
ATOM 2371 C C . TYR A 1 293 ? 12.051 11.621 -7.372 1.00 87.38 293 TYR A C 1
ATOM 2373 O O . TYR A 1 293 ? 11.392 12.520 -7.871 1.00 87.38 293 TYR A O 1
ATOM 2381 N N . GLY A 1 294 ? 11.908 10.344 -7.740 1.00 89.56 294 GLY A N 1
ATOM 2382 C CA . GLY A 1 294 ? 10.966 9.883 -8.762 1.00 89.56 294 GLY A CA 1
ATOM 2383 C C . GLY A 1 294 ? 10.183 8.663 -8.287 1.00 89.56 294 GLY A C 1
ATOM 2384 O O . GLY A 1 294 ? 9.799 8.575 -7.120 1.00 89.56 294 GLY A O 1
ATOM 2385 N N . ASN A 1 295 ? 10.011 7.689 -9.179 1.00 93.06 295 ASN A N 1
ATOM 2386 C CA . ASN A 1 295 ? 9.118 6.541 -8.993 1.00 93.06 295 ASN A CA 1
ATOM 2387 C C . ASN A 1 295 ? 9.357 5.748 -7.702 1.00 93.06 295 ASN A C 1
ATOM 2389 O O . ASN A 1 295 ? 8.400 5.388 -7.028 1.00 93.06 295 ASN A O 1
ATOM 2393 N N . THR A 1 296 ? 10.611 5.544 -7.283 1.00 94.25 296 THR A N 1
ATOM 2394 C CA . THR A 1 296 ? 10.888 4.844 -6.016 1.00 94.25 296 THR A CA 1
ATOM 2395 C C . THR A 1 296 ? 10.359 5.615 -4.804 1.00 94.25 296 THR A C 1
ATOM 2397 O O . THR A 1 296 ? 9.753 5.007 -3.926 1.00 94.25 296 THR A O 1
ATOM 2400 N N . ALA A 1 297 ? 10.571 6.936 -4.741 1.00 95.25 297 ALA A N 1
ATOM 2401 C CA . ALA A 1 297 ? 10.087 7.754 -3.628 1.00 95.25 297 ALA A CA 1
ATOM 2402 C C . ALA A 1 297 ? 8.552 7.797 -3.600 1.00 95.25 297 ALA A C 1
ATOM 2404 O O . ALA A 1 297 ? 7.962 7.617 -2.539 1.00 95.25 297 ALA A O 1
ATOM 2405 N N . ARG A 1 298 ? 7.916 7.937 -4.772 1.00 95.00 298 ARG A N 1
ATOM 2406 C CA . ARG A 1 298 ? 6.453 7.922 -4.908 1.00 95.00 298 ARG A CA 1
ATOM 2407 C C . ARG A 1 298 ? 5.843 6.611 -4.408 1.00 95.00 298 ARG A C 1
ATOM 2409 O O . ARG A 1 298 ? 4.987 6.646 -3.528 1.00 95.00 298 ARG A O 1
ATOM 2416 N N . SER A 1 299 ? 6.306 5.466 -4.917 1.00 96.69 299 SER A N 1
ATOM 2417 C CA . SER A 1 299 ? 5.830 4.150 -4.474 1.00 96.69 299 SER A CA 1
ATOM 2418 C C . SER A 1 299 ? 6.061 3.951 -2.977 1.00 96.69 299 SER A C 1
ATOM 2420 O O . SER A 1 299 ? 5.169 3.498 -2.265 1.00 96.69 299 SER A O 1
ATOM 2422 N N . MET A 1 300 ? 7.245 4.317 -2.475 1.00 97.19 300 MET A N 1
ATOM 2423 C CA . MET A 1 300 ? 7.581 4.195 -1.056 1.00 97.19 300 MET A CA 1
ATOM 2424 C C . MET A 1 300 ? 6.600 4.981 -0.176 1.00 97.19 300 MET A C 1
ATOM 2426 O O . MET A 1 300 ? 6.057 4.411 0.770 1.00 97.19 300 MET A O 1
ATOM 2430 N N . GLY A 1 301 ? 6.350 6.252 -0.503 1.00 97.25 301 GLY A N 1
ATOM 2431 C CA . GLY A 1 301 ? 5.395 7.098 0.211 1.00 97.25 301 GLY A CA 1
ATOM 2432 C C . GLY A 1 301 ? 3.977 6.538 0.174 1.00 97.25 301 GLY A C 1
ATOM 2433 O O . GLY A 1 301 ? 3.349 6.395 1.218 1.00 97.25 301 GLY A O 1
ATOM 2434 N N . TYR A 1 302 ? 3.498 6.134 -1.006 1.00 96.31 302 TYR A N 1
ATOM 2435 C CA . TYR A 1 302 ? 2.168 5.546 -1.181 1.00 96.31 302 TYR A CA 1
ATOM 2436 C C . TYR A 1 302 ? 1.936 4.320 -0.283 1.00 96.31 302 TYR A C 1
ATOM 2438 O O . TYR A 1 302 ? 0.981 4.290 0.494 1.00 96.31 302 TYR A O 1
ATOM 2446 N N . TYR A 1 303 ? 2.828 3.324 -0.332 1.00 97.44 303 TYR A N 1
ATOM 2447 C CA . TYR A 1 303 ? 2.662 2.095 0.451 1.00 97.44 303 TYR A CA 1
ATOM 2448 C C . TYR A 1 303 ? 2.838 2.322 1.959 1.00 97.44 303 TYR A C 1
ATOM 2450 O O . TYR A 1 303 ? 2.130 1.698 2.749 1.00 97.44 303 TYR A O 1
ATOM 2458 N N . VAL A 1 304 ? 3.730 3.228 2.377 1.00 97.81 304 VAL A N 1
ATOM 2459 C CA . VAL A 1 304 ? 3.860 3.625 3.791 1.00 97.81 304 VAL A CA 1
ATOM 2460 C C . VAL A 1 304 ? 2.590 4.310 4.294 1.00 97.81 304 VAL A C 1
ATOM 2462 O O . VAL A 1 304 ? 2.109 3.970 5.376 1.00 97.81 304 VAL A O 1
ATOM 2465 N N . SER A 1 305 ? 2.014 5.225 3.511 1.00 96.31 305 SER A N 1
ATOM 2466 C CA . SER A 1 305 ? 0.763 5.899 3.865 1.00 96.31 305 SER A CA 1
ATOM 2467 C C . SER A 1 305 ? -0.383 4.905 4.030 1.00 96.31 305 SER A C 1
ATOM 2469 O O . SER A 1 305 ? -1.055 4.934 5.059 1.00 96.31 305 SER A O 1
ATOM 2471 N N . LEU A 1 306 ? -0.553 3.967 3.091 1.00 94.06 306 LEU A N 1
ATOM 2472 C CA . LEU A 1 306 ? -1.576 2.922 3.202 1.00 94.06 306 LEU A CA 1
ATOM 2473 C C . LEU A 1 306 ? -1.355 2.006 4.410 1.00 94.06 306 LEU A C 1
ATOM 2475 O O . LEU A 1 306 ? -2.314 1.627 5.080 1.00 94.06 306 LEU A O 1
ATOM 2479 N N . LEU A 1 307 ? -0.101 1.649 4.706 1.00 94.62 307 LEU A N 1
ATOM 2480 C CA . LEU A 1 307 ? 0.232 0.829 5.869 1.00 94.62 307 LEU A CA 1
ATOM 2481 C C . LEU A 1 307 ? -0.137 1.545 7.178 1.00 94.62 307 LEU A C 1
ATOM 2483 O O . LEU A 1 307 ? -0.730 0.926 8.060 1.00 94.62 307 LEU A O 1
ATOM 2487 N N . ASN A 1 308 ? 0.193 2.833 7.301 1.00 94.81 308 ASN A N 1
ATOM 2488 C CA . ASN A 1 308 ? -0.131 3.644 8.477 1.00 94.81 308 ASN A CA 1
ATOM 2489 C C . ASN A 1 308 ? -1.640 3.874 8.617 1.00 94.81 308 ASN A C 1
ATOM 2491 O O . ASN A 1 308 ? -2.177 3.783 9.720 1.00 94.81 308 ASN A O 1
ATOM 2495 N N . GLU A 1 309 ? -2.331 4.141 7.506 1.00 90.31 309 GLU A N 1
ATOM 2496 C CA . GLU A 1 309 ? -3.787 4.277 7.484 1.00 90.31 309 GLU A CA 1
ATOM 2497 C C . GLU A 1 309 ? -4.461 2.979 7.927 1.00 90.31 309 GLU A C 1
ATOM 2499 O O . GLU A 1 309 ? -5.370 3.010 8.754 1.00 90.31 309 GLU A O 1
ATOM 2504 N N . MET A 1 310 ? -3.989 1.839 7.412 1.00 86.19 310 MET A N 1
ATOM 2505 C CA . MET A 1 310 ? -4.458 0.532 7.841 1.00 86.19 310 MET A CA 1
ATOM 2506 C C . MET A 1 310 ? -4.194 0.361 9.339 1.00 86.19 310 MET A C 1
ATOM 2508 O O . MET A 1 310 ? -5.138 0.139 10.074 1.00 86.19 310 MET A O 1
ATOM 2512 N N . ALA A 1 311 ? -2.966 0.551 9.825 1.00 87.69 311 ALA A N 1
ATOM 2513 C CA . ALA A 1 311 ? -2.640 0.398 11.246 1.00 87.69 311 ALA A CA 1
ATOM 2514 C C . ALA A 1 311 ? -3.440 1.330 12.183 1.00 87.69 311 ALA A C 1
ATOM 2516 O O . ALA A 1 311 ? -3.616 1.011 13.359 1.00 87.69 311 ALA A O 1
ATOM 2517 N N . GLY A 1 312 ? -3.900 2.484 11.691 1.00 85.94 312 GLY A N 1
ATOM 2518 C CA . GLY A 1 312 ? -4.532 3.534 12.493 1.00 85.94 312 GLY A CA 1
ATOM 2519 C C . GLY A 1 312 ? -3.539 4.369 13.316 1.00 85.94 312 GLY A C 1
ATOM 2520 O O . GLY A 1 312 ? -3.955 5.154 14.167 1.00 85.94 312 GLY A O 1
ATOM 2521 N N . TYR A 1 313 ? -2.233 4.196 13.093 1.00 88.94 313 TYR A N 1
ATOM 2522 C CA . TYR A 1 313 ? -1.143 4.951 13.720 1.00 88.94 313 TYR A CA 1
ATOM 2523 C C . TYR A 1 313 ? 0.139 4.863 12.872 1.00 88.94 313 TYR A C 1
ATOM 2525 O O . TYR A 1 313 ? 0.235 4.065 11.941 1.00 88.94 313 TYR A O 1
ATOM 2533 N N . GLU A 1 314 ? 1.144 5.688 13.185 1.00 95.38 314 GLU A N 1
ATOM 2534 C CA . GLU A 1 314 ? 2.416 5.712 12.450 1.00 95.38 314 GLU A CA 1
ATOM 2535 C C . GLU A 1 314 ? 3.289 4.491 12.805 1.00 95.38 314 GLU A C 1
ATOM 2537 O O . GLU A 1 314 ? 4.054 4.503 13.771 1.00 95.38 314 GLU A O 1
ATOM 2542 N N . VAL A 1 315 ? 3.167 3.422 12.013 1.00 96.88 315 VAL A N 1
ATOM 2543 C CA . VAL A 1 315 ? 4.020 2.221 12.094 1.00 96.88 315 VAL A CA 1
ATOM 2544 C C . VAL A 1 315 ? 5.264 2.333 11.223 1.00 96.88 315 VAL A C 1
ATOM 2546 O O . VAL A 1 315 ? 6.249 1.631 11.445 1.00 96.88 315 VAL A O 1
ATOM 2549 N N . SER A 1 316 ? 5.239 3.194 10.210 1.00 97.94 316 SER A N 1
ATOM 2550 C CA . SER A 1 316 ? 6.362 3.363 9.301 1.00 97.94 316 SER A CA 1
ATOM 2551 C C . SER A 1 316 ? 6.472 4.776 8.751 1.00 97.94 316 SER A C 1
ATOM 2553 O O . SER A 1 316 ? 5.505 5.534 8.754 1.00 97.94 316 SER A O 1
ATOM 2555 N N . ARG A 1 317 ? 7.663 5.136 8.270 1.00 98.38 317 ARG A N 1
ATOM 2556 C CA . ARG A 1 317 ? 7.927 6.450 7.681 1.00 98.38 317 ARG A CA 1
ATOM 2557 C C . ARG A 1 317 ? 8.799 6.339 6.443 1.00 98.38 317 ARG A C 1
ATOM 2559 O O . ARG A 1 317 ? 9.847 5.703 6.484 1.00 98.38 317 ARG A O 1
ATOM 2566 N N . ALA A 1 318 ? 8.382 6.998 5.369 1.00 98.50 318 ALA A N 1
ATOM 2567 C CA . ALA A 1 318 ? 9.122 7.107 4.120 1.00 98.50 318 ALA A CA 1
ATOM 2568 C C . ALA A 1 318 ? 9.998 8.368 4.139 1.00 98.50 318 ALA A C 1
ATOM 2570 O O . ALA A 1 318 ? 9.503 9.456 4.428 1.00 98.50 318 ALA A O 1
ATOM 2571 N N . VAL A 1 319 ? 11.291 8.240 3.830 1.00 98.56 319 VAL A N 1
ATOM 2572 C CA . VAL A 1 319 ? 12.250 9.354 3.772 1.00 98.56 319 VAL A CA 1
ATOM 2573 C C . VAL A 1 319 ? 12.924 9.397 2.403 1.00 98.56 319 VAL A C 1
ATOM 2575 O O . VAL A 1 319 ? 13.714 8.516 2.055 1.00 98.56 319 VAL A O 1
ATOM 2578 N N . ALA A 1 320 ? 12.647 10.446 1.632 1.00 97.62 320 ALA A N 1
ATOM 2579 C CA . ALA A 1 320 ? 13.260 10.675 0.329 1.00 97.62 320 ALA A CA 1
ATOM 2580 C C . ALA A 1 320 ? 14.440 11.648 0.454 1.00 97.62 320 ALA A C 1
ATOM 2582 O O . ALA A 1 320 ? 14.304 12.762 0.968 1.00 97.62 320 ALA A O 1
ATOM 2583 N N . PHE A 1 321 ? 15.612 11.233 -0.030 1.00 96.50 321 PHE A N 1
ATOM 2584 C CA . PHE A 1 321 ? 16.815 12.061 -0.028 1.00 96.50 321 PHE A CA 1
ATOM 2585 C C . PHE A 1 321 ? 17.002 12.730 -1.388 1.00 96.50 321 PHE A C 1
ATOM 2587 O O . PHE A 1 321 ? 17.331 12.063 -2.372 1.00 96.50 321 PHE A O 1
ATOM 2594 N N . ILE A 1 322 ? 16.805 14.050 -1.442 1.00 93.44 322 ILE A N 1
ATOM 2595 C CA . ILE A 1 322 ? 16.698 14.796 -2.705 1.00 93.44 322 ILE A CA 1
ATOM 2596 C C . ILE A 1 322 ? 17.800 15.862 -2.823 1.00 93.44 322 ILE A C 1
ATOM 2598 O O . ILE A 1 322 ? 18.020 16.629 -1.880 1.00 93.44 322 ILE A O 1
ATOM 2602 N N . PRO A 1 323 ? 18.513 15.948 -3.964 1.00 90.75 323 PRO A N 1
ATOM 2603 C CA . PRO A 1 323 ? 19.465 17.025 -4.208 1.00 90.75 323 PRO A CA 1
ATOM 2604 C C . PRO A 1 323 ? 18.793 18.403 -4.291 1.00 90.75 323 PRO A C 1
ATOM 2606 O O . PRO A 1 323 ? 17.921 18.585 -5.137 1.00 90.75 323 PRO A O 1
ATOM 2609 N N . PRO A 1 324 ? 19.242 19.425 -3.533 1.00 86.44 324 PRO A N 1
ATOM 2610 C CA . PRO A 1 324 ? 18.617 20.756 -3.558 1.00 86.44 324 PRO A CA 1
ATOM 2611 C C . PRO A 1 324 ? 18.604 21.428 -4.938 1.00 86.44 324 PRO A C 1
ATOM 2613 O O . PRO A 1 324 ? 17.739 22.235 -5.245 1.00 86.44 324 PRO A O 1
ATOM 2616 N N . LYS A 1 325 ? 19.576 21.104 -5.801 1.00 85.69 325 LYS A N 1
ATOM 2617 C CA . LYS A 1 325 ? 19.685 21.686 -7.150 1.00 85.69 325 LYS A CA 1
ATOM 2618 C C . LYS A 1 325 ? 18.706 21.077 -8.162 1.00 85.69 325 LYS A C 1
ATOM 2620 O O . LYS A 1 325 ? 18.675 21.531 -9.303 1.00 85.69 325 LYS A O 1
ATOM 2625 N N . LEU A 1 326 ? 17.951 20.047 -7.777 1.00 83.69 326 LEU A N 1
ATOM 2626 C CA . LEU A 1 326 ? 17.101 19.291 -8.690 1.00 83.69 326 LEU A CA 1
ATOM 2627 C C . LEU A 1 326 ? 15.863 20.073 -9.152 1.00 83.69 326 LEU A C 1
ATOM 2629 O O . LEU A 1 326 ? 15.398 19.830 -10.257 1.00 83.69 326 LEU A O 1
ATOM 2633 N N . GLU A 1 327 ? 15.377 21.041 -8.369 1.00 79.44 327 GLU A N 1
ATOM 2634 C CA . GLU A 1 327 ? 14.119 21.778 -8.613 1.00 79.44 327 GLU A CA 1
ATOM 2635 C C . GLU A 1 327 ? 14.004 22.427 -10.003 1.00 79.44 327 GLU A C 1
ATOM 2637 O O . GLU A 1 327 ? 12.903 22.734 -10.450 1.00 79.44 327 GLU A O 1
ATOM 2642 N N . LYS A 1 328 ? 15.131 22.637 -10.693 1.00 83.12 328 LYS A N 1
ATOM 2643 C CA . LYS A 1 328 ? 15.186 23.237 -12.033 1.00 83.12 328 LYS A CA 1
ATOM 2644 C C . LYS A 1 328 ? 15.026 22.235 -13.182 1.00 83.12 328 LYS A C 1
ATOM 2646 O O . LYS A 1 328 ? 15.025 22.662 -14.332 1.00 83.12 328 LYS A O 1
ATOM 2651 N N . LYS A 1 329 ? 14.974 20.927 -12.908 1.00 85.88 329 LYS A N 1
ATOM 2652 C CA . LYS A 1 329 ? 14.802 19.902 -13.945 1.00 85.88 329 LYS A CA 1
ATOM 2653 C C . LYS A 1 329 ? 13.335 19.778 -14.361 1.00 85.88 329 LYS A C 1
ATOM 2655 O O . LYS A 1 329 ? 12.439 19.937 -13.535 1.00 85.88 329 LYS A O 1
ATOM 2660 N N . THR A 1 330 ? 13.130 19.417 -15.621 1.00 89.44 330 THR A N 1
ATOM 2661 C CA . THR A 1 330 ? 11.838 19.015 -16.185 1.00 89.44 330 THR A CA 1
ATOM 2662 C C . THR A 1 330 ? 11.967 17.587 -16.695 1.00 89.44 330 THR A C 1
ATOM 2664 O O . THR A 1 330 ? 13.003 17.225 -17.254 1.00 89.44 330 THR A O 1
ATOM 2667 N N . PHE A 1 331 ? 10.940 16.779 -16.466 1.00 88.62 331 PHE A N 1
ATOM 2668 C CA . PHE A 1 331 ? 10.830 15.398 -16.918 1.00 88.62 331 PHE A CA 1
ATOM 2669 C C . PHE A 1 331 ? 9.779 15.294 -18.029 1.00 88.62 331 PHE A C 1
ATOM 2671 O O . PHE A 1 331 ? 8.831 16.081 -18.059 1.00 88.62 331 PHE A O 1
ATOM 2678 N N . GLY A 1 332 ? 9.948 14.315 -18.918 1.00 87.00 332 GLY A N 1
ATOM 2679 C CA . GLY A 1 332 ? 9.117 14.129 -20.109 1.00 87.00 332 GLY A CA 1
ATOM 2680 C C . GLY A 1 332 ? 9.788 14.655 -21.391 1.00 87.00 332 GLY A C 1
ATOM 2681 O O . GLY A 1 332 ? 10.986 14.949 -21.375 1.00 87.00 332 GLY A O 1
ATOM 2682 N N . PRO A 1 333 ? 9.041 14.781 -22.500 1.00 91.12 333 PRO A N 1
ATOM 2683 C CA . PRO A 1 333 ? 7.615 14.476 -22.614 1.00 91.12 333 PRO A CA 1
ATOM 2684 C C . PRO A 1 333 ? 7.313 12.974 -22.520 1.00 91.12 333 PRO A C 1
ATOM 2686 O O . PRO A 1 333 ? 8.150 12.159 -22.888 1.00 91.12 333 PRO A O 1
ATOM 2689 N N . ASP A 1 334 ? 6.126 12.606 -22.048 1.00 89.12 334 ASP A N 1
ATOM 2690 C CA . ASP A 1 334 ? 5.595 11.234 -22.132 1.00 89.12 334 ASP A CA 1
ATOM 2691 C C . ASP A 1 334 ? 4.786 10.985 -23.427 1.00 89.12 334 ASP A C 1
ATOM 2693 O O . ASP A 1 334 ? 4.748 11.823 -24.337 1.00 89.12 334 ASP A O 1
ATOM 2697 N N . THR A 1 335 ? 4.115 9.830 -23.535 1.00 90.50 335 THR A N 1
ATOM 2698 C CA . THR A 1 335 ? 3.247 9.478 -24.680 1.00 90.50 335 THR A CA 1
ATOM 2699 C C . THR A 1 335 ? 2.084 10.455 -24.898 1.00 90.50 335 THR A C 1
ATOM 2701 O O . THR A 1 335 ? 1.630 10.641 -26.036 1.00 90.50 335 THR A O 1
ATOM 2704 N N . SER A 1 336 ? 1.632 11.148 -23.851 1.00 87.94 336 SER A N 1
ATOM 2705 C CA . SER A 1 336 ? 0.621 12.210 -23.934 1.00 87.94 336 SER A CA 1
ATOM 2706 C C . SER A 1 336 ? 1.220 13.587 -24.228 1.00 87.94 336 SER A C 1
ATOM 2708 O O . SER A 1 336 ? 0.479 14.553 -24.393 1.00 87.94 336 SER A O 1
ATOM 2710 N N . SER A 1 337 ? 2.544 13.664 -24.392 1.00 89.19 337 SER A N 1
ATOM 2711 C CA . SER A 1 337 ? 3.310 14.900 -24.560 1.00 89.19 337 SER A CA 1
ATOM 2712 C C . SER A 1 337 ? 3.305 15.803 -23.323 1.00 89.19 337 SER A C 1
ATOM 2714 O O . SER A 1 337 ? 3.640 16.985 -23.427 1.00 89.19 337 SER A O 1
ATOM 2716 N N . SER A 1 338 ? 2.959 15.251 -22.159 1.00 88.81 338 SER A N 1
ATOM 2717 C CA . SER A 1 338 ? 2.978 15.969 -20.890 1.00 88.81 338 SER A CA 1
ATOM 2718 C C . SER A 1 338 ? 4.400 16.050 -20.345 1.00 88.81 338 SER A C 1
ATOM 2720 O O . SER A 1 338 ? 5.220 15.153 -20.540 1.00 88.81 338 SER A O 1
ATOM 2722 N N . VAL A 1 339 ? 4.696 17.155 -19.664 1.00 91.75 339 VAL A N 1
ATOM 2723 C CA . VAL A 1 339 ? 5.959 17.385 -18.959 1.00 91.75 339 VAL A CA 1
ATOM 2724 C C . VAL A 1 339 ? 5.661 17.764 -17.518 1.00 91.75 339 VAL A C 1
ATOM 2726 O O . VAL A 1 339 ? 4.665 18.432 -17.254 1.00 91.75 339 VAL A O 1
ATOM 2729 N N . VAL A 1 340 ? 6.542 17.380 -16.599 1.00 90.81 340 VAL A N 1
ATOM 2730 C CA . VAL A 1 340 ? 6.410 17.707 -15.174 1.00 90.81 340 VAL A CA 1
ATOM 2731 C C . VAL A 1 340 ? 7.734 18.220 -14.631 1.00 90.81 340 VAL A C 1
ATOM 2733 O O . VAL A 1 340 ? 8.809 17.695 -14.929 1.00 90.81 340 VAL A O 1
ATOM 2736 N N . THR A 1 341 ? 7.687 19.282 -13.842 1.00 91.06 341 THR A N 1
ATOM 2737 C CA . THR A 1 341 ? 8.877 19.852 -13.212 1.00 91.06 341 THR A CA 1
ATOM 2738 C C . THR A 1 341 ? 9.266 19.057 -11.969 1.00 91.06 341 THR A C 1
ATOM 2740 O O . THR A 1 341 ? 8.430 18.527 -11.239 1.00 91.06 341 THR A O 1
ATOM 2743 N N . ALA A 1 342 ? 10.558 19.022 -11.650 1.00 89.38 342 ALA A N 1
ATOM 2744 C CA . ALA A 1 342 ? 11.031 18.422 -10.407 1.00 89.38 342 ALA A CA 1
ATOM 2745 C C . ALA A 1 342 ? 10.415 19.087 -9.171 1.00 89.38 342 ALA A C 1
ATOM 2747 O O . ALA A 1 342 ? 10.198 18.418 -8.166 1.00 89.38 342 ALA A O 1
ATOM 2748 N N . LYS A 1 343 ? 10.105 20.386 -9.246 1.00 91.31 343 LYS A N 1
ATOM 2749 C CA . LYS A 1 343 ? 9.402 21.106 -8.184 1.00 91.31 343 LYS A CA 1
ATOM 2750 C C . LYS A 1 343 ? 8.006 20.533 -7.926 1.00 91.31 343 LYS A C 1
ATOM 2752 O O . LYS A 1 343 ? 7.657 20.345 -6.765 1.00 91.31 343 LYS A O 1
ATOM 2757 N N . GLU A 1 344 ? 7.235 20.251 -8.975 1.00 91.75 344 GLU A N 1
ATOM 2758 C CA . GLU A 1 344 ? 5.918 19.611 -8.852 1.00 91.75 344 GLU A CA 1
ATOM 2759 C C . GLU A 1 344 ? 6.062 18.222 -8.235 1.00 91.75 344 GLU A C 1
ATOM 2761 O O . GLU A 1 344 ? 5.465 17.959 -7.195 1.00 91.75 344 GLU A O 1
ATOM 2766 N N . VAL A 1 345 ? 6.955 17.383 -8.774 1.00 90.75 345 VAL A N 1
ATOM 2767 C CA . VAL A 1 345 ? 7.215 16.039 -8.230 1.00 90.75 345 VAL A CA 1
ATOM 2768 C C . VAL A 1 345 ? 7.570 16.087 -6.740 1.00 90.75 345 VAL A C 1
ATOM 2770 O O . VAL A 1 345 ? 6.999 15.341 -5.948 1.00 90.75 345 VAL A O 1
ATOM 2773 N N . ILE A 1 346 ? 8.480 16.979 -6.333 1.00 91.75 346 ILE A N 1
ATOM 2774 C CA . ILE A 1 346 ? 8.856 17.160 -4.922 1.00 91.75 346 ILE A CA 1
ATOM 2775 C C . ILE A 1 346 ? 7.653 17.614 -4.085 1.00 91.75 346 ILE A C 1
ATOM 2777 O O . ILE A 1 346 ? 7.488 17.134 -2.966 1.00 91.75 346 ILE A O 1
ATOM 2781 N N . GLY A 1 347 ? 6.804 18.493 -4.626 1.00 92.56 347 GLY A N 1
ATOM 2782 C CA . GLY A 1 347 ? 5.552 18.918 -4.000 1.00 92.56 347 GLY A CA 1
ATOM 2783 C C . GLY A 1 347 ? 4.655 17.735 -3.644 1.00 92.56 347 GLY A C 1
ATOM 2784 O O . GLY A 1 347 ? 4.303 17.580 -2.482 1.00 92.56 347 GLY A O 1
ATOM 2785 N N . HIS A 1 348 ? 4.387 16.840 -4.597 1.00 91.00 348 HIS A N 1
ATOM 2786 C CA . HIS A 1 348 ? 3.598 15.627 -4.341 1.00 91.00 348 HIS A CA 1
ATOM 2787 C C . HIS A 1 348 ? 4.280 14.658 -3.370 1.00 91.00 348 HIS A C 1
ATOM 2789 O O . HIS A 1 348 ? 3.622 13.973 -2.586 1.00 91.00 348 HIS A O 1
ATOM 2795 N N . LEU A 1 349 ? 5.613 14.577 -3.396 1.00 93.75 349 LEU A N 1
ATOM 2796 C CA . LEU A 1 349 ? 6.338 13.736 -2.446 1.00 93.75 349 LEU A CA 1
ATOM 2797 C C . LEU A 1 349 ? 6.198 14.244 -1.007 1.00 93.75 349 LEU A C 1
ATOM 2799 O O . LEU A 1 349 ? 6.189 13.415 -0.104 1.00 93.75 349 LEU A O 1
ATOM 2803 N N . HIS A 1 350 ? 6.037 15.548 -0.766 1.00 94.62 350 HIS A N 1
ATOM 2804 C CA . HIS A 1 350 ? 5.810 16.071 0.587 1.00 94.62 350 HIS A CA 1
ATOM 2805 C C . HIS A 1 350 ? 4.521 15.553 1.240 1.00 94.62 350 HIS A C 1
ATOM 2807 O O . HIS A 1 350 ? 4.463 15.488 2.468 1.00 94.62 350 HIS A O 1
ATOM 2813 N N . ASP A 1 351 ? 3.528 15.139 0.450 1.00 93.12 351 ASP A N 1
ATOM 2814 C CA . ASP A 1 351 ? 2.262 14.611 0.969 1.00 93.12 351 ASP A CA 1
ATOM 2815 C C . ASP A 1 351 ? 2.405 13.197 1.554 1.00 93.12 351 ASP A C 1
ATOM 2817 O O . ASP A 1 351 ? 1.572 12.752 2.342 1.00 93.12 351 ASP A O 1
ATOM 2821 N N . THR A 1 352 ? 3.453 12.463 1.164 1.00 94.50 352 THR A N 1
ATOM 2822 C CA . THR A 1 352 ? 3.608 11.032 1.492 1.00 94.50 352 THR A CA 1
ATOM 2823 C C . THR A 1 352 ? 4.994 10.650 2.009 1.00 94.50 352 THR A C 1
ATOM 2825 O O . THR A 1 352 ? 5.185 9.544 2.514 1.00 94.50 352 THR A O 1
ATOM 2828 N N . CYS A 1 353 ? 5.975 11.544 1.903 1.00 97.25 353 CYS A N 1
ATOM 2829 C CA . CYS A 1 353 ? 7.359 11.323 2.295 1.00 97.25 353 CYS A CA 1
ATOM 2830 C C . CYS A 1 353 ? 7.910 12.501 3.093 1.00 97.25 353 CYS A C 1
ATOM 2832 O O . CYS A 1 353 ? 7.639 13.672 2.836 1.00 97.25 353 CYS A O 1
ATOM 2834 N N . GLU A 1 354 ? 8.825 12.176 3.995 1.00 98.00 354 GLU A N 1
ATOM 2835 C CA . GLU A 1 354 ? 9.698 13.152 4.619 1.00 98.00 354 GLU A CA 1
ATOM 2836 C C . GLU A 1 354 ? 10.887 13.450 3.708 1.00 98.00 354 GLU A C 1
ATOM 2838 O O . GLU A 1 354 ? 11.630 12.549 3.314 1.00 98.00 354 GLU A O 1
ATOM 2843 N N . ILE A 1 355 ? 11.094 14.724 3.381 1.00 97.25 355 ILE A N 1
ATOM 2844 C CA . ILE A 1 355 ? 12.163 15.132 2.468 1.00 97.25 355 ILE A CA 1
ATOM 2845 C C . ILE A 1 355 ? 13.408 15.526 3.258 1.00 97.25 355 ILE A C 1
ATOM 2847 O O . ILE A 1 355 ? 13.370 16.382 4.147 1.00 97.25 355 ILE A O 1
ATOM 2851 N N . VAL A 1 356 ? 14.541 14.918 2.908 1.00 97.62 356 VAL A N 1
ATOM 2852 C CA . VAL A 1 356 ? 15.852 15.242 3.476 1.00 97.62 356 VAL A CA 1
ATOM 2853 C C . VAL A 1 356 ? 16.790 15.704 2.357 1.00 97.62 356 VAL A C 1
ATOM 2855 O O . VAL A 1 356 ? 17.078 14.937 1.439 1.00 97.62 356 VAL A O 1
ATOM 2858 N N . PRO A 1 357 ? 17.308 16.944 2.397 1.00 95.44 357 PRO A N 1
ATOM 2859 C CA . PRO A 1 357 ? 18.232 17.414 1.376 1.00 95.44 357 PRO A CA 1
ATOM 2860 C C . PRO A 1 357 ? 19.559 16.646 1.441 1.00 95.44 357 PRO A C 1
ATOM 2862 O O . PRO A 1 357 ? 20.139 16.476 2.517 1.00 95.44 357 PRO A O 1
ATOM 2865 N N . ILE A 1 358 ? 20.073 16.223 0.285 1.00 94.25 358 ILE A N 1
ATOM 2866 C CA . ILE A 1 358 ? 21.339 15.481 0.170 1.00 94.25 358 ILE A CA 1
ATOM 2867 C C . ILE A 1 358 ? 22.255 16.094 -0.892 1.00 94.25 358 ILE A C 1
ATOM 2869 O O . ILE A 1 358 ? 21.817 16.469 -1.972 1.00 94.25 358 ILE A O 1
ATOM 2873 N N . ASP A 1 359 ? 23.550 16.208 -0.607 1.00 90.81 359 ASP A N 1
ATOM 2874 C CA . ASP A 1 359 ? 24.519 16.776 -1.546 1.00 90.81 359 ASP A CA 1
ATOM 2875 C C . ASP A 1 359 ? 25.405 15.679 -2.137 1.00 90.81 359 ASP A C 1
ATOM 2877 O O . ASP A 1 359 ? 26.472 15.362 -1.610 1.00 90.81 359 ASP A O 1
ATOM 2881 N N . LEU A 1 360 ? 24.952 15.111 -3.255 1.00 87.25 360 LEU A N 1
ATOM 2882 C CA . LEU A 1 360 ? 25.623 13.998 -3.935 1.00 87.25 360 LEU A CA 1
ATOM 2883 C C . LEU A 1 360 ? 26.992 14.371 -4.533 1.00 87.25 360 LEU A C 1
ATOM 2885 O O . LEU A 1 360 ? 27.729 13.482 -4.944 1.00 87.25 360 LEU A O 1
ATOM 2889 N N . SER A 1 361 ? 27.354 15.661 -4.562 1.00 84.06 361 SER A N 1
ATOM 2890 C CA . SER A 1 361 ? 28.659 16.121 -5.059 1.00 84.06 361 SER A CA 1
ATOM 2891 C C . SER A 1 361 ? 29.795 15.931 -4.054 1.00 84.06 361 SER A C 1
ATOM 2893 O O . SER A 1 361 ? 30.962 15.923 -4.434 1.00 84.06 361 SER A O 1
ATOM 2895 N N . LYS A 1 362 ? 29.471 15.762 -2.766 1.00 82.50 362 LYS A N 1
ATOM 2896 C CA . LYS A 1 362 ? 30.473 15.696 -1.693 1.00 82.50 362 LYS A CA 1
ATOM 2897 C C . LYS A 1 362 ? 31.127 14.333 -1.550 1.00 82.50 362 LYS A C 1
ATOM 2899 O O . LYS A 1 362 ? 32.314 14.262 -1.247 1.00 82.50 362 LYS A O 1
ATOM 2904 N N . LYS A 1 363 ? 30.338 13.265 -1.668 1.00 88.31 363 LYS A N 1
ATOM 2905 C CA . LYS A 1 363 ? 30.791 11.880 -1.527 1.00 88.31 363 LYS A CA 1
ATOM 2906 C C . LYS A 1 363 ? 29.719 10.898 -1.985 1.00 88.31 363 LYS A C 1
ATOM 2908 O O . LYS A 1 363 ? 28.544 11.246 -2.086 1.00 88.31 363 LYS A O 1
ATOM 2913 N N . ILE A 1 364 ? 30.128 9.644 -2.142 1.00 84.00 364 ILE A N 1
ATOM 2914 C CA . ILE A 1 364 ? 29.214 8.506 -2.237 1.00 84.00 364 ILE A CA 1
ATOM 2915 C C . ILE A 1 364 ? 28.612 8.261 -0.850 1.00 84.00 364 ILE A C 1
ATOM 2917 O O . ILE A 1 364 ? 29.341 8.108 0.131 1.00 84.00 364 ILE A O 1
ATOM 2921 N N . TYR A 1 365 ? 27.284 8.239 -0.767 1.00 88.25 365 TYR A N 1
ATOM 2922 C CA . TYR A 1 365 ? 26.558 7.965 0.469 1.00 88.25 365 TYR A CA 1
ATOM 2923 C C . TYR A 1 365 ? 26.296 6.469 0.592 1.00 88.25 365 TYR A C 1
ATOM 2925 O O . TYR A 1 365 ? 25.708 5.863 -0.299 1.00 88.25 365 TYR A O 1
ATOM 2933 N N . ARG A 1 366 ? 26.728 5.875 1.705 1.00 89.75 366 ARG A N 1
ATOM 2934 C CA . ARG A 1 366 ? 26.377 4.495 2.067 1.00 89.75 366 ARG A CA 1
ATOM 2935 C C . ARG A 1 366 ? 25.206 4.491 3.047 1.00 89.75 366 ARG A C 1
ATOM 2937 O O . ARG A 1 366 ? 24.898 5.518 3.650 1.00 89.75 366 ARG A O 1
ATOM 2944 N N . SER A 1 367 ? 24.609 3.327 3.290 1.00 91.75 367 SER A N 1
ATOM 2945 C CA . SER A 1 367 ? 23.427 3.187 4.155 1.00 91.75 367 SER A CA 1
ATOM 2946 C C . SER A 1 367 ? 23.594 3.844 5.530 1.00 91.75 367 SER A C 1
ATOM 2948 O O . SER A 1 367 ? 22.684 4.519 6.008 1.00 91.75 367 SER A O 1
ATOM 2950 N N . LYS A 1 368 ? 24.790 3.754 6.136 1.00 94.81 368 LYS A N 1
ATOM 2951 C CA . LYS A 1 368 ? 25.063 4.406 7.426 1.00 94.81 368 LYS A CA 1
ATOM 2952 C C . LYS A 1 368 ? 25.084 5.935 7.348 1.00 94.81 368 LYS A C 1
ATOM 2954 O O . LYS A 1 368 ? 24.668 6.605 8.291 1.00 94.81 368 LYS A O 1
ATOM 2959 N N . ASP A 1 369 ? 25.552 6.496 6.235 1.00 95.38 369 ASP A N 1
ATOM 2960 C CA . ASP A 1 369 ? 25.532 7.942 6.006 1.00 95.38 369 ASP A CA 1
ATOM 2961 C C . ASP A 1 369 ? 24.101 8.457 5.864 1.00 95.38 369 ASP A C 1
ATOM 2963 O O . ASP A 1 369 ? 23.759 9.490 6.436 1.00 95.38 369 ASP A O 1
ATOM 2967 N N . ILE A 1 370 ? 23.278 7.716 5.121 1.00 96.00 370 ILE A N 1
ATOM 2968 C CA . ILE A 1 370 ? 21.869 8.023 4.868 1.00 96.00 370 ILE A CA 1
ATOM 2969 C C . ILE A 1 370 ? 21.081 7.980 6.188 1.00 96.00 370 ILE A C 1
ATOM 2971 O O . ILE A 1 370 ? 20.378 8.937 6.520 1.00 96.00 370 ILE A O 1
ATOM 2975 N N . GLU A 1 371 ? 21.277 6.935 6.998 1.00 97.75 371 GLU A N 1
ATOM 2976 C CA . GLU A 1 371 ? 20.691 6.822 8.340 1.00 97.75 371 GLU A CA 1
ATOM 2977 C C . GLU A 1 371 ? 21.081 8.016 9.229 1.00 97.75 371 GLU A C 1
ATOM 2979 O O . GLU A 1 371 ? 20.225 8.665 9.836 1.00 97.75 371 GLU A O 1
ATOM 2984 N N . ASN A 1 372 ? 22.378 8.335 9.303 1.00 97.94 372 ASN A N 1
ATOM 2985 C CA . ASN A 1 372 ? 22.878 9.447 10.115 1.00 97.94 372 ASN A CA 1
ATOM 2986 C C . ASN A 1 372 ? 22.303 10.793 9.652 1.00 97.94 372 ASN A C 1
ATOM 2988 O O . ASN A 1 372 ? 21.996 11.657 10.478 1.00 97.94 372 ASN A O 1
ATOM 2992 N N . LEU A 1 373 ? 22.132 10.971 8.341 1.00 97.62 373 LEU A N 1
ATOM 2993 C CA . LEU A 1 373 ? 21.540 12.170 7.767 1.00 97.62 373 LEU A CA 1
ATOM 2994 C C . LEU A 1 373 ? 20.050 12.288 8.132 1.00 97.62 373 LEU A C 1
ATOM 2996 O O . LEU A 1 373 ? 19.639 13.340 8.622 1.00 97.62 373 LEU A O 1
ATOM 3000 N N . ALA A 1 374 ? 19.259 11.215 8.020 1.00 97.69 374 ALA A N 1
ATOM 3001 C CA . ALA A 1 374 ? 17.869 11.218 8.492 1.00 97.69 374 ALA A CA 1
ATOM 3002 C C . ALA A 1 374 ? 17.761 11.498 10.000 1.00 97.69 374 ALA A C 1
ATOM 3004 O O . ALA A 1 374 ? 16.899 12.273 10.427 1.00 97.69 374 ALA A O 1
ATOM 3005 N N . LYS A 1 375 ? 18.662 10.929 10.818 1.00 98.06 375 LYS A N 1
ATOM 3006 C CA . LYS A 1 375 ? 18.723 11.189 12.268 1.00 98.06 375 LYS A CA 1
ATOM 3007 C C . LYS A 1 375 ? 19.008 12.655 12.572 1.00 98.06 375 LYS A C 1
ATOM 3009 O O . LYS A 1 375 ? 18.310 13.253 13.389 1.00 98.06 375 LYS A O 1
ATOM 3014 N N . LYS A 1 376 ? 19.973 13.264 11.876 1.00 98.06 376 LYS A N 1
ATOM 3015 C CA . LYS A 1 376 ? 20.291 14.695 12.008 1.00 98.06 376 LYS A CA 1
ATOM 3016 C C . LYS A 1 376 ? 19.080 15.585 11.702 1.00 98.06 376 LYS A C 1
ATOM 3018 O O . LYS A 1 376 ? 18.896 16.607 12.356 1.00 98.06 376 LYS A O 1
ATOM 3023 N N . HIS A 1 377 ? 18.243 15.176 10.750 1.00 98.00 377 HIS A N 1
ATOM 3024 C CA . HIS A 1 377 ? 17.008 15.872 10.378 1.00 98.00 377 HIS A CA 1
ATOM 3025 C C . HIS A 1 377 ? 15.788 15.474 11.231 1.00 98.00 377 HIS A C 1
ATOM 3027 O O . HIS A 1 377 ? 14.684 15.944 10.966 1.00 98.00 377 HIS A O 1
ATOM 3033 N N . LYS A 1 378 ? 15.973 14.642 12.268 1.00 98.00 378 LYS A N 1
ATOM 3034 C CA . LYS A 1 378 ? 14.913 14.140 13.161 1.00 98.00 378 LYS A CA 1
ATOM 3035 C C . LYS A 1 378 ? 13.783 13.417 12.415 1.00 98.00 378 LYS A C 1
ATOM 3037 O O . LYS A 1 378 ? 12.623 13.503 12.806 1.00 98.00 378 LYS A O 1
ATOM 3042 N N . LYS A 1 379 ? 14.121 1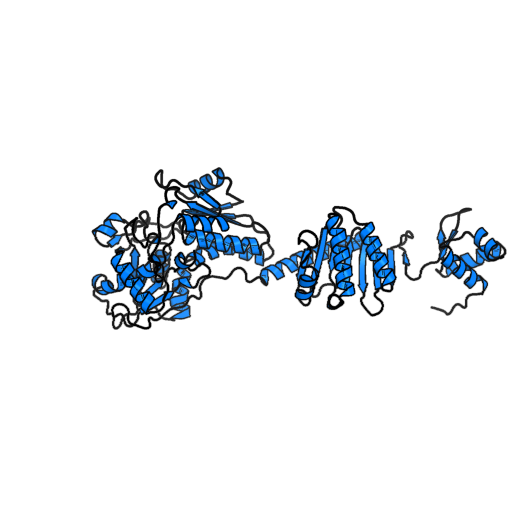2.708 11.334 1.00 97.94 379 LYS A N 1
ATOM 3043 C CA . LYS A 1 379 ? 13.150 11.993 10.492 1.00 97.94 379 LYS A CA 1
ATOM 3044 C C . LYS A 1 379 ? 13.069 10.495 10.761 1.00 97.94 379 LYS A C 1
ATOM 3046 O O . LYS A 1 379 ? 12.217 9.846 10.180 1.00 97.94 379 LYS A O 1
ATOM 3051 N N . VAL A 1 380 ? 13.888 9.948 11.659 1.00 98.06 380 VAL A N 1
ATOM 3052 C CA . VAL A 1 380 ? 13.864 8.513 11.984 1.00 98.06 380 VAL A CA 1
ATOM 3053 C C . VAL A 1 380 ? 12.872 8.208 13.105 1.00 98.06 380 VAL A C 1
ATOM 3055 O O . VAL A 1 380 ? 12.964 8.785 14.187 1.00 98.06 380 VAL A O 1
ATOM 3058 N N . ILE A 1 381 ? 11.987 7.250 12.848 1.00 97.38 381 ILE A N 1
ATOM 3059 C CA . ILE A 1 381 ? 11.242 6.466 13.835 1.00 97.38 381 ILE A CA 1
ATOM 3060 C C . ILE A 1 381 ? 11.760 5.022 13.832 1.00 97.38 381 ILE A C 1
ATOM 3062 O O . ILE A 1 381 ? 11.906 4.408 12.776 1.00 97.38 381 ILE A O 1
ATOM 3066 N N . GLY A 1 382 ? 12.068 4.496 15.018 1.00 96.94 382 GLY A N 1
ATOM 3067 C CA . GLY A 1 382 ? 12.531 3.119 15.200 1.00 96.94 382 GLY A CA 1
ATOM 3068 C C . GLY A 1 382 ? 13.762 2.733 14.368 1.00 96.94 382 GLY A C 1
ATOM 3069 O O . GLY A 1 382 ? 14.771 3.444 14.381 1.00 96.94 382 GLY A O 1
ATOM 3070 N N . GLU A 1 383 ? 13.707 1.570 13.715 1.00 97.38 383 GLU A N 1
ATOM 3071 C CA . GLU A 1 383 ? 14.804 1.040 12.890 1.00 97.38 383 GLU A CA 1
ATOM 3072 C C . GLU A 1 383 ? 14.885 1.759 11.537 1.00 97.38 383 GLU A C 1
ATOM 3074 O O . GLU A 1 383 ? 13.867 2.166 10.993 1.00 97.38 383 GLU A O 1
ATOM 3079 N N . PHE A 1 384 ? 16.085 1.917 10.974 1.00 97.94 384 PHE A N 1
ATOM 3080 C CA . PHE A 1 384 ? 16.272 2.532 9.661 1.00 97.94 384 PHE A CA 1
ATOM 3081 C C . PHE A 1 384 ? 16.674 1.493 8.613 1.00 97.94 384 PHE A C 1
ATOM 3083 O O . PHE A 1 384 ? 17.672 0.794 8.784 1.00 97.94 384 PHE A O 1
ATOM 3090 N N . VAL A 1 385 ? 15.947 1.455 7.499 1.00 97.06 385 VAL A N 1
ATOM 3091 C CA . VAL A 1 385 ? 16.193 0.563 6.365 1.00 97.06 385 VAL A CA 1
ATOM 3092 C C . VAL A 1 385 ? 16.451 1.404 5.115 1.00 97.06 385 VAL A C 1
ATOM 3094 O O . VAL A 1 385 ? 15.571 2.109 4.626 1.00 97.06 385 VAL A O 1
ATOM 3097 N N . ASP A 1 386 ? 17.671 1.323 4.587 1.00 95.31 386 ASP A N 1
ATOM 3098 C CA . ASP A 1 386 ? 18.042 1.927 3.304 1.00 95.31 386 ASP A CA 1
ATOM 3099 C C . ASP A 1 386 ? 17.623 1.013 2.148 1.00 95.31 386 ASP A C 1
ATOM 3101 O O . ASP A 1 386 ? 18.074 -0.129 2.068 1.00 95.31 386 ASP A O 1
ATOM 3105 N N . ILE A 1 387 ? 16.789 1.531 1.246 1.00 93.69 387 ILE A N 1
ATOM 3106 C CA . ILE A 1 387 ? 16.297 0.815 0.063 1.00 93.69 387 ILE A CA 1
ATOM 3107 C C . ILE A 1 387 ? 16.883 1.356 -1.250 1.00 93.69 387 ILE A C 1
ATOM 3109 O O . ILE A 1 387 ? 16.416 0.989 -2.329 1.00 93.69 387 ILE A O 1
ATOM 3113 N N . THR A 1 388 ? 17.880 2.248 -1.194 1.00 89.19 388 THR A N 1
ATOM 3114 C CA . THR A 1 388 ? 18.483 2.887 -2.382 1.00 89.19 388 THR A CA 1
ATOM 3115 C C . THR A 1 388 ? 18.998 1.856 -3.390 1.00 89.19 388 THR A C 1
ATOM 3117 O O . THR A 1 388 ? 18.838 2.026 -4.596 1.00 89.19 388 THR A O 1
ATOM 3120 N N . GLU A 1 389 ? 19.550 0.748 -2.893 1.00 83.50 389 GLU A N 1
ATOM 3121 C CA . GLU A 1 389 ? 20.065 -0.364 -3.702 1.00 83.50 389 GLU A CA 1
ATOM 3122 C C . GLU A 1 389 ? 19.159 -1.610 -3.631 1.00 83.50 389 GLU A C 1
ATOM 3124 O O . GLU A 1 389 ? 19.601 -2.731 -3.871 1.00 83.50 389 GLU A O 1
ATOM 3129 N N . GLY A 1 390 ? 17.875 -1.416 -3.310 1.00 87.38 390 GLY A N 1
ATOM 3130 C CA . GLY A 1 390 ? 16.899 -2.490 -3.134 1.00 87.38 390 GLY A CA 1
ATOM 3131 C C . GLY A 1 390 ? 16.881 -3.069 -1.720 1.00 87.38 390 GLY A C 1
ATOM 3132 O O . GLY A 1 390 ? 17.430 -2.496 -0.783 1.00 87.38 390 GLY A O 1
ATOM 3133 N N . LEU A 1 391 ? 16.205 -4.208 -1.567 1.00 89.62 391 LEU A N 1
ATOM 3134 C CA . LEU A 1 391 ? 16.094 -4.943 -0.306 1.00 89.62 391 LEU A CA 1
ATOM 3135 C C . LEU A 1 391 ? 17.025 -6.161 -0.308 1.00 89.62 391 LEU A C 1
ATOM 3137 O O . LEU A 1 391 ? 17.414 -6.681 -1.354 1.00 89.62 391 LEU A O 1
ATOM 3141 N N . ASN A 1 392 ? 17.273 -6.723 0.876 1.00 86.31 392 ASN A N 1
ATOM 3142 C CA . ASN A 1 392 ? 17.972 -8.009 1.022 1.00 86.31 392 ASN A CA 1
ATOM 3143 C C . ASN A 1 392 ? 17.129 -9.224 0.575 1.00 86.31 392 ASN A C 1
ATOM 3145 O O . ASN A 1 392 ? 17.507 -10.366 0.818 1.00 86.31 392 ASN A O 1
ATOM 3149 N N . ARG A 1 393 ? 15.993 -8.998 -0.090 1.00 87.06 393 ARG A N 1
ATOM 3150 C CA . ARG A 1 393 ? 15.109 -10.019 -0.662 1.00 87.06 393 ARG A CA 1
ATOM 3151 C C . ARG A 1 393 ? 14.706 -9.628 -2.087 1.00 87.06 393 ARG A C 1
ATOM 3153 O O . ARG A 1 393 ? 14.687 -8.430 -2.371 1.00 87.06 393 ARG A O 1
ATOM 3160 N N . PRO A 1 394 ? 14.422 -10.600 -2.973 1.00 86.62 394 PRO A N 1
ATOM 3161 C CA . PRO A 1 394 ? 13.955 -10.305 -4.322 1.00 86.62 394 PRO A CA 1
ATOM 3162 C C . PRO A 1 394 ? 12.646 -9.518 -4.307 1.00 86.62 394 PRO A C 1
ATOM 3164 O O . PRO A 1 394 ? 11.786 -9.772 -3.464 1.00 86.62 394 PRO A O 1
ATOM 3167 N N . ALA A 1 395 ? 12.497 -8.589 -5.246 1.00 90.88 395 ALA A N 1
ATOM 3168 C CA . ALA A 1 395 ? 11.270 -7.803 -5.383 1.00 90.88 395 ALA A CA 1
ATOM 3169 C C . ALA A 1 395 ? 10.799 -7.712 -6.835 1.00 90.88 395 ALA A C 1
ATOM 3171 O O . ALA A 1 395 ? 9.609 -7.853 -7.119 1.00 90.88 395 ALA A O 1
ATOM 3172 N N . TYR A 1 396 ? 11.730 -7.512 -7.765 1.00 96.12 396 TYR A N 1
ATOM 3173 C CA . TYR A 1 396 ? 11.437 -7.311 -9.176 1.00 96.12 396 TYR A CA 1
ATOM 3174 C C . TYR A 1 396 ? 11.435 -8.609 -9.984 1.00 96.12 396 TYR A C 1
ATOM 3176 O O . TYR A 1 396 ? 10.776 -8.653 -11.019 1.00 96.12 396 TYR A O 1
ATOM 3184 N N . VAL A 1 397 ? 12.076 -9.680 -9.498 1.00 95.38 397 VAL A N 1
ATOM 3185 C CA . VAL A 1 397 ? 12.045 -11.018 -10.127 1.00 95.38 397 VAL A CA 1
ATOM 3186 C C . VAL A 1 397 ? 10.618 -11.501 -10.412 1.00 95.38 397 VAL A C 1
ATOM 3188 O O . VAL A 1 397 ? 10.358 -12.172 -11.407 1.00 95.38 397 VAL A O 1
ATOM 3191 N N . ASN A 1 398 ? 9.652 -11.083 -9.591 1.00 95.31 398 ASN A N 1
ATOM 3192 C CA . ASN A 1 398 ? 8.250 -11.438 -9.773 1.00 95.31 398 ASN A CA 1
ATOM 3193 C C . ASN A 1 398 ? 7.667 -10.930 -11.103 1.00 95.31 398 ASN A C 1
ATOM 3195 O O . ASN A 1 398 ? 6.714 -11.525 -11.583 1.00 95.31 398 ASN A O 1
ATOM 3199 N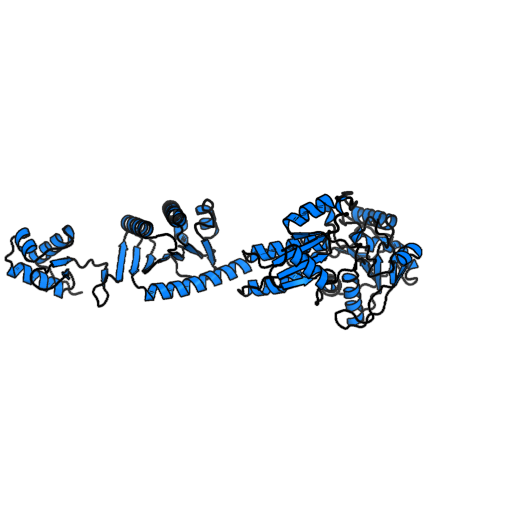 N . ILE A 1 399 ? 8.236 -9.889 -11.725 1.00 98.19 399 ILE A N 1
ATOM 3200 C CA . ILE A 1 399 ? 7.816 -9.415 -13.056 1.00 98.19 399 ILE A CA 1
ATOM 3201 C C . ILE A 1 399 ? 8.027 -10.512 -14.099 1.00 98.19 399 ILE A C 1
ATOM 3203 O O . ILE A 1 399 ? 7.127 -10.787 -14.893 1.00 98.19 399 ILE A O 1
ATOM 3207 N N . ILE A 1 400 ? 9.208 -11.143 -14.092 1.00 98.00 400 ILE A N 1
ATOM 3208 C CA . ILE A 1 400 ? 9.555 -12.153 -15.093 1.00 98.00 400 ILE A CA 1
ATOM 3209 C C . ILE A 1 400 ? 8.923 -13.509 -14.776 1.00 98.00 400 ILE A C 1
ATOM 3211 O O . ILE A 1 400 ? 8.450 -14.166 -15.698 1.00 98.00 400 ILE A O 1
ATOM 3215 N N . ILE A 1 401 ? 8.814 -13.879 -13.494 1.00 97.00 401 ILE A N 1
ATOM 3216 C CA . ILE A 1 401 ? 8.067 -15.070 -13.053 1.00 97.00 401 ILE A CA 1
ATOM 3217 C C . ILE A 1 401 ? 6.612 -14.976 -13.513 1.00 97.00 401 ILE A C 1
ATOM 3219 O O . ILE A 1 401 ? 6.084 -15.893 -14.135 1.00 97.00 401 ILE A O 1
ATOM 3223 N N . GLU A 1 402 ? 5.959 -13.847 -13.243 1.00 96.69 402 GLU A N 1
ATOM 3224 C CA . GLU A 1 402 ? 4.571 -13.620 -13.638 1.00 96.69 402 GLU A CA 1
ATOM 3225 C C . GLU A 1 402 ? 4.409 -13.686 -15.161 1.00 96.69 402 GLU A C 1
ATOM 3227 O O . GLU A 1 402 ? 3.512 -14.364 -15.664 1.00 96.69 402 GLU A O 1
ATOM 3232 N N . ALA A 1 403 ? 5.316 -13.049 -15.906 1.00 97.88 403 ALA A N 1
ATOM 3233 C CA . ALA A 1 403 ? 5.271 -13.072 -17.358 1.00 97.88 403 ALA A CA 1
ATOM 3234 C C . ALA A 1 403 ? 5.465 -14.489 -17.926 1.00 97.88 403 ALA A C 1
ATOM 3236 O O . ALA A 1 403 ? 4.631 -14.960 -18.696 1.00 97.88 403 ALA A O 1
ATOM 3237 N N . ILE A 1 404 ? 6.538 -15.184 -17.545 1.00 97.44 404 ILE A N 1
ATOM 3238 C CA . ILE A 1 404 ? 6.924 -16.471 -18.138 1.00 97.44 404 ILE A CA 1
ATOM 3239 C C . ILE A 1 404 ? 6.067 -17.618 -17.605 1.00 97.44 404 ILE A C 1
ATOM 3241 O O . ILE A 1 404 ? 5.537 -18.396 -18.395 1.00 97.44 404 ILE A O 1
ATOM 3245 N N . GLU A 1 405 ? 5.908 -17.745 -16.289 1.00 94.62 405 GLU A N 1
ATOM 3246 C CA . GLU A 1 405 ? 5.282 -18.930 -15.690 1.00 94.62 405 GLU A CA 1
ATOM 3247 C C . GLU A 1 405 ? 3.756 -18.847 -15.683 1.00 94.62 405 GLU A C 1
ATOM 3249 O O . GLU A 1 405 ? 3.075 -19.858 -15.861 1.00 94.62 405 GLU A O 1
ATOM 3254 N N . GLN A 1 406 ? 3.203 -17.650 -15.480 1.00 92.50 406 GLN A N 1
ATOM 3255 C CA . GLN A 1 406 ? 1.769 -17.494 -15.224 1.00 92.50 406 GLN A CA 1
ATOM 3256 C C . GLN A 1 406 ? 1.009 -17.073 -16.482 1.00 92.50 406 GLN A C 1
ATOM 3258 O O . GLN A 1 406 ? -0.062 -17.618 -16.758 1.00 92.50 406 GLN A O 1
ATOM 3263 N N . GLN A 1 407 ? 1.568 -16.134 -17.251 1.00 96.62 407 GLN A N 1
ATOM 3264 C CA . GLN A 1 407 ? 0.878 -15.504 -18.378 1.00 96.62 407 GLN A CA 1
ATOM 3265 C C . GLN A 1 407 ? 1.226 -16.148 -19.726 1.00 96.62 407 GLN A C 1
ATOM 3267 O O . GLN A 1 407 ? 0.322 -16.548 -20.456 1.00 96.62 407 GLN A O 1
ATOM 3272 N N . LEU A 1 408 ? 2.515 -16.286 -20.051 1.00 97.38 408 LEU A N 1
ATOM 3273 C CA . LEU A 1 408 ? 2.968 -16.839 -21.332 1.00 97.38 408 LEU A CA 1
ATOM 3274 C C . LEU A 1 408 ? 3.023 -18.365 -21.323 1.00 97.38 408 LEU A C 1
ATOM 3276 O O . LEU A 1 408 ? 2.658 -18.999 -22.309 1.00 97.38 408 LEU A O 1
ATOM 3280 N N . ARG A 1 409 ? 3.471 -18.960 -20.211 1.00 95.62 409 ARG A N 1
ATOM 3281 C CA . ARG A 1 409 ? 3.782 -20.396 -20.085 1.00 95.62 409 ARG A CA 1
ATOM 3282 C C . ARG A 1 409 ? 4.840 -20.880 -21.083 1.00 95.62 409 ARG A C 1
ATOM 3284 O O . ARG A 1 409 ? 4.902 -22.064 -21.408 1.00 95.62 409 ARG A O 1
ATOM 3291 N N . PHE A 1 410 ? 5.679 -19.964 -21.559 1.00 97.50 410 PHE A N 1
ATOM 3292 C CA . PHE A 1 410 ? 6.868 -20.240 -22.354 1.00 97.50 410 PHE A CA 1
ATOM 3293 C C . PHE A 1 410 ? 7.913 -19.146 -22.115 1.00 97.50 410 PHE A C 1
ATOM 3295 O O . PHE A 1 410 ? 7.596 -18.044 -21.665 1.00 97.50 410 PHE A O 1
ATOM 3302 N N . SER A 1 411 ? 9.168 -19.458 -22.431 1.00 98.06 411 SER A N 1
ATOM 3303 C CA . SER A 1 411 ? 10.285 -18.525 -22.304 1.00 98.06 411 SER A CA 1
ATOM 3304 C C . SER A 1 411 ? 10.495 -17.759 -23.616 1.00 98.06 411 SER A C 1
ATOM 3306 O O . SER A 1 411 ? 10.696 -18.420 -24.637 1.00 98.06 411 SER A O 1
ATOM 3308 N N . PRO A 1 412 ? 10.459 -16.412 -23.634 1.00 98.56 412 PRO A N 1
ATOM 3309 C CA . PRO A 1 412 ? 10.751 -15.637 -24.840 1.00 98.56 412 PRO A CA 1
ATOM 3310 C C . PRO A 1 412 ? 12.220 -15.798 -25.255 1.00 98.56 412 PRO A C 1
ATOM 3312 O O . PRO A 1 412 ? 13.084 -16.047 -24.416 1.00 98.56 412 PRO A O 1
ATOM 3315 N N . ASP A 1 413 ? 12.522 -15.620 -26.543 1.00 98.75 413 ASP A N 1
ATOM 3316 C CA . ASP A 1 413 ? 13.901 -15.700 -27.040 1.00 98.75 413 ASP A CA 1
ATOM 3317 C C . ASP A 1 413 ? 14.751 -14.529 -26.523 1.00 98.75 413 ASP A C 1
ATOM 3319 O O . ASP A 1 413 ? 15.932 -14.704 -26.219 1.00 98.75 413 ASP A O 1
ATOM 3323 N N . TYR A 1 414 ? 14.144 -13.343 -26.387 1.00 98.88 414 TYR A N 1
ATOM 3324 C CA . TYR A 1 414 ? 14.792 -12.131 -25.883 1.00 98.88 414 TYR A CA 1
ATOM 3325 C C . TYR A 1 414 ? 13.945 -11.463 -24.801 1.00 98.88 414 TYR A C 1
ATOM 3327 O O . TYR A 1 414 ? 12.724 -11.361 -24.934 1.00 98.88 414 TYR A O 1
ATOM 3335 N N . VAL A 1 415 ? 14.606 -10.944 -23.767 1.00 98.75 415 VAL A N 1
ATOM 3336 C CA . VAL A 1 415 ? 14.011 -10.034 -22.780 1.00 98.75 415 VAL A CA 1
ATOM 3337 C C . VAL A 1 415 ? 14.806 -8.736 -22.767 1.00 98.75 415 VAL A C 1
ATOM 3339 O O . VAL A 1 415 ? 15.992 -8.734 -22.442 1.00 98.75 415 VAL A O 1
ATOM 3342 N N . ILE A 1 416 ? 14.159 -7.626 -23.111 1.00 98.62 416 ILE A N 1
ATOM 3343 C CA . ILE A 1 416 ? 14.765 -6.295 -23.099 1.00 98.62 416 ILE A CA 1
ATOM 3344 C C . ILE A 1 416 ? 14.427 -5.610 -21.778 1.00 98.62 416 ILE A C 1
ATOM 3346 O O . ILE A 1 416 ? 13.253 -5.486 -21.423 1.00 98.62 416 ILE A O 1
ATOM 3350 N N . VAL A 1 417 ? 15.450 -5.169 -21.045 1.00 98.12 417 VAL A N 1
ATOM 3351 C CA . VAL A 1 417 ? 15.283 -4.655 -19.681 1.00 98.12 417 VAL A CA 1
ATOM 3352 C C . VAL A 1 417 ? 15.862 -3.247 -19.548 1.00 98.12 417 VAL A C 1
ATOM 3354 O O . VAL A 1 417 ? 17.076 -3.075 -19.684 1.00 98.12 417 VAL A O 1
ATOM 3357 N N . PRO A 1 418 ? 15.039 -2.239 -19.212 1.00 96.81 418 PRO A N 1
ATOM 3358 C CA . PRO A 1 418 ? 15.536 -0.921 -18.840 1.00 96.81 418 PRO A CA 1
ATOM 3359 C C . PRO A 1 418 ? 16.496 -0.980 -17.643 1.00 96.81 418 PRO A C 1
ATOM 3361 O O . PRO A 1 418 ? 16.222 -1.601 -16.611 1.00 96.81 418 PRO A O 1
ATOM 3364 N N . PHE A 1 419 ? 17.633 -0.307 -17.772 1.00 95.00 419 PHE A N 1
ATOM 3365 C CA . PHE A 1 419 ? 18.756 -0.348 -16.847 1.00 95.00 419 PHE A CA 1
ATOM 3366 C C . PHE A 1 419 ? 19.030 1.052 -16.286 1.00 95.00 419 PHE A C 1
ATOM 3368 O O . PHE A 1 419 ? 19.636 1.898 -16.936 1.00 95.00 419 PHE A O 1
ATOM 3375 N N . GLY A 1 420 ? 18.586 1.284 -15.047 1.00 90.44 420 GLY A N 1
ATOM 3376 C CA . GLY A 1 420 ? 18.994 2.435 -14.231 1.00 90.44 420 GLY A CA 1
ATOM 3377 C C . GLY A 1 420 ? 20.016 2.013 -13.176 1.00 90.44 420 GLY A C 1
ATOM 3378 O O . GLY A 1 420 ? 21.215 1.961 -13.423 1.00 90.44 420 GLY A O 1
ATOM 3379 N N . ALA A 1 421 ? 19.529 1.624 -11.993 1.00 86.56 421 ALA A N 1
ATOM 3380 C CA . ALA A 1 421 ? 20.362 1.061 -10.921 1.00 86.56 421 ALA A CA 1
ATOM 3381 C C . ALA A 1 421 ? 20.671 -0.446 -11.077 1.00 86.56 421 ALA A C 1
ATOM 3383 O O . ALA A 1 421 ? 21.243 -1.062 -10.186 1.00 86.56 421 ALA A O 1
ATOM 3384 N N . GLY A 1 422 ? 20.215 -1.077 -12.162 1.00 89.94 422 GLY A N 1
ATOM 3385 C CA . GLY A 1 422 ? 20.502 -2.480 -12.481 1.00 89.94 422 GLY A CA 1
ATOM 3386 C C . GLY A 1 422 ? 19.757 -3.554 -11.675 1.00 89.94 422 GLY A C 1
ATOM 3387 O O . GLY A 1 422 ? 19.780 -4.703 -12.092 1.00 89.94 422 GLY A O 1
ATOM 3388 N N . ILE A 1 423 ? 19.047 -3.230 -10.583 1.00 91.12 423 ILE A N 1
ATOM 3389 C CA . ILE A 1 423 ? 18.384 -4.241 -9.721 1.00 91.12 423 ILE A CA 1
ATOM 3390 C C . ILE A 1 423 ? 17.389 -5.116 -10.504 1.00 91.12 423 ILE A C 1
ATOM 3392 O O . ILE A 1 423 ? 17.458 -6.337 -10.416 1.00 91.12 423 ILE A O 1
ATOM 3396 N N . LEU A 1 424 ? 16.497 -4.503 -11.295 1.00 94.94 424 LEU A N 1
ATOM 3397 C CA . LEU A 1 424 ? 15.543 -5.228 -12.148 1.00 94.94 424 LEU A CA 1
ATOM 3398 C C . LEU A 1 424 ? 16.273 -6.169 -13.113 1.00 94.94 424 LEU A C 1
ATOM 3400 O O . LEU A 1 424 ? 15.966 -7.352 -13.174 1.00 94.94 424 LEU A O 1
ATOM 3404 N N . CYS A 1 425 ? 17.268 -5.645 -13.828 1.00 95.38 425 CYS A N 1
ATOM 3405 C CA . CYS A 1 425 ? 18.040 -6.410 -14.801 1.00 95.38 425 CYS A CA 1
ATOM 3406 C C . CYS A 1 425 ? 18.800 -7.575 -14.159 1.00 95.38 425 CYS A C 1
ATOM 3408 O O . CYS A 1 425 ? 18.758 -8.686 -14.675 1.00 95.38 425 CYS A O 1
ATOM 3410 N N . ASN A 1 426 ? 19.438 -7.343 -13.011 1.00 93.00 426 ASN A N 1
ATOM 3411 C CA . ASN A 1 426 ? 20.132 -8.379 -12.255 1.00 93.00 426 ASN A CA 1
ATOM 3412 C C . ASN A 1 426 ? 19.186 -9.514 -11.861 1.00 93.00 426 ASN A C 1
ATOM 3414 O O . ASN A 1 426 ? 19.536 -10.671 -12.042 1.00 93.00 426 ASN A O 1
ATOM 3418 N N . GLU A 1 427 ? 17.994 -9.193 -11.354 1.00 94.12 427 GLU A N 1
ATOM 3419 C CA . GLU A 1 427 ? 17.023 -10.212 -10.942 1.00 94.12 427 GLU A CA 1
ATOM 3420 C C . GLU A 1 427 ? 16.424 -10.982 -12.130 1.00 94.12 427 GLU A C 1
ATOM 3422 O O . GLU A 1 427 ? 16.134 -12.168 -11.994 1.00 94.12 427 GLU A O 1
ATOM 3427 N N . VAL A 1 428 ? 16.283 -10.354 -13.304 1.00 96.94 428 VAL A N 1
ATOM 3428 C CA . VAL A 1 428 ? 15.885 -11.058 -14.537 1.00 96.94 428 VAL A CA 1
ATOM 3429 C C . VAL A 1 428 ? 16.989 -12.001 -15.021 1.00 96.94 428 VAL A C 1
ATOM 3431 O O . VAL A 1 428 ? 16.692 -13.141 -15.369 1.00 96.94 428 VAL A O 1
ATOM 3434 N N . ILE A 1 429 ? 18.249 -11.553 -15.027 1.00 95.69 429 ILE A N 1
ATOM 3435 C CA . ILE A 1 429 ? 19.401 -12.388 -15.407 1.00 95.69 429 ILE A CA 1
ATOM 3436 C C . ILE A 1 429 ? 19.536 -13.575 -14.451 1.00 95.69 429 ILE A C 1
ATOM 3438 O O . ILE A 1 429 ? 19.622 -14.706 -14.913 1.00 95.69 429 ILE A O 1
ATOM 3442 N N . ASP A 1 430 ? 19.462 -13.329 -13.137 1.00 93.19 430 ASP A N 1
ATOM 3443 C CA . ASP A 1 430 ? 19.500 -14.385 -12.118 1.00 93.19 430 ASP A CA 1
ATOM 3444 C C . ASP A 1 430 ? 18.445 -15.453 -12.400 1.00 93.19 430 ASP A C 1
ATOM 3446 O O . ASP A 1 430 ? 18.750 -16.640 -12.432 1.00 93.19 430 ASP A O 1
ATOM 3450 N N . TYR A 1 431 ? 17.207 -15.027 -12.659 1.00 95.81 431 TYR A N 1
ATOM 3451 C CA . TYR A 1 431 ? 16.117 -15.945 -12.952 1.00 95.81 431 TYR A CA 1
ATOM 3452 C C . TYR A 1 431 ? 16.381 -16.770 -14.219 1.00 95.81 431 TYR A C 1
ATOM 3454 O O . TYR A 1 431 ? 16.203 -17.988 -14.196 1.00 95.81 431 TYR A O 1
ATOM 3462 N N . VAL A 1 432 ? 16.836 -16.134 -15.305 1.00 97.00 432 VAL A N 1
ATOM 3463 C CA . VAL A 1 432 ? 17.179 -16.811 -16.568 1.00 97.00 432 VAL A CA 1
ATOM 3464 C C . VAL A 1 432 ? 18.281 -17.853 -16.364 1.00 97.00 432 VAL A C 1
ATOM 3466 O O . VAL A 1 432 ? 18.129 -18.988 -16.825 1.00 97.00 432 VAL A O 1
ATOM 3469 N N . ASP A 1 433 ? 19.343 -17.500 -15.640 1.00 94.50 433 ASP A N 1
ATOM 3470 C CA . ASP A 1 433 ? 20.492 -18.372 -15.395 1.00 94.50 433 ASP A CA 1
ATOM 3471 C C . ASP A 1 433 ? 20.135 -19.539 -14.460 1.00 94.50 433 ASP A C 1
ATOM 3473 O O . ASP A 1 433 ? 20.410 -20.702 -14.774 1.00 94.50 433 ASP A O 1
ATOM 3477 N N . GLU A 1 434 ? 19.468 -19.256 -13.335 1.00 94.38 434 GLU A N 1
ATOM 3478 C CA . GLU A 1 434 ? 19.052 -20.255 -12.341 1.00 94.38 434 GLU A CA 1
ATOM 3479 C C . GLU A 1 434 ? 18.093 -21.294 -12.945 1.00 94.38 434 GLU A C 1
ATOM 3481 O O . GLU A 1 434 ? 18.196 -22.488 -12.646 1.00 94.38 434 GLU A O 1
ATOM 3486 N N . HIS A 1 435 ? 17.212 -20.865 -13.855 1.00 96.81 435 HIS A N 1
ATOM 3487 C CA . HIS A 1 435 ? 16.248 -21.733 -14.541 1.00 96.81 435 HIS A CA 1
ATOM 3488 C C . HIS A 1 435 ? 16.772 -22.286 -15.876 1.00 96.81 435 HIS A C 1
ATOM 3490 O O . HIS A 1 435 ? 16.059 -23.031 -16.552 1.00 96.81 435 HIS A O 1
ATOM 3496 N N . LYS A 1 436 ? 18.024 -21.974 -16.250 1.00 97.38 436 LYS A N 1
ATOM 3497 C CA . LYS A 1 436 ? 18.689 -22.423 -17.488 1.00 97.38 436 LYS A CA 1
ATOM 3498 C C . LYS A 1 436 ? 17.868 -22.132 -18.748 1.00 97.38 436 LYS A C 1
ATOM 3500 O O . LYS A 1 436 ? 17.785 -22.962 -19.661 1.00 97.38 436 LYS A O 1
ATOM 3505 N N . LEU A 1 437 ? 17.231 -20.966 -18.787 1.00 97.50 437 LEU A N 1
ATOM 3506 C CA . LEU A 1 437 ? 16.430 -20.544 -19.929 1.00 97.50 437 LEU A CA 1
ATOM 3507 C C . LEU A 1 437 ? 17.350 -20.175 -21.101 1.00 97.50 437 LEU A C 1
ATOM 3509 O O . LEU A 1 437 ? 18.447 -19.661 -20.916 1.00 97.50 437 LEU A O 1
ATOM 3513 N N . LYS A 1 438 ? 16.891 -20.416 -22.334 1.00 97.19 438 LYS A N 1
ATOM 3514 C CA . LYS A 1 438 ? 17.620 -20.005 -23.554 1.00 97.19 438 LYS A CA 1
ATOM 3515 C C . LYS A 1 438 ? 17.475 -18.510 -23.871 1.00 97.19 438 LYS A C 1
ATOM 3517 O O . LYS A 1 438 ? 18.033 -18.042 -24.860 1.00 97.19 438 LYS A O 1
ATOM 3522 N N . THR A 1 439 ? 16.708 -17.797 -23.053 1.00 98.44 439 THR A N 1
ATOM 3523 C CA . THR A 1 439 ? 16.425 -16.370 -23.169 1.00 98.44 439 THR A CA 1
ATOM 3524 C C . THR A 1 439 ? 17.700 -15.545 -23.147 1.00 98.44 439 THR A C 1
ATOM 3526 O O . THR A 1 439 ? 18.517 -15.677 -22.240 1.00 98.44 439 THR A O 1
ATOM 3529 N N . LYS A 1 440 ? 17.836 -14.619 -24.093 1.00 98.44 440 LYS A N 1
ATOM 3530 C CA . LYS A 1 440 ? 18.875 -13.588 -24.064 1.00 98.44 440 LYS A CA 1
ATOM 3531 C C . LYS A 1 440 ? 18.342 -12.328 -23.397 1.00 98.44 440 LYS A C 1
ATOM 3533 O O . LYS A 1 440 ? 17.344 -11.766 -23.842 1.00 98.44 440 LYS A O 1
ATOM 3538 N N . VAL A 1 441 ? 19.013 -11.864 -22.347 1.00 98.44 441 VAL A N 1
ATOM 3539 C CA . VAL A 1 441 ? 18.666 -10.601 -21.683 1.00 98.44 441 VAL A CA 1
ATOM 3540 C C . VAL A 1 441 ? 19.477 -9.463 -22.301 1.00 98.44 441 VAL A C 1
ATOM 3542 O O . VAL A 1 441 ? 20.700 -9.552 -22.372 1.00 98.44 441 VAL A O 1
ATOM 3545 N N . ILE A 1 442 ? 18.802 -8.400 -22.745 1.00 98.38 442 ILE A N 1
ATOM 3546 C CA . ILE A 1 442 ? 19.412 -7.207 -23.350 1.00 98.38 442 ILE A CA 1
ATOM 3547 C C . ILE A 1 442 ? 19.130 -5.993 -22.447 1.00 98.38 442 ILE A C 1
ATOM 3549 O O . ILE A 1 442 ? 18.018 -5.456 -22.463 1.00 98.38 442 ILE A O 1
ATOM 3553 N N . PRO A 1 443 ? 20.107 -5.548 -21.644 1.00 97.94 443 PRO A N 1
ATOM 3554 C CA . PRO A 1 443 ? 19.974 -4.362 -20.805 1.00 97.94 443 PRO A CA 1
ATOM 3555 C C . PRO A 1 443 ? 20.126 -3.076 -21.623 1.00 97.94 443 PRO A C 1
ATOM 3557 O O . PRO A 1 443 ? 21.037 -2.978 -22.448 1.00 97.94 443 PRO A O 1
ATOM 3560 N N . VAL A 1 444 ? 19.295 -2.065 -21.357 1.00 97.38 444 VAL A N 1
ATOM 3561 C CA . VAL A 1 444 ? 19.333 -0.777 -22.078 1.00 97.38 444 VAL A CA 1
ATOM 3562 C C . VAL A 1 444 ? 19.375 0.426 -21.142 1.00 97.38 444 VAL A C 1
ATOM 3564 O O . VAL A 1 444 ? 18.643 0.473 -20.162 1.00 97.38 444 VAL A O 1
ATOM 3567 N N . SER A 1 445 ? 20.212 1.417 -21.434 1.00 96.31 445 SER A N 1
ATOM 3568 C CA . SER A 1 445 ? 20.358 2.641 -20.632 1.00 96.31 445 SER A CA 1
ATOM 3569 C C . SER A 1 445 ? 20.667 3.840 -21.529 1.00 96.31 445 SER A C 1
ATOM 3571 O O . SER A 1 445 ? 21.127 3.669 -22.653 1.00 96.31 445 SER A O 1
ATOM 3573 N N . SER A 1 446 ? 20.422 5.057 -21.047 1.00 92.00 446 SER A N 1
ATOM 3574 C CA . SER A 1 446 ? 20.673 6.288 -21.804 1.00 92.00 446 SER A CA 1
ATOM 3575 C C . SER A 1 446 ? 22.122 6.764 -21.757 1.00 92.00 446 SER A C 1
ATOM 3577 O O . SER A 1 446 ? 22.511 7.557 -22.593 1.00 92.00 446 SER A O 1
ATOM 3579 N N . GLY A 1 447 ? 22.918 6.394 -20.746 1.00 86.62 447 GLY A N 1
ATOM 3580 C CA . GLY A 1 447 ? 24.281 6.926 -20.557 1.00 86.62 447 GLY A CA 1
ATOM 3581 C C . GLY A 1 447 ? 24.407 8.446 -20.314 1.00 86.62 447 GLY A C 1
ATOM 3582 O O . GLY A 1 447 ? 25.419 8.884 -19.779 1.00 86.62 447 GLY A O 1
ATOM 3583 N N . ASP A 1 448 ? 23.395 9.254 -20.623 1.00 88.75 448 ASP A N 1
ATOM 3584 C CA . ASP A 1 448 ? 23.427 10.716 -20.532 1.00 88.75 448 ASP A CA 1
ATOM 3585 C C . ASP A 1 448 ? 22.686 11.219 -19.272 1.00 88.75 448 ASP A C 1
ATOM 3587 O O . ASP A 1 448 ? 21.530 10.848 -19.063 1.00 88.75 448 ASP A O 1
ATOM 3591 N N . PRO A 1 449 ? 23.287 12.074 -18.418 1.00 85.12 449 PRO A N 1
ATOM 3592 C CA . PRO A 1 449 ? 22.596 12.721 -17.291 1.00 85.12 449 PRO A CA 1
ATOM 3593 C C . PRO A 1 449 ? 21.496 13.731 -17.677 1.00 85.12 449 PRO A C 1
ATOM 3595 O O . PRO A 1 449 ? 20.731 14.159 -16.794 1.00 85.12 449 PRO A O 1
ATOM 3598 N N . ASN A 1 450 ? 21.451 14.154 -18.942 1.00 88.38 450 ASN A N 1
ATOM 3599 C CA . ASN A 1 450 ? 20.514 15.134 -19.498 1.00 88.38 450 ASN A CA 1
ATOM 3600 C C . ASN A 1 450 ? 19.436 14.514 -20.396 1.00 88.38 450 ASN A C 1
ATOM 3602 O O . ASN A 1 450 ? 18.598 15.256 -20.899 1.00 88.38 450 ASN A O 1
ATOM 3606 N N . THR A 1 451 ? 19.438 13.188 -20.558 1.00 90.38 451 THR A N 1
ATOM 3607 C CA . THR A 1 451 ? 18.401 12.455 -21.300 1.00 90.38 451 THR A CA 1
ATOM 3608 C C . THR A 1 451 ? 16.991 12.786 -20.799 1.00 90.38 451 THR A C 1
ATOM 3610 O O . THR A 1 451 ? 16.768 13.016 -19.600 1.00 90.38 451 THR A O 1
ATOM 3613 N N . ILE A 1 452 ? 16.007 12.677 -21.690 1.00 90.56 452 ILE A N 1
ATOM 3614 C CA . ILE A 1 452 ? 14.585 12.661 -21.314 1.00 90.56 452 ILE A CA 1
ATOM 3615 C C . ILE A 1 452 ? 14.214 11.453 -20.428 1.00 90.56 452 ILE A C 1
ATOM 3617 O O . ILE A 1 452 ? 13.277 11.529 -19.632 1.00 90.56 452 ILE A O 1
ATOM 3621 N N . ALA A 1 453 ? 14.970 10.350 -20.493 1.00 90.75 453 ALA A N 1
ATOM 3622 C CA . ALA A 1 453 ? 14.783 9.143 -19.682 1.00 90.75 453 ALA A CA 1
ATOM 3623 C C . ALA A 1 453 ? 15.716 9.100 -18.463 1.00 90.75 453 ALA A C 1
ATOM 3625 O O . ALA A 1 453 ? 16.436 8.129 -18.229 1.00 90.75 453 ALA A O 1
ATOM 3626 N N . VAL A 1 454 ? 15.726 10.174 -17.666 1.00 86.69 454 VAL A N 1
ATOM 3627 C CA . VAL A 1 454 ? 16.724 10.396 -16.598 1.00 86.69 454 VAL A CA 1
ATOM 3628 C C . VAL A 1 454 ? 16.800 9.259 -15.570 1.00 86.69 454 VAL A C 1
ATOM 3630 O O . VAL A 1 454 ? 17.829 9.078 -14.922 1.00 86.69 454 VAL A O 1
ATOM 3633 N N . MET A 1 455 ? 15.737 8.458 -15.424 1.00 86.62 455 MET A N 1
ATOM 3634 C CA . MET A 1 455 ? 15.720 7.311 -14.508 1.00 86.62 455 MET A CA 1
ATOM 3635 C C . MET A 1 455 ? 16.617 6.150 -14.968 1.00 86.62 455 MET A C 1
ATOM 3637 O O . MET A 1 455 ? 16.892 5.244 -14.178 1.00 86.62 455 MET A O 1
ATOM 3641 N N . LEU A 1 456 ? 17.086 6.179 -16.217 1.00 87.69 456 LEU A N 1
ATOM 3642 C CA . LEU A 1 456 ? 18.046 5.226 -16.775 1.00 87.69 456 LEU A CA 1
ATOM 3643 C C . LEU A 1 456 ? 19.499 5.648 -16.555 1.00 87.69 456 LEU A C 1
ATOM 3645 O O . LEU A 1 456 ? 20.403 4.841 -16.761 1.00 87.69 456 LEU A O 1
ATOM 3649 N N . TYR A 1 457 ? 19.751 6.879 -16.104 1.00 86.94 457 TYR A N 1
ATOM 3650 C CA . TYR A 1 457 ? 21.106 7.342 -15.844 1.00 86.94 457 TYR A CA 1
ATOM 3651 C C . TYR A 1 457 ? 21.648 6.759 -14.528 1.00 86.94 457 TYR A C 1
ATOM 3653 O O . TYR A 1 457 ? 21.270 7.175 -13.430 1.00 86.94 457 TYR A O 1
ATOM 3661 N N . GLY A 1 458 ? 22.553 5.782 -14.643 1.00 83.19 458 GLY A N 1
ATOM 3662 C CA . GLY A 1 458 ? 23.128 5.033 -13.521 1.00 83.19 458 GLY A CA 1
ATOM 3663 C C . GLY A 1 458 ? 24.663 5.018 -13.495 1.00 83.19 458 GLY A C 1
ATOM 3664 O O . GLY A 1 458 ? 25.241 3.936 -13.588 1.00 83.19 458 GLY A O 1
ATOM 3665 N N . PRO A 1 459 ? 25.353 6.160 -13.303 1.00 83.25 459 PRO A N 1
ATOM 3666 C CA . PRO A 1 459 ? 26.818 6.285 -13.449 1.00 83.25 459 PRO A CA 1
ATOM 3667 C C . PRO A 1 459 ? 27.642 5.462 -12.450 1.00 83.25 459 PRO A C 1
ATOM 3669 O O . PRO A 1 459 ? 28.841 5.246 -12.632 1.00 83.25 459 PRO A O 1
ATOM 3672 N N . ILE A 1 460 ? 27.009 5.003 -11.371 1.00 83.88 460 ILE A N 1
ATOM 3673 C CA . ILE A 1 460 ? 27.638 4.115 -10.390 1.00 83.88 460 ILE A CA 1
ATOM 3674 C C . ILE A 1 460 ? 27.741 2.684 -10.944 1.00 83.88 460 ILE A C 1
ATOM 3676 O O . ILE A 1 460 ? 28.720 1.995 -10.675 1.00 83.88 460 ILE A O 1
ATOM 3680 N N . TRP A 1 461 ? 26.760 2.246 -11.736 1.00 86.94 461 TRP A N 1
ATOM 3681 C CA . TRP A 1 461 ? 26.561 0.838 -12.101 1.00 86.94 461 TRP A CA 1
ATOM 3682 C C . TRP A 1 461 ? 27.036 0.487 -13.504 1.00 86.94 461 TRP A C 1
ATOM 3684 O O . TRP A 1 461 ? 27.191 -0.690 -13.819 1.00 86.94 461 TRP A O 1
ATOM 3694 N N . VAL A 1 462 ? 27.271 1.485 -14.346 1.00 90.81 462 VAL A N 1
ATOM 3695 C CA . VAL A 1 462 ? 27.782 1.324 -15.706 1.00 90.81 462 VAL A CA 1
ATOM 3696 C C . VAL A 1 462 ? 28.717 2.484 -16.024 1.00 90.81 462 VAL A C 1
ATOM 3698 O O . VAL A 1 462 ? 28.583 3.571 -15.458 1.00 90.81 462 VAL A O 1
ATOM 3701 N N . ASP A 1 463 ? 29.690 2.250 -16.901 1.00 91.62 463 ASP A N 1
ATOM 3702 C CA . ASP A 1 463 ? 30.495 3.329 -17.461 1.00 91.62 463 ASP A CA 1
ATOM 3703 C C . ASP A 1 463 ? 29.655 4.156 -18.436 1.00 91.62 463 ASP A C 1
ATOM 3705 O O . ASP A 1 463 ? 29.500 3.804 -19.599 1.00 91.62 463 ASP A O 1
ATOM 3709 N N . THR A 1 464 ? 29.045 5.228 -17.935 1.00 90.12 464 THR A N 1
ATOM 3710 C CA . THR A 1 464 ? 28.131 6.064 -18.717 1.00 90.12 464 THR A CA 1
ATOM 3711 C C . THR A 1 464 ? 28.837 6.849 -19.819 1.00 90.12 464 THR A C 1
ATOM 3713 O O . THR A 1 464 ? 28.226 7.108 -20.850 1.00 90.12 464 THR A O 1
ATOM 3716 N N . GLU A 1 465 ? 30.117 7.189 -19.638 1.00 88.94 465 GLU A N 1
ATOM 3717 C CA . GLU A 1 465 ? 30.911 7.862 -20.671 1.00 88.94 465 GLU A CA 1
ATOM 3718 C C . GLU A 1 465 ? 31.221 6.894 -21.815 1.00 88.94 465 GLU A C 1
ATOM 3720 O O . GLU A 1 465 ? 30.966 7.202 -22.979 1.00 88.94 465 GLU A O 1
ATOM 3725 N N . GLU A 1 466 ? 31.686 5.685 -21.490 1.00 92.94 466 GLU A N 1
ATOM 3726 C CA . GLU A 1 466 ? 31.908 4.647 -22.494 1.00 92.94 466 GLU A CA 1
ATOM 3727 C C . GLU A 1 466 ? 30.602 4.235 -23.185 1.00 92.94 466 GLU A C 1
ATOM 3729 O O . GLU A 1 466 ? 30.578 4.093 -24.408 1.00 92.94 466 GLU A O 1
ATOM 3734 N N . LEU A 1 467 ? 29.510 4.106 -22.424 1.00 93.44 467 LEU A N 1
ATOM 3735 C CA . LEU A 1 467 ? 28.185 3.776 -22.944 1.00 93.44 467 LEU A CA 1
ATOM 3736 C C . LEU A 1 467 ? 27.729 4.809 -23.976 1.00 93.44 467 LEU A C 1
ATOM 3738 O O . LEU A 1 467 ? 27.281 4.427 -25.054 1.00 93.44 467 LEU A O 1
ATOM 3742 N N . PHE A 1 468 ? 27.886 6.096 -23.664 1.00 89.31 468 PHE A N 1
ATOM 3743 C CA . PHE A 1 468 ? 27.524 7.196 -24.553 1.00 89.31 468 PHE A CA 1
ATOM 3744 C C . PHE A 1 468 ? 28.409 7.238 -25.810 1.00 89.31 468 PHE A C 1
ATOM 3746 O O . PHE A 1 468 ? 27.902 7.365 -26.922 1.00 89.31 468 PHE A O 1
ATOM 3753 N N . VAL A 1 469 ? 29.730 7.072 -25.665 1.00 89.69 469 VAL A N 1
ATOM 3754 C CA . VAL A 1 469 ? 30.685 7.183 -26.785 1.00 89.69 469 VAL A CA 1
ATOM 3755 C C . VAL A 1 469 ? 30.667 5.957 -27.702 1.00 89.69 469 VAL A C 1
ATOM 3757 O O . VAL A 1 469 ? 30.726 6.094 -28.923 1.00 89.69 469 VAL A O 1
ATOM 3760 N N . LYS A 1 470 ? 30.629 4.747 -27.136 1.00 93.31 470 LYS A N 1
ATOM 3761 C CA . LYS A 1 470 ? 30.743 3.483 -27.888 1.00 93.31 470 LYS A CA 1
ATOM 3762 C C . LYS A 1 470 ? 29.395 2.829 -28.177 1.00 93.31 470 LYS A C 1
ATOM 3764 O O . LYS A 1 470 ? 29.344 1.834 -28.897 1.00 93.31 470 LYS A O 1
ATOM 3769 N N . GLY A 1 471 ? 28.317 3.337 -27.588 1.00 93.81 471 GLY A N 1
ATOM 3770 C CA . GLY A 1 471 ? 26.985 2.747 -27.670 1.00 93.81 471 GLY A CA 1
ATOM 3771 C C . GLY A 1 471 ? 26.791 1.496 -26.803 1.00 93.81 471 GLY A C 1
ATOM 3772 O O . GLY A 1 471 ? 25.720 0.886 -26.854 1.00 93.81 471 GLY A O 1
ATOM 3773 N N . GLN A 1 472 ? 27.808 1.096 -26.031 1.00 96.00 472 GLN A N 1
ATOM 3774 C CA . GLN A 1 472 ? 27.769 -0.034 -25.104 1.00 96.00 472 GLN A CA 1
ATOM 3775 C C . GLN A 1 472 ? 28.843 0.098 -24.015 1.00 96.00 472 GLN A C 1
ATOM 3777 O O . GLN A 1 472 ? 29.910 0.655 -24.268 1.00 96.00 472 GLN A O 1
ATOM 3782 N N . ALA A 1 473 ? 28.587 -0.463 -22.835 1.00 95.38 473 ALA A N 1
ATOM 3783 C CA . ALA A 1 473 ? 29.556 -0.546 -21.742 1.00 95.38 473 ALA A CA 1
ATOM 3784 C C . ALA A 1 473 ? 29.295 -1.768 -20.856 1.00 95.38 473 ALA A C 1
ATOM 3786 O O . ALA A 1 473 ? 28.179 -2.284 -20.808 1.00 95.38 473 ALA A O 1
ATOM 3787 N N . LEU A 1 474 ? 30.316 -2.224 -20.128 1.00 94.38 474 LEU A N 1
ATOM 3788 C CA . LEU A 1 474 ? 30.151 -3.272 -19.123 1.00 94.38 474 LEU A CA 1
ATOM 3789 C C . LEU A 1 474 ? 29.607 -2.694 -17.811 1.00 94.38 474 LEU A C 1
ATOM 3791 O O . LEU 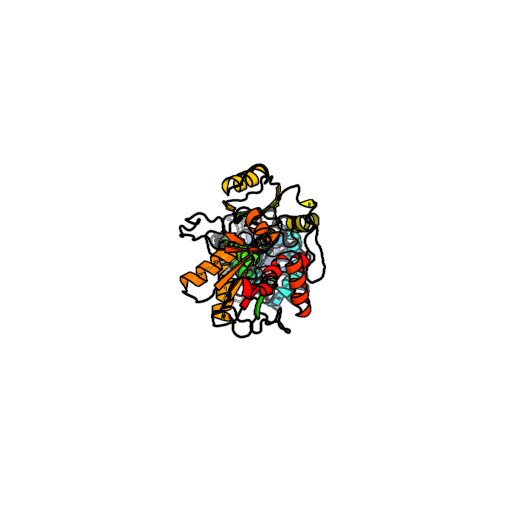A 1 474 ? 29.957 -1.587 -17.392 1.00 94.38 474 LEU A O 1
ATOM 3795 N N . THR A 1 475 ? 28.777 -3.472 -17.120 1.00 92.94 475 THR A N 1
ATOM 3796 C CA . THR A 1 475 ? 28.356 -3.151 -15.751 1.00 92.94 475 THR A CA 1
ATOM 3797 C C . THR A 1 475 ? 29.535 -3.130 -14.778 1.00 92.94 475 THR A C 1
ATOM 3799 O O . THR A 1 475 ? 30.428 -3.969 -14.863 1.00 92.94 475 THR A O 1
ATOM 3802 N N . ARG A 1 476 ? 29.481 -2.258 -13.771 1.00 88.88 476 ARG A N 1
ATOM 3803 C CA . ARG A 1 476 ? 30.482 -2.078 -12.707 1.00 88.88 476 ARG A CA 1
ATOM 3804 C C . ARG A 1 476 ? 30.145 -2.862 -11.429 1.00 88.88 476 ARG A C 1
ATOM 3806 O O . ARG A 1 476 ? 30.366 -2.373 -10.325 1.00 88.88 476 ARG A O 1
ATOM 3813 N N . HIS A 1 477 ? 29.573 -4.060 -11.561 1.00 81.50 477 HIS A N 1
ATOM 3814 C CA . HIS A 1 477 ? 29.252 -4.894 -10.396 1.00 81.50 477 HIS A CA 1
ATOM 3815 C C . HIS A 1 477 ? 30.523 -5.308 -9.653 1.00 81.50 477 HIS A C 1
ATOM 3817 O O . HIS A 1 477 ? 31.536 -5.634 -10.276 1.00 81.50 477 HIS A O 1
ATOM 3823 N N . GLU A 1 478 ? 30.455 -5.331 -8.321 1.00 82.06 478 GLU A N 1
ATOM 3824 C CA . GLU A 1 478 ? 31.470 -6.018 -7.525 1.00 82.06 478 GLU A CA 1
ATOM 3825 C C . GLU A 1 478 ? 31.430 -7.523 -7.850 1.00 82.06 478 GLU A C 1
ATOM 3827 O O . GLU A 1 478 ? 30.345 -8.058 -8.098 1.00 82.06 478 GLU A O 1
ATOM 3832 N N . PRO A 1 479 ? 32.574 -8.238 -7.834 1.00 84.69 479 PRO A N 1
ATOM 3833 C CA . PRO A 1 479 ? 32.613 -9.667 -8.158 1.00 84.69 479 PRO A CA 1
ATOM 3834 C C . PRO A 1 479 ? 31.696 -10.531 -7.288 1.00 84.69 479 PRO A C 1
ATOM 3836 O O . PRO A 1 479 ? 31.341 -11.637 -7.689 1.00 84.69 479 PRO A O 1
ATOM 3839 N N . ILE A 1 480 ? 31.351 -10.042 -6.095 1.00 84.69 480 ILE A N 1
ATOM 3840 C CA . ILE A 1 480 ? 30.425 -10.656 -5.149 1.00 84.69 480 ILE A CA 1
ATOM 3841 C C . ILE A 1 480 ? 29.391 -9.590 -4.774 1.00 84.69 480 ILE A C 1
ATOM 3843 O O . ILE A 1 480 ? 29.763 -8.529 -4.280 1.00 84.69 480 ILE A O 1
ATOM 3847 N N . ASP A 1 481 ? 28.104 -9.849 -5.014 1.00 78.69 481 ASP A N 1
ATOM 3848 C CA . ASP A 1 481 ? 27.039 -8.914 -4.636 1.00 78.69 481 ASP A CA 1
ATOM 3849 C C . ASP A 1 481 ? 26.752 -8.940 -3.122 1.00 78.69 481 ASP A C 1
ATOM 3851 O O . ASP A 1 481 ? 27.238 -9.795 -2.379 1.00 78.69 481 ASP A O 1
ATOM 3855 N N . LYS A 1 482 ? 25.909 -8.020 -2.634 1.00 70.12 482 LYS A N 1
ATOM 3856 C CA . LYS A 1 482 ? 25.520 -7.956 -1.210 1.00 70.12 482 LYS A CA 1
ATOM 3857 C C . LYS A 1 482 ? 24.864 -9.237 -0.673 1.00 70.12 482 LYS A C 1
ATOM 3859 O O . LYS A 1 482 ? 24.749 -9.388 0.540 1.00 70.12 482 LYS A O 1
ATOM 3864 N N . LYS A 1 483 ? 24.413 -10.139 -1.553 1.00 70.88 483 LYS A N 1
ATOM 3865 C CA . LYS A 1 483 ? 23.827 -11.440 -1.203 1.00 70.88 483 LYS A CA 1
ATOM 3866 C C . LYS A 1 483 ? 24.864 -12.572 -1.266 1.00 70.88 483 LYS A C 1
ATOM 3868 O O . LYS A 1 483 ? 24.499 -13.730 -1.101 1.00 70.88 483 LYS A O 1
ATOM 3873 N N . GLY A 1 484 ? 26.141 -12.257 -1.497 1.00 80.94 484 GLY A N 1
ATOM 3874 C CA . GLY A 1 484 ? 27.226 -13.230 -1.595 1.00 80.94 484 GLY A CA 1
ATOM 3875 C C . GLY A 1 484 ? 27.313 -13.933 -2.950 1.00 80.94 484 GLY A C 1
ATOM 3876 O O . GLY A 1 484 ? 28.047 -14.912 -3.071 1.00 80.94 484 GLY A O 1
ATOM 3877 N N . ARG A 1 485 ? 26.572 -13.479 -3.970 1.00 80.69 485 ARG A N 1
ATOM 3878 C CA . ARG A 1 485 ? 26.543 -14.145 -5.280 1.00 80.69 485 ARG A CA 1
ATOM 3879 C C . ARG A 1 485 ? 27.650 -13.627 -6.175 1.00 80.69 485 ARG A C 1
ATOM 3881 O O . ARG A 1 485 ? 27.858 -12.419 -6.263 1.00 80.69 485 ARG A O 1
ATOM 3888 N N . HIS A 1 486 ? 28.304 -14.539 -6.885 1.00 86.12 486 HIS A N 1
ATOM 3889 C CA . HIS A 1 486 ? 29.273 -14.164 -7.902 1.00 86.12 486 HIS A CA 1
ATOM 3890 C C . HIS A 1 486 ? 28.586 -13.467 -9.075 1.00 86.12 486 HIS A C 1
ATOM 3892 O O . HIS A 1 486 ? 27.602 -13.972 -9.614 1.00 86.12 486 HIS A O 1
ATOM 3898 N N . ARG A 1 487 ? 29.110 -12.304 -9.468 1.00 85.94 487 ARG A N 1
ATOM 3899 C CA . ARG A 1 487 ? 28.580 -11.506 -10.573 1.00 85.94 487 ARG A CA 1
ATOM 3900 C C . ARG A 1 487 ? 29.578 -11.417 -11.707 1.00 85.94 487 ARG A C 1
ATOM 3902 O O . ARG A 1 487 ? 30.676 -10.889 -11.547 1.00 85.94 487 ARG A O 1
ATOM 3909 N N . THR A 1 488 ? 29.153 -11.883 -12.872 1.00 89.00 488 THR A N 1
ATOM 3910 C CA . THR A 1 488 ? 29.840 -11.609 -14.130 1.00 89.00 488 THR A CA 1
ATOM 3911 C C . THR A 1 488 ? 29.328 -10.287 -14.684 1.00 89.00 488 THR A C 1
ATOM 3913 O O . THR A 1 488 ? 28.122 -10.040 -14.716 1.00 89.00 488 THR A O 1
ATOM 3916 N N . GLN A 1 489 ? 30.251 -9.419 -15.096 1.00 92.44 489 GLN A N 1
ATOM 3917 C CA . GLN A 1 489 ? 29.887 -8.184 -15.778 1.00 92.44 489 GLN A CA 1
ATOM 3918 C C . GLN A 1 489 ? 29.226 -8.512 -17.117 1.00 92.44 489 GLN A C 1
ATOM 3920 O O . GLN A 1 489 ? 29.669 -9.415 -17.825 1.00 92.44 489 GLN A O 1
ATOM 3925 N N . TYR A 1 490 ? 28.194 -7.758 -17.475 1.00 93.88 490 TYR A N 1
ATOM 3926 C CA . TYR A 1 490 ? 27.492 -7.916 -18.742 1.00 93.88 490 TYR A CA 1
ATOM 3927 C C . TYR A 1 490 ? 27.372 -6.580 -19.469 1.00 93.88 490 TYR A C 1
ATOM 3929 O O . TYR A 1 490 ? 27.528 -5.509 -18.875 1.00 93.88 490 TYR A O 1
ATOM 3937 N N . THR A 1 491 ? 27.128 -6.656 -20.774 1.00 96.69 491 THR A N 1
ATOM 3938 C CA . THR A 1 491 ? 27.013 -5.485 -21.643 1.00 96.69 491 THR A CA 1
ATOM 3939 C C . THR A 1 491 ? 25.664 -4.801 -21.452 1.00 96.69 491 THR A C 1
ATOM 3941 O O . THR A 1 491 ? 24.621 -5.448 -21.480 1.00 96.69 491 THR A O 1
ATOM 3944 N N . VAL A 1 492 ? 25.694 -3.482 -21.296 1.00 97.62 492 VAL A N 1
ATOM 3945 C CA . VAL A 1 492 ? 24.539 -2.582 -21.346 1.00 97.62 492 VAL A CA 1
ATOM 3946 C C . VAL A 1 492 ? 24.616 -1.796 -22.649 1.00 97.62 492 VAL A C 1
ATOM 3948 O O . VAL A 1 492 ? 25.698 -1.342 -23.023 1.00 97.62 492 VAL A O 1
ATOM 3951 N N . TYR A 1 493 ? 23.484 -1.629 -23.330 1.00 97.88 493 TYR A N 1
ATOM 3952 C CA . TYR A 1 493 ? 23.400 -0.940 -24.617 1.00 97.88 493 TYR A CA 1
ATOM 3953 C C . TYR A 1 493 ? 22.797 0.456 -24.475 1.00 97.88 493 TYR A C 1
ATOM 3955 O O . TYR A 1 493 ? 21.851 0.667 -23.716 1.00 97.88 493 TYR A O 1
ATOM 3963 N N . HIS A 1 494 ? 23.356 1.407 -25.219 1.00 97.31 494 HIS A N 1
ATOM 3964 C CA . HIS A 1 494 ? 22.905 2.792 -25.234 1.00 97.31 494 HIS A CA 1
ATOM 3965 C C . HIS A 1 494 ? 21.624 2.953 -26.054 1.00 97.31 494 HIS A C 1
ATOM 3967 O O . HIS A 1 494 ? 21.560 2.436 -27.176 1.00 97.31 494 HIS A O 1
ATOM 3973 N N . VAL A 1 495 ? 20.671 3.725 -25.533 1.00 97.00 495 VAL A N 1
ATOM 3974 C CA . VAL A 1 495 ? 19.516 4.249 -26.273 1.00 97.00 495 VAL A CA 1
ATOM 3975 C C . VAL A 1 495 ? 19.547 5.775 -26.293 1.00 97.00 495 VAL A C 1
ATOM 3977 O O . VAL A 1 495 ? 19.743 6.396 -25.250 1.00 97.00 495 VAL A O 1
ATOM 3980 N N . THR A 1 496 ? 19.368 6.379 -27.467 1.00 96.12 496 THR A N 1
ATOM 3981 C CA . THR A 1 496 ? 19.357 7.844 -27.618 1.00 96.12 496 THR A CA 1
ATOM 3982 C C . THR A 1 496 ? 17.977 8.435 -27.330 1.00 96.12 496 THR A C 1
ATOM 3984 O O . THR A 1 496 ? 16.958 7.742 -27.393 1.00 96.12 496 THR A O 1
ATOM 3987 N N . ASP A 1 497 ? 17.918 9.742 -27.072 1.00 95.81 497 ASP A N 1
ATOM 3988 C CA . ASP A 1 497 ? 16.647 10.453 -26.909 1.00 95.81 497 ASP A CA 1
ATOM 3989 C C . ASP A 1 497 ? 15.790 10.391 -28.186 1.00 95.81 497 ASP A C 1
ATOM 3991 O O . ASP A 1 497 ? 14.568 10.262 -28.092 1.00 95.81 497 ASP A O 1
ATOM 3995 N N . GLU A 1 498 ? 16.398 10.404 -29.380 1.00 96.62 498 GLU A N 1
ATOM 3996 C CA . GLU A 1 498 ? 15.673 10.218 -30.643 1.00 96.62 498 GLU A CA 1
ATOM 3997 C C . GLU A 1 498 ? 15.047 8.821 -30.746 1.00 96.62 498 GLU A C 1
ATOM 3999 O O . GLU A 1 498 ? 13.883 8.695 -31.141 1.00 96.62 498 GLU A O 1
ATOM 4004 N N . GLU A 1 499 ? 15.784 7.772 -30.365 1.00 97.50 499 GLU A N 1
ATOM 4005 C CA . GLU A 1 499 ? 15.272 6.396 -30.337 1.00 97.50 499 GLU A CA 1
ATOM 4006 C C . GLU A 1 499 ? 14.118 6.260 -29.329 1.00 97.50 499 GLU A C 1
ATOM 4008 O O . GLU A 1 499 ? 13.099 5.632 -29.631 1.00 97.50 499 GLU A O 1
ATOM 4013 N N . ILE A 1 500 ? 14.233 6.898 -28.160 1.00 97.38 500 ILE A N 1
ATOM 4014 C CA . ILE A 1 500 ? 13.186 6.916 -27.129 1.00 97.38 500 ILE A CA 1
ATOM 4015 C C . ILE A 1 500 ? 11.948 7.678 -27.617 1.00 97.38 500 ILE A C 1
ATOM 4017 O O . ILE A 1 500 ? 10.832 7.179 -27.480 1.00 97.38 500 ILE A O 1
ATOM 4021 N N . CYS A 1 501 ? 12.110 8.842 -28.248 1.00 96.50 501 CYS A N 1
ATOM 4022 C CA . CYS A 1 501 ? 10.995 9.593 -28.833 1.00 96.50 501 CYS A CA 1
ATOM 4023 C C . CYS A 1 501 ? 10.280 8.792 -29.925 1.00 96.50 501 CYS A C 1
ATOM 4025 O O . CYS A 1 501 ? 9.049 8.747 -29.966 1.00 96.50 501 CYS A O 1
ATOM 4027 N N . SER A 1 502 ? 11.044 8.119 -30.790 1.00 97.44 502 SER A N 1
ATOM 4028 C CA . SER A 1 502 ? 10.492 7.215 -31.800 1.00 97.44 502 SER A CA 1
ATOM 4029 C C . SER A 1 502 ? 9.699 6.079 -31.147 1.00 97.44 502 SER A C 1
ATOM 4031 O O . SER A 1 502 ? 8.561 5.817 -31.532 1.00 97.44 502 SER A O 1
ATOM 4033 N N . ALA A 1 503 ? 10.246 5.453 -30.101 1.00 97.88 503 ALA A N 1
ATOM 4034 C CA . ALA A 1 503 ? 9.568 4.405 -29.345 1.00 97.88 503 ALA A CA 1
ATOM 4035 C C . ALA A 1 503 ? 8.266 4.876 -28.684 1.00 97.88 503 ALA A C 1
ATOM 4037 O O . ALA A 1 503 ? 7.257 4.178 -28.770 1.00 97.88 503 ALA A O 1
ATOM 4038 N N . MET A 1 504 ? 8.254 6.063 -28.071 1.00 96.75 504 MET A N 1
ATOM 4039 C CA . MET A 1 504 ? 7.041 6.641 -27.483 1.00 96.75 504 MET A CA 1
ATOM 4040 C C . MET A 1 504 ? 5.955 6.880 -28.538 1.00 96.75 504 MET A C 1
ATOM 4042 O O . MET A 1 504 ? 4.784 6.609 -28.282 1.00 96.75 504 MET A O 1
ATOM 4046 N N . ASN A 1 505 ? 6.324 7.319 -29.746 1.00 96.81 505 ASN A N 1
ATOM 4047 C CA . ASN A 1 505 ? 5.369 7.472 -30.845 1.00 96.81 505 ASN A CA 1
ATOM 4048 C C . ASN A 1 505 ? 4.757 6.127 -31.271 1.00 96.81 505 ASN A C 1
ATOM 4050 O O . ASN A 1 505 ? 3.551 6.053 -31.505 1.00 96.81 505 ASN A O 1
ATOM 4054 N N . GLU A 1 506 ? 5.558 5.062 -31.340 1.00 97.94 506 GLU A N 1
ATOM 4055 C CA . GLU A 1 506 ? 5.066 3.711 -31.644 1.00 97.94 506 GLU A CA 1
ATOM 4056 C C . GLU A 1 506 ? 4.155 3.158 -30.536 1.00 97.94 506 GLU A C 1
ATOM 4058 O O . GLU A 1 506 ? 3.097 2.594 -30.827 1.00 97.94 506 GLU A O 1
ATOM 4063 N N . LEU A 1 507 ? 4.498 3.375 -29.262 1.00 97.44 507 LEU A N 1
ATOM 4064 C CA . LEU A 1 507 ? 3.644 3.011 -28.125 1.00 97.44 507 LEU A CA 1
ATOM 4065 C C . LEU A 1 507 ? 2.306 3.763 -28.160 1.00 97.44 507 LEU A C 1
ATOM 4067 O O . LEU A 1 507 ? 1.247 3.142 -28.046 1.00 97.44 507 LEU A O 1
ATOM 4071 N N . LYS A 1 508 ? 2.336 5.071 -28.439 1.00 96.12 508 LYS A N 1
ATOM 4072 C CA . LYS A 1 508 ? 1.137 5.907 -28.579 1.00 96.12 508 LYS A CA 1
ATOM 4073 C C . LYS A 1 508 ? 0.208 5.416 -29.690 1.00 96.12 508 LYS A C 1
ATOM 4075 O O . LYS A 1 508 ? -0.991 5.288 -29.455 1.00 96.12 508 LYS A O 1
ATOM 4080 N N . LYS A 1 509 ? 0.736 5.084 -30.878 1.00 96.94 509 LYS A N 1
ATOM 4081 C CA . LYS A 1 509 ? -0.057 4.486 -31.979 1.00 96.94 509 LYS A CA 1
ATOM 4082 C C . LYS A 1 509 ? -0.764 3.198 -31.543 1.00 96.94 509 LYS A C 1
ATOM 4084 O O . LYS A 1 509 ? -1.878 2.912 -31.978 1.00 96.94 509 LYS A O 1
ATOM 4089 N N . ASN A 1 510 ? -0.141 2.455 -30.633 1.00 96.88 510 ASN A N 1
ATOM 4090 C CA . ASN A 1 510 ? -0.669 1.220 -30.070 1.00 96.88 510 ASN A CA 1
ATOM 4091 C C . ASN A 1 510 ? -1.560 1.418 -28.828 1.00 96.88 510 ASN A C 1
ATOM 4093 O O . ASN A 1 510 ? -2.076 0.431 -28.308 1.00 96.88 510 ASN A O 1
ATOM 4097 N N . ASN A 1 511 ? -1.839 2.661 -28.415 1.00 96.38 511 ASN A N 1
ATOM 4098 C CA . ASN A 1 511 ? -2.590 3.015 -27.199 1.00 96.38 511 ASN A CA 1
ATOM 4099 C C . ASN A 1 511 ? -1.945 2.458 -25.922 1.00 96.38 511 ASN A C 1
ATOM 4101 O O . ASN A 1 511 ? -2.628 1.904 -25.060 1.00 96.38 511 ASN A O 1
ATOM 4105 N N . ILE A 1 512 ? -0.621 2.556 -25.842 1.00 96.56 512 ILE A N 1
ATOM 4106 C CA . ILE A 1 512 ? 0.158 2.161 -24.673 1.00 96.56 512 ILE A CA 1
ATOM 4107 C C . ILE A 1 512 ? 0.800 3.417 -24.107 1.00 96.56 512 ILE A C 1
ATOM 4109 O O . ILE A 1 512 ? 1.546 4.107 -24.805 1.00 96.56 512 ILE A O 1
ATOM 4113 N N . ASP A 1 513 ? 0.506 3.690 -22.842 1.00 96.25 513 ASP A N 1
ATOM 4114 C CA . ASP A 1 513 ? 1.056 4.826 -22.122 1.00 96.25 513 ASP A CA 1
ATOM 4115 C C . ASP A 1 513 ? 2.401 4.476 -21.494 1.00 96.25 513 ASP A C 1
ATOM 4117 O O . ASP A 1 513 ? 2.590 3.393 -20.932 1.00 96.25 513 ASP A O 1
ATOM 4121 N N . ALA A 1 514 ? 3.359 5.388 -21.626 1.00 96.19 514 ALA A N 1
ATOM 4122 C CA . ALA A 1 514 ? 4.693 5.216 -21.078 1.00 96.19 514 ALA A CA 1
ATOM 4123 C C . ALA A 1 514 ? 5.365 6.566 -20.830 1.00 96.19 514 ALA A C 1
ATOM 4125 O O . ALA A 1 514 ? 5.239 7.510 -21.613 1.00 96.19 514 ALA A O 1
ATOM 4126 N N . GLU A 1 515 ? 6.162 6.621 -19.768 1.00 95.38 515 GLU A N 1
ATOM 4127 C CA . GLU A 1 515 ? 7.185 7.652 -19.613 1.00 95.38 515 GLU A CA 1
ATOM 4128 C C . GLU A 1 515 ? 8.426 7.300 -20.469 1.00 95.38 515 GLU A C 1
ATOM 4130 O O . GLU A 1 515 ? 8.606 6.131 -20.837 1.00 95.38 515 GLU A O 1
ATOM 4135 N N . PRO A 1 516 ? 9.352 8.244 -20.738 1.00 95.75 516 PRO A N 1
ATOM 4136 C CA . PRO A 1 516 ? 10.548 7.974 -21.545 1.00 95.75 516 PRO A CA 1
ATOM 4137 C C . PRO A 1 516 ? 11.357 6.746 -21.099 1.00 95.75 516 PRO A C 1
ATOM 4139 O O . PRO A 1 516 ? 11.796 5.939 -21.919 1.00 95.75 516 PRO A O 1
ATOM 4142 N N . SER A 1 517 ? 11.511 6.551 -19.786 1.00 94.88 517 SER A N 1
ATOM 4143 C CA . SER A 1 517 ? 12.223 5.392 -19.232 1.00 94.88 517 SER A CA 1
ATOM 4144 C C . SER A 1 517 ? 11.494 4.073 -19.516 1.00 94.88 517 SER A C 1
ATOM 4146 O O . SER A 1 517 ? 12.149 3.075 -19.820 1.00 94.88 517 SER A O 1
ATOM 4148 N N . GLY A 1 518 ? 10.156 4.080 -19.487 1.00 96.12 518 GLY A N 1
ATOM 4149 C CA . GLY A 1 518 ? 9.311 2.936 -19.839 1.00 96.12 518 GLY A CA 1
ATOM 4150 C C . GLY A 1 518 ? 9.377 2.565 -21.321 1.00 96.12 518 GLY A C 1
ATOM 4151 O O . GLY A 1 518 ? 9.291 1.388 -21.665 1.00 96.12 518 GLY A O 1
ATOM 4152 N N . ALA A 1 519 ? 9.640 3.537 -22.196 1.00 97.38 519 ALA A N 1
ATOM 4153 C CA . ALA A 1 519 ? 9.785 3.317 -23.635 1.00 97.38 519 ALA A CA 1
ATOM 4154 C C . ALA A 1 519 ? 11.176 2.805 -24.065 1.00 97.38 519 ALA A C 1
ATOM 4156 O O . ALA A 1 519 ? 11.347 2.344 -25.194 1.00 97.38 519 ALA A O 1
ATOM 4157 N N . SER A 1 520 ? 12.185 2.842 -23.192 1.00 96.75 520 SER A N 1
ATOM 4158 C CA . SER A 1 520 ? 13.575 2.517 -23.562 1.00 96.75 520 SER A CA 1
ATOM 4159 C C . SER A 1 520 ? 13.794 1.088 -24.059 1.00 96.75 520 SER A C 1
ATOM 4161 O O . SER A 1 520 ? 14.595 0.860 -24.965 1.00 96.75 520 SER A O 1
ATOM 4163 N N . GLY A 1 521 ? 13.043 0.117 -23.536 1.00 97.44 521 GLY A N 1
ATOM 4164 C CA . GLY A 1 521 ? 13.101 -1.257 -24.031 1.00 97.44 521 GLY A CA 1
ATOM 4165 C C . GLY A 1 521 ? 12.551 -1.409 -25.455 1.00 97.44 521 GLY A C 1
ATOM 4166 O O . GLY A 1 521 ? 12.933 -2.338 -26.161 1.00 97.44 521 GLY A O 1
ATOM 4167 N N . ILE A 1 522 ? 11.670 -0.506 -25.897 1.00 98.38 522 ILE A N 1
ATOM 4168 C CA . ILE A 1 522 ? 11.192 -0.436 -27.286 1.00 98.38 522 ILE A CA 1
ATOM 4169 C C . ILE A 1 522 ? 12.215 0.287 -28.173 1.00 98.38 522 ILE A C 1
ATOM 4171 O O . ILE A 1 522 ? 12.399 -0.085 -29.330 1.00 98.38 522 ILE A O 1
ATOM 4175 N N . ALA A 1 523 ? 12.907 1.292 -27.633 1.00 98.00 523 ALA A N 1
ATOM 4176 C CA . ALA A 1 523 ? 13.855 2.133 -28.366 1.00 98.00 523 ALA A CA 1
ATOM 4177 C C . ALA A 1 523 ? 14.992 1.341 -29.034 1.00 98.00 523 ALA A C 1
ATOM 4179 O O . ALA A 1 523 ? 15.394 1.674 -30.144 1.00 98.00 523 ALA A O 1
ATOM 4180 N N . ILE A 1 524 ? 15.458 0.252 -28.413 1.00 97.75 524 ILE A N 1
ATOM 4181 C CA . ILE A 1 524 ? 16.570 -0.556 -28.945 1.00 97.75 524 ILE A CA 1
ATOM 4182 C C . ILE A 1 524 ? 16.158 -1.562 -30.034 1.00 97.75 524 ILE A C 1
ATOM 4184 O O . ILE A 1 524 ? 17.014 -2.190 -30.660 1.00 97.75 524 ILE A O 1
ATOM 4188 N N . LEU A 1 525 ? 14.856 -1.790 -30.239 1.00 98.00 525 LEU A N 1
ATOM 4189 C CA . LEU A 1 525 ? 14.360 -2.932 -31.015 1.00 98.00 525 LEU A CA 1
ATOM 4190 C C . LEU A 1 525 ? 14.848 -2.934 -32.473 1.00 98.00 525 LEU A C 1
ATOM 4192 O O . LEU A 1 525 ? 15.182 -3.991 -33.011 1.00 98.00 525 LEU A O 1
ATOM 4196 N N . ASN A 1 526 ? 14.966 -1.757 -33.093 1.00 94.88 526 ASN A N 1
ATOM 4197 C CA . ASN A 1 526 ? 15.485 -1.587 -34.456 1.00 94.88 526 ASN A CA 1
ATOM 4198 C C . ASN A 1 526 ? 16.963 -2.018 -34.611 1.00 94.88 526 ASN A C 1
ATOM 4200 O O . ASN A 1 526 ? 17.413 -2.298 -35.722 1.00 94.88 526 ASN A O 1
ATOM 4204 N N . ARG A 1 527 ? 17.712 -2.108 -33.506 1.00 95.94 527 ARG A N 1
ATOM 4205 C CA . ARG A 1 527 ? 19.134 -2.468 -33.456 1.00 95.94 527 ARG A CA 1
ATOM 4206 C C . ARG A 1 527 ? 19.378 -3.899 -33.000 1.00 95.94 527 ARG A C 1
ATOM 4208 O O . ARG A 1 527 ? 20.532 -4.325 -32.995 1.00 95.94 527 ARG A O 1
ATOM 4215 N N . LEU A 1 528 ? 18.338 -4.678 -32.688 1.00 97.25 528 LEU A N 1
ATOM 4216 C CA . LEU A 1 528 ? 18.510 -6.061 -32.227 1.00 97.25 528 LEU A CA 1
ATOM 4217 C C . LEU A 1 528 ? 19.292 -6.930 -33.213 1.00 97.25 528 LEU A C 1
ATOM 4219 O O . LEU A 1 528 ? 20.099 -7.741 -32.779 1.00 97.25 528 LEU A O 1
ATOM 4223 N N . LYS A 1 529 ? 19.131 -6.726 -34.527 1.00 97.31 529 LYS A N 1
ATOM 4224 C CA . LYS A 1 529 ? 19.912 -7.449 -35.546 1.00 97.31 529 LYS A CA 1
ATOM 4225 C C . LYS A 1 529 ? 21.403 -7.094 -35.530 1.00 97.31 529 LYS A C 1
ATOM 4227 O O . LYS A 1 529 ? 22.236 -7.938 -35.844 1.00 97.31 529 LYS A O 1
ATOM 4232 N N . THR A 1 530 ? 21.730 -5.853 -35.179 1.00 96.69 530 THR A N 1
ATOM 4233 C CA . THR A 1 530 ? 23.113 -5.380 -35.033 1.00 96.69 530 THR A CA 1
ATOM 4234 C C . THR A 1 530 ? 23.732 -5.904 -33.741 1.00 96.69 530 THR A C 1
ATOM 4236 O O . THR A 1 530 ? 24.902 -6.274 -33.732 1.00 96.69 530 THR A O 1
ATOM 4239 N N . ILE A 1 531 ? 22.946 -5.952 -32.661 1.00 96.69 531 ILE A N 1
ATOM 4240 C CA . ILE A 1 531 ? 23.367 -6.474 -31.353 1.00 96.69 531 ILE A CA 1
ATOM 4241 C C . ILE A 1 531 ? 23.555 -7.995 -31.405 1.00 96.69 531 ILE A C 1
ATOM 4243 O O . ILE A 1 531 ? 24.546 -8.515 -30.900 1.00 96.69 531 ILE A O 1
ATOM 4247 N N . ASP A 1 532 ? 22.628 -8.705 -32.047 1.00 97.56 532 ASP A N 1
ATOM 4248 C CA . ASP A 1 532 ? 22.683 -10.145 -32.262 1.00 97.56 532 ASP A CA 1
ATOM 4249 C C . ASP A 1 532 ? 22.387 -10.483 -33.733 1.00 97.56 532 ASP A C 1
ATOM 4251 O O . ASP A 1 532 ? 21.224 -10.506 -34.153 1.00 97.56 532 ASP A O 1
ATOM 4255 N N . PRO A 1 533 ? 23.419 -10.819 -34.530 1.00 97.69 533 PRO A N 1
ATOM 4256 C CA . PRO A 1 533 ? 23.252 -11.200 -35.930 1.00 97.69 533 PRO A CA 1
ATOM 4257 C C . PRO A 1 533 ? 22.311 -12.389 -36.159 1.00 97.69 533 PRO A C 1
ATOM 4259 O O . PRO A 1 533 ? 21.791 -12.547 -37.266 1.00 97.69 533 PRO A O 1
ATOM 4262 N N . ASN A 1 534 ? 22.049 -13.215 -35.141 1.00 97.44 534 ASN A N 1
ATOM 4263 C CA . ASN A 1 534 ? 21.115 -14.336 -35.245 1.00 97.44 534 ASN A CA 1
ATOM 4264 C C . ASN A 1 534 ? 19.657 -13.912 -35.054 1.00 97.44 534 ASN A C 1
ATOM 4266 O O . ASN A 1 534 ? 18.765 -14.698 -35.359 1.00 97.44 534 ASN A O 1
ATOM 4270 N N . PHE A 1 535 ? 19.386 -12.692 -34.580 1.00 98.31 535 PHE A N 1
ATOM 4271 C CA . PHE A 1 535 ? 18.024 -12.211 -34.396 1.00 98.31 535 PHE A CA 1
ATOM 4272 C C . PHE A 1 535 ? 17.234 -12.260 -35.715 1.00 98.31 535 PHE A C 1
ATOM 4274 O O . PHE A 1 535 ? 17.722 -11.836 -36.767 1.00 98.31 535 PHE A O 1
ATOM 4281 N N . ASN A 1 536 ? 16.011 -12.789 -35.675 1.00 98.06 536 ASN A N 1
ATOM 4282 C CA . ASN A 1 536 ? 15.087 -12.808 -36.797 1.00 98.06 536 ASN A CA 1
ATOM 4283 C C . ASN A 1 536 ? 13.736 -12.236 -36.326 1.00 98.06 536 ASN A C 1
ATOM 4285 O O . ASN A 1 536 ? 13.073 -12.899 -35.523 1.00 98.06 536 ASN A O 1
ATOM 4289 N N . PRO A 1 537 ? 13.320 -11.051 -36.815 1.00 97.69 537 PRO A N 1
ATOM 4290 C CA . PRO A 1 537 ? 12.092 -10.384 -36.373 1.00 97.69 537 PRO A CA 1
ATOM 4291 C C . PRO A 1 537 ? 10.810 -11.147 -36.741 1.00 97.69 537 PRO A C 1
ATOM 4293 O O . PRO A 1 537 ? 9.756 -10.875 -36.165 1.00 97.69 537 PRO A O 1
ATOM 4296 N N . ASP A 1 538 ? 10.892 -12.109 -37.667 1.00 97.94 538 ASP A N 1
ATOM 4297 C CA . ASP A 1 538 ? 9.758 -12.931 -38.087 1.00 97.94 538 ASP A CA 1
ATOM 4298 C C . ASP A 1 538 ? 9.523 -14.161 -37.201 1.00 97.94 538 ASP A C 1
ATOM 4300 O O . ASP A 1 538 ? 8.435 -14.734 -37.234 1.00 97.94 538 ASP A O 1
ATOM 4304 N N . ILE A 1 539 ? 10.544 -14.599 -36.457 1.00 98.06 539 ILE A N 1
ATOM 4305 C CA . ILE A 1 539 ? 10.532 -15.881 -35.736 1.00 98.06 539 ILE A CA 1
ATOM 4306 C C . ILE A 1 539 ? 10.678 -15.660 -34.235 1.00 98.06 539 ILE A C 1
ATOM 4308 O O . ILE A 1 539 ? 9.908 -16.222 -33.459 1.00 98.06 539 ILE A O 1
ATOM 4312 N N . HIS A 1 540 ? 11.648 -14.847 -33.818 1.00 98.62 540 HIS A N 1
ATOM 4313 C CA . HIS A 1 540 ? 11.972 -14.719 -32.405 1.00 98.62 540 HIS A CA 1
ATOM 4314 C C . HIS A 1 540 ? 10.922 -13.922 -31.642 1.00 98.62 540 HIS A C 1
ATOM 4316 O O . HIS A 1 540 ? 10.468 -12.870 -32.094 1.00 98.62 540 HIS A O 1
ATOM 4322 N N . THR A 1 541 ? 10.593 -14.410 -30.451 1.00 98.75 541 THR A N 1
ATOM 4323 C CA . THR A 1 541 ? 9.728 -13.716 -29.501 1.00 98.75 541 THR A CA 1
ATOM 4324 C C . THR A 1 541 ? 10.549 -12.767 -28.642 1.00 98.75 541 THR A C 1
ATOM 4326 O O . THR A 1 541 ? 11.544 -13.165 -28.033 1.00 98.75 541 THR A O 1
ATOM 4329 N N . VAL A 1 542 ? 10.113 -11.513 -28.566 1.00 98.81 542 VAL A N 1
ATOM 4330 C CA . VAL A 1 542 ? 10.771 -10.465 -27.784 1.00 98.81 542 VAL A CA 1
ATOM 4331 C C . VAL A 1 542 ? 9.811 -9.977 -26.713 1.00 98.81 542 VAL A C 1
ATOM 4333 O O . VAL A 1 542 ? 8.726 -9.500 -27.031 1.00 98.81 542 VAL A O 1
ATOM 4336 N N . LEU A 1 543 ? 10.215 -10.068 -25.450 1.00 98.81 543 LEU A N 1
ATOM 4337 C CA . LEU A 1 543 ? 9.522 -9.442 -24.331 1.00 98.81 543 LEU A CA 1
ATOM 4338 C C . LEU A 1 543 ? 10.262 -8.168 -23.931 1.00 98.81 543 LEU A C 1
ATOM 4340 O O . LEU A 1 543 ? 11.457 -8.200 -23.661 1.00 98.81 543 LEU A O 1
ATOM 4344 N N . THR A 1 544 ? 9.559 -7.049 -23.847 1.00 98.56 544 THR A N 1
ATOM 4345 C CA . THR A 1 544 ? 10.083 -5.810 -23.266 1.00 98.56 544 THR A CA 1
ATOM 4346 C C . THR A 1 544 ? 9.295 -5.429 -22.018 1.00 98.56 544 THR A C 1
ATOM 4348 O O . THR A 1 544 ? 8.160 -5.875 -21.841 1.00 98.56 544 THR A O 1
ATOM 4351 N N . ILE A 1 545 ? 9.883 -4.616 -21.143 1.00 98.50 545 ILE A N 1
ATOM 4352 C CA . ILE A 1 545 ? 9.250 -4.171 -19.898 1.00 98.50 545 ILE A CA 1
ATOM 4353 C C . ILE A 1 545 ? 8.974 -2.671 -19.993 1.00 98.50 545 ILE A C 1
ATOM 4355 O O . ILE A 1 545 ? 9.910 -1.872 -19.949 1.00 98.50 545 ILE A O 1
ATOM 4359 N N . ASN A 1 546 ? 7.695 -2.291 -20.062 1.00 98.12 546 ASN A N 1
ATOM 4360 C CA . ASN A 1 546 ? 7.291 -0.909 -19.819 1.00 98.12 546 ASN A CA 1
ATOM 4361 C C . ASN A 1 546 ? 7.315 -0.666 -18.307 1.00 98.12 546 ASN A C 1
ATOM 4363 O O . ASN A 1 546 ? 6.480 -1.197 -17.577 1.00 98.12 546 ASN A O 1
ATOM 4367 N N . THR A 1 547 ? 8.296 0.095 -17.823 1.00 96.69 547 THR A N 1
ATOM 4368 C CA . THR A 1 547 ? 8.517 0.298 -16.383 1.00 96.69 547 THR A CA 1
ATOM 4369 C C . THR A 1 547 ? 7.524 1.248 -15.722 1.00 96.69 547 THR A C 1
ATOM 4371 O O . THR A 1 547 ? 7.489 1.306 -14.490 1.00 96.69 547 THR A O 1
ATOM 4374 N N . GLY A 1 548 ? 6.728 1.991 -16.489 1.00 94.81 548 GLY A N 1
ATOM 4375 C CA . GLY A 1 548 ? 5.709 2.871 -15.932 1.00 94.81 548 GLY A CA 1
ATOM 4376 C C . GLY A 1 548 ? 5.368 4.072 -16.803 1.00 94.81 548 GLY A C 1
ATOM 4377 O O . GLY A 1 548 ? 6.012 4.343 -17.814 1.00 94.81 548 GLY A O 1
ATOM 4378 N N . ASP A 1 549 ? 4.355 4.799 -16.354 1.00 93.25 549 ASP A N 1
ATOM 4379 C CA . ASP A 1 549 ? 3.825 6.024 -16.954 1.00 93.25 549 ASP A CA 1
ATOM 4380 C C . ASP A 1 549 ? 3.479 7.072 -15.877 1.00 93.25 549 ASP A C 1
ATOM 4382 O O . ASP A 1 549 ? 2.716 8.004 -16.097 1.00 93.25 549 ASP A O 1
ATOM 4386 N N . SER A 1 550 ? 4.059 6.932 -14.686 1.00 82.06 550 SER A N 1
ATOM 4387 C CA . SER A 1 550 ? 3.767 7.740 -13.499 1.00 82.06 550 SER A CA 1
ATOM 4388 C C . SER A 1 550 ? 3.930 9.251 -13.699 1.00 82.06 550 SER A C 1
ATOM 4390 O O . SER A 1 550 ? 3.237 10.008 -13.015 1.00 82.06 550 SER A O 1
ATOM 4392 N N . LEU A 1 551 ? 4.792 9.703 -14.623 1.00 73.31 551 LEU A N 1
ATOM 4393 C CA . LEU A 1 551 ? 4.911 11.122 -14.981 1.00 73.31 551 LEU A CA 1
ATOM 4394 C C . LEU A 1 551 ? 3.577 11.729 -15.460 1.00 73.31 551 LEU A C 1
ATOM 4396 O O . LEU A 1 551 ? 3.359 12.911 -15.218 1.00 73.31 551 LEU A O 1
ATOM 4400 N N . LEU A 1 552 ? 2.668 10.922 -16.026 1.00 60.22 552 LEU A N 1
ATOM 4401 C CA . LEU A 1 552 ? 1.314 11.332 -16.434 1.00 60.22 552 LEU A CA 1
ATOM 4402 C C . LEU A 1 552 ? 0.395 11.684 -15.260 1.00 60.22 552 LEU A C 1
ATOM 4404 O O . LEU A 1 552 ? -0.648 12.301 -15.454 1.00 60.22 552 LEU A O 1
ATOM 4408 N N . ASN A 1 553 ? 0.741 11.225 -14.060 1.00 62.44 553 ASN A N 1
ATOM 4409 C CA . ASN A 1 553 ? -0.148 11.190 -12.902 1.00 62.44 553 ASN A CA 1
ATOM 4410 C C . ASN A 1 553 ? 0.373 12.049 -11.741 1.00 62.44 553 ASN A C 1
ATOM 4412 O O . ASN A 1 553 ? 0.107 11.705 -10.584 1.00 62.44 553 ASN A O 1
ATOM 4416 N N . TYR A 1 554 ? 1.195 13.063 -12.034 1.00 62.81 554 TYR A N 1
ATOM 4417 C CA . TYR A 1 554 ? 1.540 14.127 -11.088 1.00 62.81 554 TYR A CA 1
ATOM 4418 C C . TYR A 1 554 ? 0.561 15.286 -11.241 1.00 62.81 554 TYR A C 1
ATOM 4420 O O . TYR A 1 554 ? 0.334 15.715 -12.394 1.00 62.81 554 TYR A O 1
#

Sequence (554 aa):
MHNHVFSLNQQNVLKLLETQDNGTVAEISKRLSLPRPTAKQILQKLLSLGLVYRHGQGRGVYYSIKRKDEILDSAGSKLVTVFSGHSSFRTMFKEIESSLEANDFYWSFAFKNEYYDSELGQFLFDFHHSIGKRGVDDRSIASISVKDVIEKTYQNLSLQTLKFRFTDKDVPTGMIILKDRVITLVWGKHPIAIQTKSGVICERYQEFFLSTWDAALIYELQQAEKVVKPGNTPIIVPRETIYGIKNLLIKDESKNPTHTFKDRLAYEMIRPLLEEIRQGKIPKPITFGSISYGNTARSMGYYVSLLNEMAGYEVSRAVAFIPPKLEKKTFGPDTSSSVVTAKEVIGHLHDTCEIVPIDLSKKIYRSKDIENLAKKHKKVIGEFVDITEGLNRPAYVNIIIEAIEQQLRFSPDYVIVPFGAGILCNEVIDYVDEHKLKTKVIPVSSGDPNTIAVMLYGPIWVDTEELFVKGQALTRHEPIDKKGRHRTQYTVYHVTDEEICSAMNELKKNNIDAEPSGASGIAILNRLKTIDPNFNPDIHTVLTINTGDSLLNY